Protein AF-A0A6G1IFY4-F1 (afdb_monomer)

Radius of gyration: 27.79 Å; Cα contacts (8 Å, |Δi|>4): 454; chains: 1; bounding box: 88×51×89 Å

Secondary structure (DSSP, 8-state):
-GGGTS-SSTT----TTPPBPGGGHHHHHHHHHHHHHHHHHHHHHHHHHHH--S--TTS-GGGGGPPPTTSS-HHHHHHHHHHHHHHHHHH-TT-HHHHHHHHHHHHHHHHHHHHHHHHHHHHHHHHHT--GGGGT-BTTBB-HHHHHHHTT---------------S------S------------------------------------------------------SSSS--TT-HHHHHHHHHHHHHHHH-------------PPPP--PSPP-----PPPHHHHHHHHT--S-EEEEEEE--SSBHHHHHHHTTT------TT-HHHHHHHHHHHHS-HHHHHHHHHHHS-S-SS---HHHHHH-HHHHHHHHHHHHSTTHHHHHHHHHHHTTTTT-TTB-SS-EEEEEEEE-HHHHHHHHHT-SS-----SS--TTTTS---

Mean predicted aligned error: 13.26 Å

Structure (mmCIF, N/CA/C/O backbone):
data_AF-A0A6G1IFY4-F1
#
_entry.id   AF-A0A6G1IFY4-F1
#
loop_
_atom_site.group_PDB
_atom_site.id
_atom_site.type_symbol
_atom_site.label_atom_id
_atom_site.label_alt_id
_atom_site.label_comp_id
_atom_site.label_asym_id
_atom_site.label_entity_id
_atom_site.label_seq_id
_atom_site.pdbx_PDB_ins_code
_atom_site.Cartn_x
_atom_site.Cartn_y
_atom_site.Cartn_z
_atom_site.occupancy
_atom_site.B_iso_or_equiv
_atom_site.auth_seq_id
_atom_site.auth_comp_id
_atom_site.auth_asym_id
_atom_site.auth_atom_id
_atom_site.pdbx_PDB_model_num
ATOM 1 N N . MET A 1 1 ? -4.895 -6.783 14.567 1.00 57.50 1 MET A N 1
ATOM 2 C CA . MET A 1 1 ? -5.282 -5.730 15.543 1.00 57.50 1 MET A CA 1
ATOM 3 C C . MET A 1 1 ? -6.406 -4.872 14.979 1.00 57.50 1 MET A C 1
ATOM 5 O O . MET A 1 1 ? -7.466 -4.861 15.586 1.00 57.50 1 MET A O 1
ATOM 9 N N . SER A 1 2 ? -6.246 -4.266 13.796 1.00 63.72 2 SER A N 1
ATOM 10 C CA . SER A 1 2 ? -7.354 -3.643 13.039 1.00 63.72 2 SER A CA 1
ATOM 11 C C . SER A 1 2 ? -8.475 -4.608 12.665 1.00 63.72 2 SER A C 1
ATOM 13 O O . SER A 1 2 ? -9.615 -4.189 12.530 1.00 63.72 2 SER A O 1
ATOM 15 N N . THR A 1 3 ? -8.169 -5.903 12.585 1.00 73.75 3 THR A N 1
ATOM 16 C CA . THR A 1 3 ? -9.115 -6.983 12.275 1.00 73.75 3 THR A CA 1
ATOM 17 C C . THR A 1 3 ? -10.337 -7.073 13.197 1.00 73.75 3 THR A C 1
ATOM 19 O O . THR A 1 3 ? -11.304 -7.731 12.836 1.00 73.75 3 THR A O 1
ATOM 22 N N . TYR A 1 4 ? -10.303 -6.457 14.389 1.00 79.00 4 TYR A N 1
ATOM 23 C CA . TYR A 1 4 ? -11.490 -6.339 15.247 1.00 79.00 4 TYR A CA 1
ATOM 24 C C . TYR A 1 4 ? -12.475 -5.274 14.753 1.00 79.00 4 TYR A C 1
ATOM 26 O O . TYR A 1 4 ? -13.672 -5.425 14.942 1.00 79.00 4 TYR A O 1
ATOM 34 N N . LEU A 1 5 ? -11.972 -4.192 14.157 1.00 85.31 5 LEU A N 1
ATOM 35 C CA . LEU A 1 5 ? -12.777 -3.053 13.707 1.00 85.31 5 LEU A CA 1
ATOM 36 C C . LEU A 1 5 ? -13.176 -3.191 12.237 1.00 85.31 5 LEU A C 1
ATOM 38 O O . LEU A 1 5 ? -14.295 -2.843 11.873 1.00 85.31 5 LEU A O 1
ATOM 42 N N . PHE A 1 6 ? -12.265 -3.741 11.436 1.00 84.31 6 PHE A N 1
ATOM 43 C CA . PHE A 1 6 ? -12.405 -3.994 10.008 1.00 84.31 6 PHE A CA 1
ATOM 44 C C . PHE A 1 6 ? -12.165 -5.481 9.792 1.00 84.31 6 PHE A C 1
ATOM 46 O O . PHE A 1 6 ? -11.031 -5.938 9.929 1.00 84.31 6 PHE A O 1
ATOM 53 N N . SER A 1 7 ? -13.212 -6.263 9.544 1.00 74.62 7 SER A N 1
ATOM 54 C CA . SER A 1 7 ? -13.063 -7.708 9.333 1.00 74.62 7 SER A CA 1
ATOM 55 C C . SER A 1 7 ? -12.498 -8.002 7.936 1.00 74.62 7 SER A C 1
ATOM 57 O O . SER A 1 7 ? -12.876 -7.353 6.960 1.00 74.62 7 SER A O 1
ATOM 59 N N . ALA A 1 8 ? -11.591 -8.979 7.828 1.00 65.25 8 ALA A N 1
ATOM 60 C CA . ALA A 1 8 ? -10.939 -9.353 6.567 1.00 65.25 8 ALA A CA 1
ATOM 61 C C . ALA A 1 8 ? -11.819 -10.302 5.720 1.00 65.25 8 ALA A C 1
ATOM 63 O O . ALA A 1 8 ? -11.408 -11.407 5.370 1.00 65.25 8 ALA A O 1
ATOM 64 N N . GLY A 1 9 ? -13.057 -9.886 5.442 1.00 63.16 9 GLY A N 1
ATOM 65 C CA . GLY A 1 9 ? -14.023 -10.624 4.623 1.00 63.16 9 GLY A CA 1
ATOM 66 C C . GLY A 1 9 ? -14.946 -11.579 5.394 1.00 63.16 9 GLY A C 1
ATOM 67 O O . GLY A 1 9 ? -14.781 -11.820 6.592 1.00 63.16 9 GLY A O 1
ATOM 68 N N . LYS A 1 10 ? -15.911 -12.156 4.661 1.00 56.25 10 LYS A N 1
ATOM 69 C CA . LYS A 1 10 ? -17.029 -12.997 5.150 1.00 56.25 10 LYS A CA 1
ATOM 70 C C . LYS A 1 10 ? -16.610 -14.147 6.075 1.00 56.25 10 LYS A C 1
ATOM 72 O O . LYS A 1 10 ? -17.361 -14.546 6.966 1.00 56.25 10 LYS A O 1
ATOM 77 N N . LEU A 1 11 ? -15.408 -14.685 5.855 1.00 47.41 11 LEU A N 1
ATOM 78 C CA . LEU A 1 11 ? -14.860 -15.860 6.543 1.00 47.41 11 LEU A CA 1
ATOM 79 C C . LEU A 1 11 ? -13.895 -15.504 7.681 1.00 47.41 11 LEU A C 1
ATOM 81 O O . LEU A 1 11 ? -13.639 -16.332 8.553 1.00 47.41 11 LEU A O 1
ATOM 85 N N . ALA A 1 12 ? -13.414 -14.259 7.742 1.00 51.22 12 ALA A N 1
ATOM 86 C CA . ALA A 1 12 ? -12.576 -13.777 8.837 1.00 51.22 12 ALA A CA 1
ATOM 87 C C . ALA A 1 12 ? -13.387 -13.414 10.087 1.00 51.22 12 ALA A C 1
ATOM 89 O O . ALA A 1 12 ? -12.851 -12.770 10.996 1.00 51.22 12 ALA A O 1
ATOM 90 N N . LYS A 1 13 ? -14.654 -13.853 10.159 1.00 53.78 13 LYS A N 1
ATOM 91 C CA . LYS A 1 13 ? -15.423 -13.903 11.397 1.00 53.78 13 LYS A CA 1
ATOM 92 C C . LYS A 1 13 ? -14.568 -14.669 12.393 1.00 53.78 13 LYS A C 1
ATOM 94 O O . LYS A 1 13 ? -14.492 -15.898 12.394 1.00 53.78 13 LYS A O 1
ATOM 99 N N . PHE A 1 14 ? -13.878 -13.927 13.259 1.00 53.56 14 PHE A N 1
ATOM 100 C CA . PHE A 1 14 ? -13.445 -14.478 14.526 1.00 53.56 14 PHE A CA 1
ATOM 101 C C . PHE A 1 14 ? -14.654 -15.223 15.089 1.00 53.56 14 PHE A C 1
ATOM 103 O O . PHE A 1 14 ? -15.788 -14.810 14.850 1.00 53.56 14 PHE A O 1
ATOM 110 N N . SER A 1 15 ? -14.438 -16.317 15.817 1.00 52.28 15 SER A N 1
ATOM 111 C CA . SER A 1 15 ? -15.486 -16.838 16.691 1.00 52.28 15 SER A CA 1
ATOM 112 C C . SER A 1 15 ? -15.771 -15.743 17.723 1.00 52.28 15 SER A C 1
ATOM 114 O O . SER A 1 15 ? -15.269 -15.785 18.840 1.00 52.28 15 SER A O 1
ATOM 116 N N . SER A 1 16 ? -16.496 -14.704 17.317 1.00 60.06 16 SER A N 1
ATOM 117 C CA . SER A 1 16 ? -16.822 -13.511 18.079 1.00 60.06 16 SER A CA 1
ATOM 118 C C . SER A 1 16 ? -17.786 -13.860 19.199 1.00 60.06 16 SER A C 1
ATOM 120 O O . SER A 1 16 ? -17.926 -13.093 20.141 1.00 60.06 16 SER A O 1
ATOM 122 N N . SER A 1 17 ? -18.364 -15.062 19.130 1.00 70.12 17 SER A N 1
ATOM 123 C CA . SER A 1 17 ? -19.103 -15.761 20.171 1.00 70.12 17 SER A CA 1
ATOM 124 C C . SER A 1 17 ? -18.238 -16.244 21.340 1.00 70.12 17 SER A C 1
ATOM 126 O O . SER A 1 17 ? -18.777 -16.509 22.417 1.00 70.12 17 SER A O 1
ATOM 128 N N . ALA A 1 18 ? -16.914 -16.369 21.178 1.00 82.94 18 ALA A N 1
ATOM 129 C CA . ALA A 1 18 ? -16.042 -16.801 22.264 1.00 82.94 18 ALA A CA 1
ATOM 130 C C . ALA A 1 18 ? -16.012 -15.727 23.358 1.00 82.94 18 ALA A C 1
ATOM 132 O O . ALA A 1 18 ? -15.645 -14.576 23.119 1.00 82.94 18 ALA A O 1
ATOM 133 N N . ARG A 1 19 ? -16.405 -16.103 24.579 1.00 89.19 19 ARG A N 1
ATOM 134 C CA . ARG A 1 19 ? -16.414 -15.178 25.716 1.00 89.19 19 ARG A CA 1
ATOM 135 C C . ARG A 1 19 ? -15.035 -15.106 26.357 1.00 89.19 19 ARG A C 1
ATOM 137 O O . ARG A 1 19 ? -14.417 -16.121 26.681 1.00 89.19 19 ARG A O 1
ATOM 144 N N . HIS A 1 20 ? -14.573 -13.886 26.577 1.00 90.19 20 HIS A N 1
ATOM 145 C CA . HIS A 1 20 ? -13.285 -13.569 27.166 1.00 90.19 20 HIS A CA 1
ATOM 146 C C . HIS A 1 20 ? -13.464 -13.167 28.625 1.00 90.19 20 HIS A C 1
ATOM 148 O O . HIS A 1 20 ? -14.199 -12.227 28.934 1.00 90.19 20 HIS A O 1
ATOM 154 N N . LYS A 1 21 ? -12.769 -13.864 29.534 1.00 89.69 21 LYS A N 1
ATOM 155 C CA . LYS A 1 21 ? -12.829 -13.596 30.980 1.00 89.69 21 LYS A CA 1
ATOM 156 C C . LYS A 1 21 ? -12.543 -12.115 31.275 1.00 89.69 21 LYS A C 1
ATOM 158 O O . LYS A 1 21 ? -11.679 -11.542 30.606 1.00 89.69 21 LYS A O 1
ATOM 163 N N . PRO A 1 22 ? -13.140 -11.526 32.329 1.00 86.56 22 PRO A N 1
ATOM 164 C CA . PRO A 1 22 ? -12.945 -10.117 32.683 1.00 86.56 22 PRO A CA 1
ATOM 165 C C . PRO A 1 22 ? -11.483 -9.646 32.690 1.00 86.56 22 PRO A C 1
ATOM 167 O O . PRO A 1 22 ? -11.161 -8.605 32.128 1.00 86.56 22 PRO A O 1
ATOM 170 N N . ILE A 1 23 ? -10.577 -10.472 33.222 1.00 86.69 23 ILE A N 1
ATOM 171 C CA . ILE A 1 23 ? -9.132 -10.193 33.298 1.00 86.69 23 ILE A CA 1
ATOM 172 C C . ILE A 1 23 ? -8.439 -10.024 31.935 1.00 86.69 23 ILE A C 1
ATOM 174 O O . ILE A 1 23 ? -7.365 -9.439 31.859 1.00 86.69 23 ILE A O 1
ATOM 178 N N . SER A 1 24 ? -9.026 -10.547 30.856 1.00 89.88 24 SER A N 1
ATOM 179 C CA . SER A 1 24 ? -8.465 -10.474 29.501 1.00 89.88 24 SER A CA 1
ATOM 180 C C . SER A 1 24 ? -9.002 -9.296 28.688 1.00 89.88 24 SER A C 1
ATOM 182 O O . SER A 1 24 ? -8.407 -8.932 27.675 1.00 89.88 24 SER A O 1
ATOM 184 N N . ILE A 1 25 ? -10.081 -8.653 29.142 1.00 91.38 25 ILE A N 1
ATOM 185 C CA . ILE A 1 25 ? -10.726 -7.548 28.423 1.00 91.38 25 ILE A CA 1
ATOM 186 C C . ILE A 1 25 ? -9.801 -6.340 28.234 1.00 91.38 25 ILE A C 1
ATOM 188 O O . ILE A 1 25 ? -9.748 -5.846 27.108 1.00 91.38 25 ILE A O 1
ATOM 192 N N . PRO A 1 26 ? -8.993 -5.901 29.224 1.00 92.38 26 PRO A N 1
ATOM 193 C CA . PRO A 1 26 ? -8.046 -4.803 29.012 1.00 92.38 26 PRO A CA 1
ATOM 194 C C . PRO A 1 26 ? -7.090 -5.035 27.832 1.00 92.38 26 PRO A C 1
ATOM 196 O O . PRO A 1 26 ? -6.800 -4.111 27.077 1.00 92.38 26 PRO A O 1
ATOM 199 N N . ARG A 1 27 ? -6.661 -6.285 27.599 1.00 91.31 27 ARG A N 1
ATOM 200 C CA . ARG A 1 27 ? -5.830 -6.642 26.436 1.00 91.31 27 ARG A CA 1
ATOM 201 C C . ARG A 1 27 ? -6.592 -6.482 25.117 1.00 91.31 27 ARG A C 1
ATOM 203 O O . ARG A 1 27 ? -6.007 -6.055 24.124 1.00 91.31 27 ARG A O 1
ATOM 210 N N . HIS A 1 28 ? -7.875 -6.833 25.077 1.00 91.81 28 HIS A N 1
ATOM 211 C CA . HIS A 1 28 ? -8.707 -6.616 23.890 1.00 91.81 28 HIS A CA 1
ATOM 212 C C . HIS A 1 28 ? -8.942 -5.125 23.636 1.00 91.81 28 HIS A C 1
ATOM 214 O O . HIS A 1 28 ? -8.748 -4.683 22.507 1.00 91.81 28 HIS A O 1
ATOM 220 N N . LEU A 1 29 ? -9.236 -4.343 24.679 1.00 93.94 29 LEU A N 1
ATOM 221 C CA . LEU A 1 29 ? -9.372 -2.886 24.581 1.00 93.94 29 LEU A CA 1
ATOM 222 C C . LEU A 1 29 ? -8.087 -2.225 24.085 1.00 93.94 29 LEU A C 1
ATOM 224 O O . LEU A 1 29 ? -8.155 -1.388 23.195 1.00 93.94 29 LEU A O 1
ATOM 228 N N . PHE A 1 30 ? -6.919 -2.647 24.576 1.00 92.44 30 PHE A N 1
ATOM 229 C CA . PHE A 1 30 ? -5.630 -2.171 24.068 1.00 92.44 30 PHE A CA 1
ATOM 230 C C . PHE A 1 30 ? -5.485 -2.401 22.556 1.00 92.44 30 PHE A C 1
ATOM 232 O O . PHE A 1 30 ? -5.125 -1.485 21.819 1.00 92.44 30 PHE A O 1
ATOM 239 N N . ASN A 1 31 ? -5.807 -3.607 22.076 1.00 90.69 31 ASN A N 1
ATOM 240 C CA . ASN A 1 31 ? -5.727 -3.928 20.650 1.00 90.69 31 ASN A CA 1
ATOM 241 C C . ASN A 1 31 ? -6.735 -3.133 19.808 1.00 90.69 31 ASN A C 1
ATOM 243 O O . ASN A 1 31 ? -6.401 -2.739 18.693 1.00 90.69 31 ASN A O 1
ATOM 247 N N . ILE A 1 32 ? -7.946 -2.911 20.331 1.00 93.12 32 ILE A N 1
ATOM 248 C CA . ILE A 1 32 ? -8.983 -2.105 19.678 1.00 93.12 32 ILE A CA 1
ATOM 249 C C . ILE A 1 32 ? -8.548 -0.642 19.605 1.00 93.12 32 ILE A C 1
ATOM 251 O O . ILE A 1 32 ? -8.579 -0.073 18.523 1.00 93.12 32 ILE A O 1
ATOM 255 N N . VAL A 1 33 ? -8.086 -0.053 20.712 1.00 94.69 33 VAL A N 1
ATOM 256 C CA . VAL A 1 33 ? -7.589 1.332 20.749 1.00 94.69 33 VAL A CA 1
ATOM 257 C C . VAL A 1 33 ? -6.442 1.507 19.768 1.00 94.69 33 VAL A C 1
ATOM 259 O O . VAL A 1 33 ? -6.478 2.430 18.969 1.00 94.69 33 VAL A O 1
ATOM 262 N N . ARG A 1 34 ? -5.462 0.598 19.771 1.00 91.94 34 ARG A N 1
ATOM 263 C CA . ARG A 1 34 ? -4.344 0.654 18.826 1.00 91.94 34 ARG A CA 1
ATOM 264 C C . ARG A 1 34 ? -4.814 0.556 17.378 1.00 91.94 34 ARG A C 1
ATOM 266 O O . ARG A 1 34 ? -4.429 1.385 16.566 1.00 91.94 34 ARG A O 1
ATOM 273 N N . GLY A 1 35 ? -5.669 -0.422 17.070 1.00 91.44 35 GLY A N 1
ATOM 274 C CA . GLY A 1 35 ? -6.247 -0.573 15.736 1.00 91.44 35 GLY A CA 1
ATOM 275 C C . GLY A 1 35 ? -7.022 0.670 15.300 1.00 91.44 35 GLY A C 1
ATOM 276 O O . GLY A 1 35 ? -6.852 1.113 14.171 1.00 91.44 35 GLY A O 1
ATOM 277 N N . ALA A 1 36 ? -7.819 1.262 16.192 1.00 95.19 36 ALA A N 1
ATOM 278 C CA . ALA A 1 36 ? -8.579 2.474 15.915 1.00 95.19 36 ALA A CA 1
ATOM 279 C C . ALA A 1 36 ? -7.667 3.685 15.709 1.00 95.19 36 ALA A C 1
ATOM 281 O O . ALA A 1 36 ? -7.880 4.429 14.761 1.00 95.19 36 ALA A O 1
ATOM 282 N N . SER A 1 37 ? -6.639 3.863 16.544 1.00 95.75 37 SER A N 1
ATOM 283 C CA . SER A 1 37 ? -5.665 4.949 16.405 1.00 95.75 37 SER A CA 1
ATOM 284 C C . SER A 1 37 ? -4.901 4.853 15.088 1.00 95.75 37 SER A C 1
ATOM 286 O O . SER A 1 37 ? -4.887 5.823 14.343 1.00 95.75 37 SER A O 1
ATOM 288 N N . ASP A 1 38 ? -4.366 3.676 14.745 1.00 94.12 38 ASP A N 1
ATOM 289 C CA . ASP A 1 38 ? -3.685 3.483 13.459 1.00 94.12 38 ASP A CA 1
ATOM 290 C C . ASP A 1 38 ? -4.629 3.726 12.269 1.00 94.12 38 ASP A C 1
ATOM 292 O O . ASP A 1 38 ? -4.209 4.252 11.243 1.00 94.12 38 ASP A O 1
ATOM 296 N N . SER A 1 39 ? -5.912 3.381 12.409 1.00 95.75 39 SER A N 1
ATOM 297 C CA . SER A 1 39 ? -6.919 3.627 11.369 1.00 95.75 39 SER A CA 1
ATOM 298 C C . SER A 1 39 ? -7.267 5.110 11.235 1.00 95.75 39 SER A C 1
ATOM 300 O O . SER A 1 39 ? -7.441 5.594 10.122 1.00 95.75 39 SER A O 1
ATOM 302 N N . VAL A 1 40 ? -7.349 5.844 12.350 1.00 97.06 40 VAL A N 1
ATOM 303 C CA . VAL A 1 40 ? -7.522 7.304 12.346 1.00 97.06 40 VAL A CA 1
ATOM 304 C C . VAL A 1 40 ? -6.338 7.960 11.646 1.00 97.06 40 VAL A C 1
ATOM 306 O O . VAL A 1 40 ? -6.565 8.741 10.728 1.00 97.06 40 VAL A O 1
ATOM 309 N N . ASP A 1 41 ? -5.107 7.591 12.006 1.00 95.38 41 ASP A N 1
ATOM 310 C CA . ASP A 1 41 ? -3.897 8.130 11.379 1.00 95.38 41 ASP A CA 1
ATOM 311 C C . ASP A 1 41 ? -3.883 7.860 9.865 1.00 95.38 41 ASP A C 1
ATOM 313 O O . ASP A 1 41 ? -3.609 8.768 9.081 1.00 95.38 41 ASP A O 1
ATOM 317 N N . ALA A 1 42 ? -4.223 6.633 9.447 1.00 96.06 42 ALA A N 1
ATOM 318 C CA . ALA A 1 42 ? -4.290 6.240 8.040 1.00 96.06 42 ALA A CA 1
ATOM 319 C C . ALA A 1 42 ? -5.296 7.091 7.254 1.00 96.06 42 ALA A C 1
ATOM 321 O O . ALA A 1 42 ? -4.961 7.680 6.228 1.00 96.06 42 ALA A O 1
ATOM 322 N N . LEU A 1 43 ? -6.538 7.174 7.739 1.00 96.62 43 LEU A N 1
ATOM 323 C CA . LEU A 1 43 ? -7.611 7.878 7.040 1.00 96.62 43 LEU A CA 1
ATOM 324 C C . LEU A 1 43 ? -7.393 9.395 7.050 1.00 96.62 43 LEU A C 1
ATOM 326 O O . LEU A 1 43 ? -7.633 10.048 6.039 1.00 96.62 43 LEU A O 1
ATOM 330 N N . GLN A 1 44 ? -6.894 9.962 8.153 1.00 95.75 44 GLN A N 1
ATOM 331 C CA . GLN A 1 44 ? -6.549 11.383 8.221 1.00 95.75 44 GLN A CA 1
ATOM 332 C C . GLN A 1 44 ? -5.400 11.730 7.279 1.00 95.75 44 GLN A C 1
ATOM 334 O O . GLN A 1 44 ? -5.485 12.737 6.580 1.00 95.75 44 GLN A O 1
ATOM 339 N N . LEU A 1 45 ? -4.353 10.899 7.222 1.00 94.44 45 LEU A N 1
ATOM 340 C CA . LEU A 1 45 ? -3.260 11.090 6.274 1.00 94.44 45 LEU A CA 1
ATOM 341 C C . LEU A 1 45 ? -3.757 10.993 4.830 1.00 94.44 45 LEU A C 1
ATOM 343 O O . LEU A 1 45 ? -3.400 11.839 4.019 1.00 94.44 45 LEU A O 1
ATOM 347 N N . PHE A 1 46 ? -4.610 10.016 4.512 1.00 95.06 46 PHE A N 1
ATOM 348 C CA . PHE A 1 46 ? -5.202 9.908 3.180 1.00 95.06 46 PHE A CA 1
ATOM 349 C C . PHE A 1 46 ? -6.007 11.158 2.811 1.00 95.06 46 PHE A C 1
ATOM 351 O O . PHE A 1 46 ? -5.796 11.711 1.736 1.00 95.06 46 PHE A O 1
ATOM 358 N N . LEU A 1 47 ? -6.882 11.644 3.701 1.00 93.62 47 LEU A N 1
ATOM 359 C CA . LEU A 1 47 ? -7.617 12.887 3.462 1.00 93.62 47 LEU A CA 1
ATOM 360 C C . LEU A 1 47 ? -6.661 14.068 3.282 1.00 93.62 47 LEU A C 1
ATOM 362 O O . LEU A 1 47 ? -6.888 14.888 2.401 1.00 93.62 47 LEU A O 1
ATOM 366 N N . LYS A 1 48 ? -5.575 14.144 4.057 1.00 91.81 48 LYS A N 1
ATOM 367 C CA . LYS A 1 48 ? -4.542 15.170 3.882 1.00 91.81 48 LYS A CA 1
ATOM 368 C C . LYS A 1 48 ? -3.953 15.106 2.468 1.00 91.81 48 LYS A C 1
ATOM 370 O O . LYS A 1 48 ? -4.054 16.078 1.736 1.00 91.81 48 LYS A O 1
ATOM 375 N N . LEU A 1 49 ? -3.472 13.938 2.040 1.00 91.38 49 LEU A N 1
ATOM 376 C CA . LEU A 1 49 ? -2.886 13.713 0.710 1.00 91.38 49 LEU A CA 1
ATOM 377 C C . LEU A 1 49 ? -3.879 13.942 -0.436 1.00 91.38 49 LEU A C 1
ATOM 379 O O . LEU A 1 49 ? -3.495 14.354 -1.529 1.00 91.38 49 LEU A O 1
ATOM 383 N N . LEU A 1 50 ? -5.164 13.673 -0.205 1.00 91.06 50 LEU A N 1
ATOM 384 C CA . LEU A 1 50 ? -6.213 13.912 -1.187 1.00 91.06 50 LEU A CA 1
ATOM 385 C C . LEU A 1 50 ? -6.354 15.410 -1.499 1.00 91.06 50 LEU A C 1
ATOM 387 O O . LEU A 1 50 ? -6.509 15.757 -2.671 1.00 91.06 50 LEU A O 1
ATOM 391 N N . HIS A 1 51 ? -6.263 16.253 -0.463 1.00 86.31 51 HIS A N 1
ATOM 392 C CA . HIS A 1 51 ? -6.438 17.709 -0.521 1.00 86.31 51 HIS A CA 1
ATOM 393 C C . HIS A 1 51 ? -5.132 18.501 -0.694 1.00 86.31 51 HIS A C 1
ATOM 395 O O . HIS A 1 51 ? -5.187 19.667 -1.070 1.00 86.31 51 HIS A O 1
ATOM 401 N N . GLU A 1 52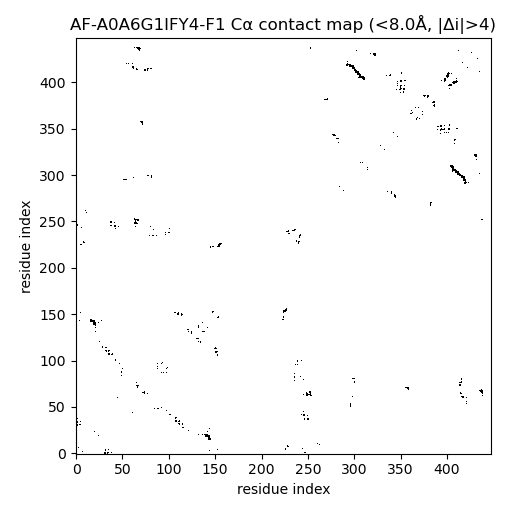 ? -3.977 17.919 -0.366 1.00 73.94 52 GLU A N 1
ATOM 402 C CA . GLU A 1 52 ? -2.691 18.618 -0.374 1.00 73.94 52 GLU A CA 1
ATOM 403 C C . GLU A 1 52 ? -2.269 19.031 -1.791 1.00 73.94 52 GLU A C 1
ATOM 405 O O . GLU A 1 52 ? -2.011 18.192 -2.657 1.00 73.94 52 GLU A O 1
ATOM 410 N N . GLU A 1 53 ? -2.136 20.346 -1.982 1.00 61.75 53 GLU A N 1
ATOM 411 C CA . GLU A 1 53 ? -1.371 20.968 -3.069 1.00 61.75 53 GLU A CA 1
ATOM 412 C C . GLU A 1 53 ? 0.087 21.254 -2.654 1.00 61.75 53 GLU A C 1
ATOM 414 O O . GLU A 1 53 ? 0.930 21.441 -3.525 1.00 61.75 53 GLU A O 1
ATOM 419 N N . GLU A 1 54 ? 0.413 21.245 -1.350 1.00 57.59 54 GLU A N 1
ATOM 420 C CA . GLU A 1 54 ? 1.749 21.567 -0.820 1.00 57.59 54 GLU A CA 1
ATOM 421 C C . GLU A 1 54 ? 2.404 20.420 -0.034 1.00 57.59 54 GLU A C 1
ATOM 423 O O . GLU A 1 54 ? 1.763 19.650 0.683 1.00 57.59 54 GLU A O 1
ATOM 428 N N . VAL A 1 55 ? 3.733 20.345 -0.160 1.00 57.56 55 VAL A N 1
ATOM 429 C CA . VAL A 1 55 ? 4.582 19.254 0.330 1.00 57.56 55 VAL A CA 1
ATOM 430 C C . VAL A 1 55 ? 4.997 19.481 1.785 1.00 57.56 55 VAL A C 1
ATOM 432 O O . VAL A 1 55 ? 5.996 20.142 2.072 1.00 57.56 55 VAL A O 1
ATOM 435 N N . ASP A 1 56 ? 4.294 18.858 2.730 1.00 74.31 56 ASP A N 1
ATOM 436 C CA . ASP A 1 56 ? 4.837 18.676 4.080 1.00 74.31 56 ASP A CA 1
ATOM 437 C C . ASP A 1 56 ? 5.993 17.663 4.037 1.00 74.31 56 ASP A C 1
ATOM 439 O O . ASP A 1 56 ? 5.782 16.449 3.968 1.00 74.31 56 ASP A O 1
ATOM 443 N N . LYS A 1 57 ? 7.232 18.163 4.101 1.00 71.75 57 LYS A N 1
ATOM 444 C CA . LYS A 1 57 ? 8.457 17.343 4.081 1.00 71.75 57 LYS A CA 1
ATOM 445 C C . LYS A 1 57 ? 8.556 16.357 5.247 1.00 71.75 57 LYS A C 1
ATOM 447 O O . LYS A 1 57 ? 9.280 15.376 5.152 1.00 71.75 57 LYS A O 1
ATOM 452 N N . THR A 1 58 ? 7.844 16.602 6.346 1.00 79.88 58 THR A N 1
ATOM 453 C CA . THR A 1 58 ? 7.851 15.715 7.520 1.00 79.88 58 THR A CA 1
ATOM 454 C C . THR A 1 58 ? 6.774 14.635 7.455 1.00 79.88 58 THR A C 1
ATOM 456 O O . THR A 1 58 ? 6.808 13.668 8.225 1.00 79.88 58 THR A O 1
ATOM 459 N N . SER A 1 59 ? 5.824 14.781 6.526 1.00 84.75 59 SER A N 1
ATOM 460 C CA . SER A 1 59 ? 4.814 13.769 6.246 1.00 84.75 59 SER A CA 1
ATOM 461 C C . SER A 1 59 ? 5.475 12.534 5.629 1.00 84.75 59 SER A C 1
ATOM 463 O O . SER A 1 59 ? 6.349 12.687 4.774 1.00 84.75 59 SER A O 1
ATOM 465 N N . PRO A 1 60 ? 5.050 11.310 5.989 1.00 85.50 60 PRO A N 1
ATOM 466 C CA . PRO A 1 60 ? 5.477 10.090 5.305 1.00 85.50 60 PRO A CA 1
ATOM 467 C C . PRO A 1 60 ? 4.903 9.960 3.884 1.00 85.50 60 PRO A C 1
ATOM 469 O O . PRO A 1 60 ? 5.345 9.092 3.142 1.00 85.50 60 PRO A O 1
ATOM 472 N N . GLY A 1 61 ? 3.963 10.823 3.477 1.00 90.50 61 GLY A N 1
ATOM 473 C CA . GLY A 1 61 ? 3.455 10.846 2.105 1.00 90.50 61 GLY A CA 1
ATOM 474 C C . GLY A 1 61 ? 2.646 9.609 1.740 1.00 90.50 61 GLY A C 1
ATOM 475 O O . GLY A 1 61 ? 2.060 8.951 2.604 1.00 90.50 61 GLY A O 1
ATOM 476 N N . TYR A 1 62 ? 2.641 9.280 0.450 1.00 92.19 62 TYR A N 1
ATOM 477 C CA . TYR A 1 62 ? 1.988 8.069 -0.049 1.00 92.19 62 TYR A CA 1
ATOM 478 C C . TYR A 1 62 ? 2.759 6.801 0.346 1.00 92.19 62 TYR A C 1
ATOM 480 O O . TYR A 1 62 ? 2.139 5.747 0.493 1.00 92.19 62 TYR A O 1
ATOM 488 N N . LEU A 1 63 ? 4.063 6.913 0.649 1.00 89.44 63 LEU A N 1
ATOM 489 C CA . LEU A 1 63 ? 4.865 5.796 1.163 1.00 89.44 63 LEU A CA 1
ATOM 490 C C . LEU A 1 63 ? 4.351 5.241 2.501 1.00 89.44 63 LEU A C 1
ATOM 492 O O . LEU A 1 63 ? 4.646 4.106 2.873 1.00 89.44 63 LEU A O 1
ATOM 496 N N . ALA A 1 64 ? 3.514 5.993 3.220 1.00 90.06 64 ALA A N 1
ATOM 497 C CA . ALA A 1 64 ? 2.824 5.487 4.402 1.00 90.06 64 ALA A CA 1
ATOM 498 C C . ALA A 1 64 ? 1.875 4.314 4.108 1.00 90.06 64 ALA A C 1
ATOM 500 O O . ALA A 1 64 ? 1.542 3.564 5.020 1.00 90.06 64 ALA A O 1
ATOM 501 N N . PHE A 1 65 ? 1.434 4.157 2.861 1.00 92.38 65 PHE A N 1
ATOM 502 C CA . PHE A 1 65 ? 0.568 3.071 2.402 1.00 92.38 65 PHE A CA 1
ATOM 503 C C . PHE A 1 65 ? 1.332 2.046 1.565 1.00 92.38 65 PHE A C 1
ATOM 505 O O . PHE A 1 65 ? 0.716 1.181 0.950 1.00 92.38 65 PHE A O 1
ATOM 512 N N . ASP A 1 66 ? 2.656 2.152 1.506 1.00 88.31 66 ASP A N 1
ATOM 513 C CA . ASP A 1 66 ? 3.476 1.313 0.652 1.00 88.31 66 ASP A CA 1
ATOM 514 C C . ASP A 1 66 ? 3.468 -0.156 1.093 1.00 88.31 66 ASP A C 1
ATOM 516 O O . ASP A 1 66 ? 3.175 -0.509 2.243 1.00 88.31 66 ASP A O 1
ATOM 520 N N . ALA A 1 67 ? 3.774 -1.033 0.147 1.00 81.25 67 ALA A N 1
ATOM 521 C CA . ALA A 1 67 ? 4.077 -2.419 0.431 1.00 81.25 67 ALA A CA 1
ATOM 522 C C . ALA A 1 67 ? 5.398 -2.526 1.189 1.00 81.25 67 ALA A C 1
ATOM 524 O O . ALA A 1 67 ? 6.391 -1.878 0.869 1.00 81.25 67 ALA A O 1
ATOM 525 N N . HIS A 1 68 ? 5.419 -3.368 2.218 1.00 74.25 68 HIS A N 1
ATOM 526 C CA . HIS A 1 68 ? 6.684 -3.727 2.835 1.00 74.25 68 HIS A CA 1
ATOM 527 C C . HIS A 1 68 ? 7.473 -4.621 1.858 1.00 74.25 68 HIS A C 1
ATOM 529 O O . HIS A 1 68 ? 6.884 -5.375 1.099 1.00 74.25 68 HIS A O 1
ATOM 535 N N . VAL A 1 69 ? 8.806 -4.639 1.920 1.00 62.06 69 VAL A N 1
ATOM 536 C CA . VAL A 1 69 ? 9.672 -5.436 1.006 1.00 62.06 69 VAL A CA 1
ATOM 537 C C . VAL A 1 69 ? 9.555 -6.958 1.135 1.00 62.06 69 VAL A C 1
ATOM 539 O O . VAL A 1 69 ? 10.236 -7.704 0.445 1.00 62.06 69 VAL A O 1
ATOM 542 N N . GLY A 1 70 ? 8.738 -7.424 2.076 1.00 62.75 70 GLY A N 1
ATOM 543 C CA . GLY A 1 70 ? 8.372 -8.835 2.207 1.00 62.75 70 GLY A CA 1
ATOM 544 C C . GLY A 1 70 ? 6.973 -9.131 1.672 1.00 62.75 70 GLY A C 1
ATOM 545 O O . GLY A 1 70 ? 6.584 -10.293 1.639 1.00 62.75 70 GLY A O 1
ATOM 546 N N . ASP A 1 71 ? 6.223 -8.098 1.289 1.00 71.25 71 ASP A N 1
ATOM 547 C CA . ASP A 1 71 ? 4.923 -8.236 0.656 1.00 71.25 71 ASP A CA 1
ATOM 548 C C . ASP A 1 71 ? 5.148 -8.581 -0.818 1.00 71.25 71 ASP A C 1
ATOM 550 O O . ASP A 1 71 ? 5.996 -7.996 -1.492 1.00 71.25 71 ASP A O 1
ATOM 554 N N . THR A 1 72 ? 4.368 -9.519 -1.341 1.00 72.81 72 THR A N 1
ATOM 555 C CA . THR A 1 72 ? 4.264 -9.707 -2.785 1.00 72.81 72 THR A CA 1
ATOM 556 C C . THR A 1 72 ? 3.269 -8.705 -3.351 1.00 72.81 72 THR A C 1
ATOM 558 O O . THR A 1 72 ? 2.349 -8.258 -2.664 1.00 72.81 72 THR A O 1
ATOM 561 N N . SER A 1 73 ? 3.422 -8.375 -4.631 1.00 78.94 73 SER A N 1
ATOM 562 C CA . SER A 1 73 ? 2.487 -7.514 -5.360 1.00 78.94 73 SER A CA 1
ATOM 563 C C . SER A 1 73 ? 2.462 -6.037 -4.926 1.00 78.94 73 SER A C 1
ATOM 565 O O . SER A 1 73 ? 1.391 -5.425 -4.872 1.00 78.94 73 SER A O 1
ATOM 567 N N . CYS A 1 74 ? 3.623 -5.438 -4.633 1.00 85.69 74 CYS A N 1
ATOM 568 C CA . CYS A 1 74 ? 3.736 -4.006 -4.312 1.00 85.69 74 CYS A CA 1
ATOM 569 C C . CYS A 1 74 ? 3.093 -3.099 -5.379 1.00 85.69 74 CYS A C 1
ATOM 571 O O . CYS A 1 74 ? 2.368 -2.159 -5.043 1.00 85.69 74 CYS A O 1
ATOM 573 N N . GLN A 1 75 ? 3.214 -3.479 -6.654 1.00 86.31 75 GLN A N 1
ATOM 574 C CA . GLN A 1 75 ? 2.589 -2.807 -7.789 1.00 86.31 75 GLN A CA 1
ATOM 575 C C . GLN A 1 75 ? 1.063 -2.727 -7.680 1.00 86.31 75 GLN A C 1
ATOM 577 O O . GLN A 1 75 ? 0.488 -1.688 -7.993 1.00 86.31 75 GLN A O 1
ATOM 582 N N . LEU A 1 76 ? 0.394 -3.780 -7.188 1.00 87.75 76 LEU A N 1
ATOM 583 C CA . LEU A 1 76 ? -1.066 -3.769 -7.057 1.00 87.75 76 LEU A CA 1
ATOM 584 C C . LEU A 1 76 ? -1.496 -2.715 -6.042 1.00 87.75 76 LEU A C 1
ATOM 586 O O . LEU A 1 76 ? -2.416 -1.948 -6.307 1.00 87.75 76 LEU A O 1
ATOM 590 N N . ARG A 1 77 ? -0.790 -2.622 -4.910 1.00 90.00 77 ARG A N 1
ATOM 591 C CA . ARG A 1 77 ? -1.088 -1.631 -3.871 1.00 90.00 77 ARG A CA 1
ATOM 592 C C . ARG A 1 77 ? -0.885 -0.205 -4.385 1.00 90.00 77 ARG A C 1
ATOM 594 O O . ARG A 1 77 ? -1.765 0.633 -4.197 1.00 90.00 77 ARG A O 1
ATOM 601 N N . ALA A 1 78 ? 0.227 0.057 -5.073 1.00 91.75 78 ALA A N 1
ATOM 602 C CA . ALA A 1 78 ? 0.499 1.363 -5.669 1.00 91.75 78 ALA A CA 1
ATOM 603 C C . ALA A 1 78 ? -0.585 1.762 -6.691 1.00 91.75 78 ALA A C 1
ATOM 605 O O . ALA A 1 78 ? -1.119 2.872 -6.631 1.00 91.75 78 ALA A O 1
ATOM 606 N N . CYS A 1 79 ? -0.968 0.839 -7.581 1.00 91.94 79 CYS A N 1
ATOM 607 C CA . CYS A 1 79 ? -2.008 1.067 -8.585 1.00 91.94 79 CYS A CA 1
ATOM 608 C C . CYS A 1 79 ? -3.396 1.282 -7.966 1.00 91.94 79 CYS A C 1
ATOM 610 O O . CYS A 1 79 ? -4.083 2.226 -8.353 1.00 91.94 79 CYS A O 1
ATOM 612 N N . MET A 1 80 ? -3.795 0.465 -6.986 1.00 93.75 80 MET A N 1
ATOM 613 C CA . MET A 1 80 ? -5.077 0.616 -6.284 1.00 93.75 80 MET A CA 1
ATOM 614 C C . MET A 1 80 ? -5.165 1.970 -5.573 1.00 93.75 80 MET A C 1
ATOM 616 O O . MET A 1 80 ? -6.184 2.653 -5.660 1.00 93.75 80 MET A O 1
ATOM 620 N N . LEU A 1 81 ? -4.088 2.405 -4.910 1.00 94.62 81 LEU A N 1
ATOM 621 C CA . LEU A 1 81 ? -4.059 3.710 -4.252 1.00 94.62 81 LEU A CA 1
ATOM 622 C C . LEU A 1 81 ? -4.155 4.864 -5.263 1.00 94.62 81 LEU A C 1
ATOM 624 O O . LEU A 1 81 ? -4.891 5.823 -5.025 1.00 94.62 81 LEU A O 1
ATOM 628 N N . LEU A 1 82 ? -3.463 4.768 -6.404 1.00 93.94 82 LEU A N 1
ATOM 629 C CA . LEU A 1 82 ? -3.564 5.760 -7.479 1.00 93.94 82 LEU A CA 1
ATOM 630 C C . LEU A 1 82 ? -4.978 5.830 -8.065 1.00 93.94 82 LEU A C 1
ATOM 632 O O . LEU A 1 82 ? -5.484 6.923 -8.320 1.00 93.94 82 LEU A O 1
ATOM 636 N N . GLU A 1 83 ? -5.620 4.681 -8.267 1.00 92.94 83 GLU A N 1
ATOM 637 C CA . GLU A 1 83 ? -6.996 4.595 -8.754 1.00 92.94 83 GLU A CA 1
ATOM 638 C C . GLU A 1 83 ? -7.970 5.300 -7.800 1.00 92.94 83 GLU A C 1
ATOM 640 O O . GLU A 1 83 ? -8.757 6.144 -8.241 1.00 92.94 83 GLU A O 1
ATOM 645 N N . ILE A 1 84 ? -7.855 5.036 -6.492 1.00 93.38 84 ILE A N 1
ATOM 646 C CA . ILE A 1 84 ? -8.630 5.725 -5.450 1.00 93.38 84 ILE A CA 1
ATOM 647 C C . ILE A 1 84 ? -8.406 7.238 -5.533 1.00 93.38 84 ILE A C 1
ATOM 649 O O . ILE A 1 84 ? -9.369 8.002 -5.579 1.00 93.38 84 ILE A O 1
ATOM 653 N N . LEU A 1 85 ? -7.150 7.692 -5.583 1.00 92.00 85 LEU A N 1
ATOM 654 C CA . LEU A 1 85 ? -6.822 9.122 -5.607 1.00 92.00 85 LEU A CA 1
ATOM 655 C C . LEU A 1 85 ? -7.373 9.824 -6.844 1.00 92.00 85 LEU A C 1
ATOM 657 O O . LEU A 1 85 ? -7.982 10.886 -6.722 1.00 92.00 85 LEU A O 1
ATOM 661 N N . ASN A 1 86 ? -7.187 9.237 -8.027 1.00 90.12 86 ASN A N 1
ATOM 662 C CA . ASN A 1 86 ? -7.697 9.794 -9.276 1.00 90.12 86 ASN A CA 1
ATOM 663 C C . ASN A 1 86 ? -9.216 9.938 -9.222 1.00 90.12 86 ASN A C 1
ATOM 665 O O . ASN A 1 86 ? -9.747 10.997 -9.555 1.00 90.12 86 ASN A O 1
ATOM 669 N N . ARG A 1 87 ? -9.909 8.904 -8.742 1.00 88.81 87 ARG A N 1
ATOM 670 C CA . ARG A 1 87 ? -11.363 8.919 -8.603 1.00 88.81 87 ARG A CA 1
ATOM 671 C C . ARG A 1 87 ? -11.828 9.990 -7.616 1.00 88.81 87 ARG A C 1
ATOM 673 O O . ARG A 1 87 ? -12.676 10.814 -7.948 1.00 88.81 87 ARG A O 1
ATOM 680 N N . TYR A 1 88 ? -11.279 9.994 -6.407 1.00 90.31 88 TYR A N 1
ATOM 681 C CA . TYR A 1 88 ? -11.740 10.886 -5.343 1.00 90.31 88 TYR A CA 1
ATOM 682 C C . TYR A 1 88 ? -11.417 12.354 -5.663 1.00 90.31 88 TYR A C 1
ATOM 684 O O . TYR A 1 88 ? -12.224 13.231 -5.367 1.00 90.31 88 TYR A O 1
ATOM 692 N N . ARG A 1 89 ? -10.301 12.635 -6.353 1.00 88.69 89 ARG A N 1
ATOM 693 C CA . ARG A 1 89 ? -9.999 13.987 -6.855 1.00 88.69 89 ARG A CA 1
ATOM 694 C C . ARG A 1 89 ? -10.932 14.426 -7.982 1.00 88.69 89 ARG A C 1
ATOM 696 O O . ARG A 1 89 ? -11.319 15.588 -8.009 1.00 88.69 89 ARG A O 1
ATOM 703 N N . GLN A 1 90 ? -11.325 13.524 -8.886 1.00 85.38 90 GLN A N 1
ATOM 704 C CA . GLN A 1 90 ? -12.264 13.842 -9.973 1.00 85.38 90 GLN A CA 1
ATOM 705 C C . GLN A 1 90 ? -13.664 14.205 -9.464 1.00 85.38 90 GLN A C 1
ATOM 707 O O . GLN A 1 90 ? -14.320 15.066 -10.046 1.00 85.38 90 GLN A O 1
ATOM 712 N N . HIS A 1 91 ? -14.122 13.569 -8.385 1.00 80.06 91 HIS A N 1
ATOM 713 C CA . HIS A 1 91 ? -15.441 13.832 -7.802 1.00 80.06 91 HIS A CA 1
ATOM 714 C C . HIS A 1 91 ? -15.457 14.986 -6.780 1.00 80.06 91 HIS A C 1
ATOM 716 O O . HIS A 1 91 ? -16.535 15.402 -6.352 1.00 80.06 91 HIS A O 1
ATOM 722 N N . GLY A 1 92 ? -14.287 15.543 -6.442 1.00 70.88 92 GLY A N 1
ATOM 723 C CA . GLY A 1 92 ? -14.123 16.660 -5.511 1.00 70.88 92 GLY A CA 1
ATOM 724 C C . GLY A 1 92 ? -14.400 16.307 -4.042 1.00 70.88 92 GLY A C 1
ATOM 725 O O . GLY A 1 92 ? -14.915 15.241 -3.709 1.00 70.88 92 GLY A O 1
ATOM 726 N N . SER A 1 93 ? -14.094 17.242 -3.136 1.00 62.22 93 SER A N 1
ATOM 727 C CA . SER A 1 93 ? -14.271 17.076 -1.680 1.00 62.22 93 SER A CA 1
ATOM 728 C C . SER A 1 93 ? -15.730 16.906 -1.226 1.00 62.22 93 SER A C 1
ATOM 730 O O . SER A 1 93 ? -15.967 16.561 -0.074 1.00 62.22 93 SER A O 1
ATOM 732 N N . SER A 1 94 ? -16.719 17.129 -2.102 1.00 61.09 94 SER A N 1
ATOM 733 C CA . SER A 1 94 ? -18.145 16.918 -1.803 1.00 61.09 94 SER A CA 1
ATOM 734 C C . SER A 1 94 ? -18.639 15.500 -2.109 1.00 61.09 94 SER A C 1
ATOM 736 O O . SER A 1 94 ? -19.845 15.253 -2.051 1.00 61.09 94 SER A O 1
ATOM 738 N N . ALA A 1 95 ? -17.748 14.582 -2.486 1.00 78.25 95 ALA A N 1
ATOM 739 C CA . ALA A 1 95 ? -18.102 13.191 -2.722 1.00 78.25 95 ALA A CA 1
ATOM 740 C C . ALA A 1 95 ? -18.635 12.548 -1.427 1.00 78.25 95 ALA A C 1
ATOM 742 O O . ALA A 1 95 ? -18.043 12.683 -0.351 1.00 78.25 95 ALA A O 1
ATOM 743 N N . MET A 1 96 ? -19.759 11.832 -1.526 1.00 86.06 96 MET A N 1
ATOM 744 C CA . MET A 1 96 ? -20.378 11.105 -0.406 1.00 86.06 96 MET A CA 1
ATOM 745 C C . MET A 1 96 ? -19.382 10.164 0.286 1.00 86.06 96 MET A C 1
ATOM 747 O O . MET A 1 96 ? -19.451 9.932 1.494 1.00 86.06 96 MET A O 1
ATOM 751 N N . GLU A 1 97 ? -18.434 9.646 -0.482 1.00 88.31 97 GLU A N 1
ATOM 752 C CA . GLU A 1 97 ? -17.362 8.765 -0.060 1.00 88.31 97 GLU A CA 1
ATOM 753 C C . GLU A 1 97 ? -16.364 9.469 0.872 1.00 88.31 97 GLU A C 1
ATOM 755 O O . GLU A 1 97 ? -15.990 8.898 1.896 1.00 88.31 97 GLU A O 1
ATOM 760 N N . VAL A 1 98 ? -15.979 10.720 0.583 1.00 90.62 98 VAL A N 1
ATOM 761 C CA . VAL A 1 98 ? -15.094 11.521 1.454 1.00 90.62 98 VAL A CA 1
ATOM 762 C C . VAL A 1 98 ? -15.779 11.786 2.792 1.00 90.62 98 VAL A C 1
ATOM 764 O O . VAL A 1 98 ? -15.203 11.509 3.843 1.00 90.62 98 VAL A O 1
ATOM 767 N N . CYS A 1 99 ? -17.049 12.200 2.761 1.00 91.06 99 CYS A N 1
ATOM 768 C CA . CYS A 1 99 ? -17.843 12.393 3.975 1.00 91.06 99 CYS A CA 1
ATOM 769 C C . CYS A 1 99 ? -17.970 11.090 4.789 1.00 91.06 99 CYS A C 1
ATOM 771 O O . CYS A 1 99 ? -17.906 11.102 6.018 1.00 91.06 99 CYS A O 1
ATOM 773 N N . SER A 1 100 ? -18.091 9.941 4.119 1.00 91.62 100 SER A N 1
ATOM 774 C CA . SER A 1 100 ? -18.148 8.631 4.783 1.00 91.62 100 SER A CA 1
ATOM 775 C C . SER A 1 100 ? -16.822 8.264 5.466 1.00 91.62 100 SER A C 1
ATOM 777 O O . SER A 1 100 ? -16.824 7.708 6.571 1.00 91.62 100 SER A O 1
ATOM 779 N N . ILE A 1 101 ? -15.680 8.625 4.866 1.00 93.19 101 ILE A N 1
ATOM 780 C CA . ILE A 1 101 ? -14.355 8.486 5.490 1.00 93.19 101 ILE A CA 1
ATOM 781 C C . ILE A 1 101 ? -14.243 9.390 6.727 1.00 93.19 101 ILE A C 1
ATOM 783 O O . ILE A 1 101 ? -13.846 8.917 7.793 1.00 93.19 101 ILE A O 1
ATOM 787 N N . GLU A 1 102 ? -14.647 10.658 6.630 1.00 94.31 102 GLU A N 1
ATOM 788 C CA . GLU A 1 102 ? -14.641 11.608 7.755 1.00 94.31 102 GLU A CA 1
ATOM 789 C C . GLU A 1 102 ? -15.515 11.129 8.921 1.00 94.31 102 GLU A C 1
ATOM 791 O O . GLU A 1 102 ? -15.075 11.091 10.073 1.00 94.31 102 GLU A O 1
ATOM 796 N N . GLN A 1 103 ? -16.735 10.671 8.632 1.00 93.50 103 GLN A N 1
ATOM 797 C CA . GLN A 1 103 ? -17.622 10.082 9.637 1.00 93.50 103 GLN A CA 1
ATOM 798 C C . GLN A 1 103 ? -17.004 8.836 10.282 1.00 93.50 103 GLN A C 1
ATOM 800 O O . GLN A 1 103 ? -17.167 8.603 11.483 1.00 93.50 103 GLN A O 1
ATOM 805 N N . THR A 1 104 ? -16.275 8.032 9.506 1.00 94.38 104 THR A N 1
ATOM 806 C CA . THR A 1 104 ? -15.559 6.864 10.026 1.00 94.38 104 THR A CA 1
ATOM 807 C C . THR A 1 104 ? -14.444 7.278 10.986 1.00 94.38 104 THR A C 1
ATOM 809 O O . THR A 1 104 ? -14.329 6.681 12.057 1.00 94.38 104 THR A O 1
ATOM 812 N N . ILE A 1 105 ? -13.683 8.335 10.676 1.00 96.25 105 ILE A N 1
ATOM 813 C CA . ILE A 1 105 ? -12.664 8.902 11.577 1.00 96.25 105 ILE A CA 1
ATOM 814 C C . ILE A 1 105 ? -13.288 9.323 12.912 1.00 96.25 105 ILE A C 1
ATOM 816 O O . ILE A 1 105 ? -12.794 8.931 13.972 1.00 96.25 105 ILE A O 1
ATOM 820 N N . GLU A 1 106 ? -14.388 10.076 12.887 1.00 96.62 106 GLU A N 1
ATOM 821 C CA . GLU A 1 106 ? -15.040 10.543 14.117 1.00 96.62 106 GLU A CA 1
ATOM 822 C C . GLU A 1 106 ? -15.593 9.384 14.958 1.00 96.62 106 GLU A C 1
ATOM 824 O O . GLU A 1 106 ? -15.450 9.363 16.185 1.00 96.62 106 GLU A O 1
ATOM 829 N N . ARG A 1 107 ? -16.135 8.348 14.310 1.00 95.06 107 ARG A N 1
ATOM 830 C CA . ARG A 1 107 ? -16.562 7.122 14.998 1.00 95.06 107 ARG A CA 1
ATOM 831 C C . ARG A 1 107 ? -15.387 6.387 15.639 1.00 95.06 107 ARG A C 1
ATOM 833 O O . ARG A 1 107 ? -15.499 5.970 16.789 1.00 95.06 107 ARG A O 1
ATOM 840 N N . LEU A 1 108 ? -14.254 6.259 14.948 1.00 96.12 108 LEU A N 1
ATOM 841 C CA . LEU A 1 108 ? -13.049 5.633 15.503 1.00 96.12 108 LEU A CA 1
ATOM 842 C C . LEU A 1 108 ? -12.505 6.412 16.711 1.00 96.12 108 LEU A C 1
ATOM 844 O O . LEU A 1 108 ? -12.152 5.803 17.721 1.00 96.12 108 LEU A O 1
ATOM 848 N N . LYS A 1 109 ? -12.493 7.751 16.657 1.00 97.69 109 LYS A N 1
ATOM 849 C CA . LYS A 1 109 ? -12.129 8.597 17.809 1.00 97.69 109 LYS A CA 1
ATOM 850 C C . LYS A 1 109 ? -13.050 8.349 19.003 1.00 97.69 109 LYS A C 1
ATOM 852 O O . LYS A 1 109 ? -12.566 8.195 20.125 1.00 97.69 109 LYS A O 1
ATOM 857 N N . LYS A 1 110 ? -14.360 8.232 18.763 1.00 97.38 110 LYS A N 1
ATOM 858 C CA . LYS A 1 110 ? -15.336 7.893 19.807 1.00 97.38 110 LYS A CA 1
ATOM 859 C C . LYS A 1 110 ? -15.073 6.513 20.414 1.00 97.38 110 LYS A C 1
ATOM 861 O O . LYS A 1 110 ? -15.098 6.375 21.633 1.00 97.38 110 LYS A O 1
ATOM 866 N N . VAL A 1 111 ? -14.749 5.513 19.592 1.00 96.44 111 VAL A N 1
ATOM 867 C CA . VAL A 1 111 ? -14.365 4.169 20.061 1.00 96.44 111 VAL A CA 1
ATOM 868 C C . VAL A 1 111 ? -13.136 4.221 20.963 1.00 96.44 111 VAL A C 1
ATOM 870 O O . VAL A 1 111 ? -13.125 3.563 22.003 1.00 96.44 111 VAL A O 1
ATOM 873 N N . ILE A 1 112 ? -12.115 5.004 20.599 1.00 97.44 112 ILE A N 1
ATOM 874 C CA . ILE A 1 112 ? -10.906 5.176 21.416 1.00 97.44 112 ILE A CA 1
ATOM 875 C C . ILE A 1 112 ? -11.266 5.744 22.791 1.00 97.44 112 ILE A C 1
ATOM 877 O O . ILE A 1 112 ? -10.814 5.209 23.805 1.00 97.44 112 ILE A O 1
ATOM 881 N N . GLU A 1 113 ? -12.085 6.794 22.835 1.00 97.94 113 GLU A N 1
ATOM 882 C CA . GLU A 1 113 ? -12.487 7.421 24.096 1.00 97.94 113 GLU A CA 1
ATOM 883 C C . GLU A 1 113 ? -13.339 6.477 24.950 1.00 97.94 113 GLU A C 1
ATOM 885 O O . GLU A 1 113 ? -12.999 6.200 26.102 1.00 97.94 113 GLU A O 1
ATOM 890 N N . ASN A 1 114 ? -14.359 5.860 24.349 1.00 97.56 114 ASN A N 1
ATOM 891 C CA . ASN A 1 114 ? -15.204 4.870 25.011 1.00 97.56 114 ASN A CA 1
ATOM 892 C C . ASN A 1 114 ? -14.375 3.705 25.576 1.00 97.56 114 ASN A C 1
ATOM 894 O O . ASN A 1 114 ? -14.633 3.234 26.685 1.00 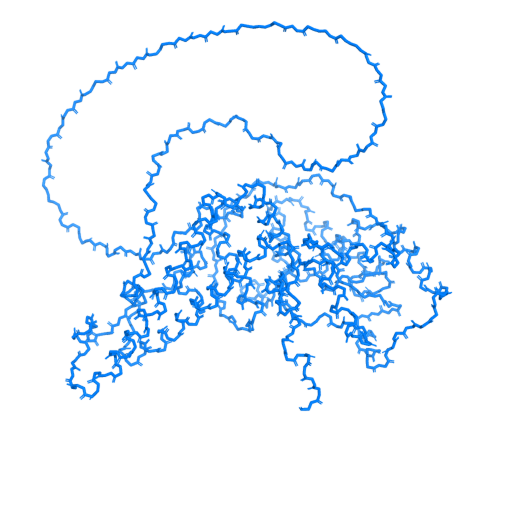97.56 114 ASN A O 1
ATOM 898 N N . ALA A 1 115 ? -13.348 3.250 24.851 1.00 96.50 115 ALA A N 1
ATOM 899 C CA . ALA A 1 115 ? -12.479 2.163 25.292 1.00 96.50 115 ALA A CA 1
ATOM 900 C C . ALA A 1 115 ? -11.588 2.572 26.465 1.00 96.50 115 ALA A C 1
ATOM 902 O O . ALA A 1 115 ? -11.380 1.768 27.377 1.00 96.50 115 ALA A O 1
ATOM 903 N N . ARG A 1 116 ? -11.101 3.817 26.484 1.00 95.25 116 ARG A N 1
ATOM 904 C CA . ARG A 1 116 ? -10.350 4.371 27.619 1.00 95.25 116 ARG A CA 1
ATOM 905 C C . ARG A 1 116 ? -11.227 4.469 28.858 1.00 95.25 116 ARG A C 1
ATOM 907 O O . ARG A 1 116 ? -10.841 3.930 29.896 1.00 95.25 116 ARG A O 1
ATOM 914 N N . THR A 1 117 ? -12.415 5.068 28.745 1.00 96.38 117 THR A N 1
ATOM 915 C CA . THR A 1 117 ? -13.379 5.148 29.852 1.00 96.38 117 THR A CA 1
ATOM 916 C C . THR A 1 117 ? -13.734 3.752 30.363 1.00 96.38 117 THR A C 1
ATOM 918 O O . THR A 1 117 ? -13.723 3.492 31.567 1.00 96.38 117 THR A O 1
ATOM 921 N N . PHE A 1 118 ? -13.999 2.809 29.457 1.00 95.50 118 PHE A N 1
ATOM 922 C CA . PHE A 1 118 ? -14.356 1.451 29.841 1.00 95.50 118 PHE A CA 1
ATOM 923 C C . PHE A 1 118 ? -13.199 0.713 30.530 1.00 95.50 118 PHE A C 1
ATOM 925 O O . PHE A 1 118 ? -13.409 0.067 31.557 1.00 95.50 118 PHE A O 1
ATOM 932 N N . CYS A 1 119 ? -11.965 0.870 30.045 1.00 93.25 119 CYS A N 1
ATOM 933 C CA . CYS A 1 119 ? -10.783 0.304 30.692 1.00 93.25 119 CYS A CA 1
ATOM 934 C C . CYS A 1 119 ? -10.554 0.893 32.093 1.00 93.25 119 CYS A C 1
ATOM 936 O O . CYS A 1 119 ? -10.253 0.146 33.023 1.00 93.25 119 CYS A O 1
ATOM 938 N N . GLN A 1 120 ? -10.728 2.208 32.268 1.00 92.25 120 GLN A N 1
ATOM 939 C CA . GLN A 1 120 ? -10.636 2.864 33.578 1.00 92.25 120 GLN A CA 1
ATOM 940 C C . GLN A 1 120 ? -11.672 2.301 34.556 1.00 92.25 120 GLN A C 1
ATOM 942 O O . GLN A 1 120 ? -11.330 1.961 35.688 1.00 92.25 120 GLN A O 1
ATOM 947 N N . ASN A 1 121 ? -12.914 2.121 34.103 1.00 93.00 121 ASN A N 1
ATOM 948 C CA . ASN A 1 121 ? -13.974 1.524 34.912 1.00 93.00 121 ASN A CA 1
ATOM 949 C C . ASN A 1 121 ? -13.629 0.093 35.349 1.00 93.00 121 ASN A C 1
ATOM 951 O O . ASN A 1 121 ? -13.820 -0.242 36.517 1.00 93.00 121 ASN A O 1
ATOM 955 N N . ILE A 1 122 ? -13.062 -0.727 34.454 1.00 90.75 122 ILE A N 1
ATOM 956 C CA . ILE A 1 122 ? -12.595 -2.082 34.790 1.00 90.75 122 ILE A CA 1
ATOM 957 C C . ILE A 1 122 ? -11.491 -2.032 35.855 1.00 90.75 122 ILE A C 1
ATOM 959 O O . ILE A 1 122 ? -11.559 -2.767 36.840 1.00 90.75 122 ILE A O 1
ATOM 963 N N . CYS A 1 123 ? -10.494 -1.157 35.699 1.00 87.56 123 CYS A N 1
ATOM 964 C CA . CYS A 1 123 ? -9.413 -1.004 36.678 1.00 87.56 123 CYS A CA 1
ATOM 965 C C . CYS A 1 123 ? -9.931 -0.540 38.052 1.00 87.56 123 CYS A C 1
ATOM 967 O O . CYS A 1 123 ? -9.426 -0.975 39.088 1.00 87.56 123 CYS A O 1
ATOM 969 N N . ASN A 1 124 ? -10.981 0.284 38.073 1.00 90.00 124 ASN A N 1
ATOM 970 C CA . ASN A 1 124 ? -11.595 0.792 39.298 1.00 90.00 124 ASN A CA 1
ATOM 971 C C . ASN A 1 124 ? -12.457 -0.241 40.042 1.00 90.00 124 ASN A C 1
ATOM 973 O O . ASN A 1 124 ? -12.787 -0.010 41.207 1.00 90.00 124 ASN A O 1
ATOM 977 N N . LEU A 1 125 ? -12.796 -1.390 39.442 1.00 88.06 125 LEU A N 1
ATOM 978 C CA . LEU A 1 125 ? -13.554 -2.453 40.124 1.00 88.06 125 LEU A CA 1
ATOM 979 C C . LEU A 1 125 ? -12.840 -2.948 41.387 1.00 88.06 125 LEU A C 1
ATOM 981 O O . LEU A 1 125 ? -13.466 -3.130 42.429 1.00 88.06 125 LEU A O 1
ATOM 985 N N . ALA A 1 126 ? -11.514 -3.109 41.316 1.00 81.25 126 ALA A N 1
ATOM 986 C CA . ALA A 1 126 ? -10.712 -3.557 42.453 1.00 81.25 126 ALA A CA 1
ATOM 987 C C . ALA A 1 126 ? -10.729 -2.540 43.608 1.00 81.25 126 ALA A C 1
ATOM 989 O O . ALA A 1 126 ? -10.778 -2.924 44.775 1.00 81.25 126 ALA A O 1
ATOM 990 N N . VAL A 1 127 ? -10.730 -1.246 43.279 1.00 87.94 127 VAL A N 1
ATOM 991 C CA . VAL A 1 127 ? -10.739 -0.146 44.255 1.00 87.94 127 VAL A CA 1
ATOM 992 C C . VAL A 1 127 ? -12.119 0.009 44.895 1.00 87.94 127 VAL A C 1
ATOM 994 O O . VAL A 1 127 ? -12.237 0.170 46.106 1.00 87.94 127 VAL A O 1
ATOM 997 N N . THR A 1 128 ? -13.174 -0.075 44.086 1.00 88.62 128 THR A N 1
ATOM 998 C CA . THR A 1 128 ? -14.565 0.149 44.512 1.00 88.62 128 THR A CA 1
ATOM 999 C C . THR A 1 128 ? -15.235 -1.092 45.105 1.00 88.62 128 THR A C 1
ATOM 1001 O O . THR A 1 128 ? -16.340 -0.988 45.631 1.00 88.62 128 THR A O 1
ATOM 1004 N N . LYS A 1 129 ? -14.587 -2.266 45.032 1.00 86.25 129 LYS A N 1
ATOM 1005 C CA . LYS A 1 129 ? -15.171 -3.582 45.356 1.00 86.25 129 LYS A CA 1
ATOM 1006 C C . LYS A 1 129 ? -16.467 -3.879 44.580 1.00 86.25 129 LYS A C 1
ATOM 1008 O O . LYS A 1 129 ? -17.259 -4.719 45.006 1.00 86.25 129 LYS A O 1
ATOM 1013 N N . ALA A 1 130 ? -16.690 -3.197 43.457 1.00 88.25 130 ALA A N 1
ATOM 1014 C CA . ALA A 1 130 ? -17.818 -3.452 42.574 1.00 88.25 130 ALA A CA 1
ATOM 1015 C C . ALA A 1 130 ? -17.597 -4.751 41.788 1.00 88.25 130 ALA A C 1
ATOM 1017 O O . ALA A 1 130 ? -16.462 -5.151 41.514 1.00 88.25 130 ALA A O 1
ATOM 1018 N N . THR A 1 131 ? -18.684 -5.425 41.417 1.00 87.94 131 THR A N 1
ATOM 1019 C CA . THR A 1 131 ? -18.601 -6.666 40.641 1.00 87.94 131 THR A CA 1
ATOM 1020 C C . THR A 1 131 ? -18.623 -6.372 39.135 1.00 87.94 131 THR A C 1
ATOM 1022 O O . THR A 1 131 ? -19.204 -5.366 38.725 1.00 87.94 131 THR A O 1
ATOM 1025 N N . PRO A 1 132 ? -18.030 -7.215 38.271 1.00 86.62 132 PRO A N 1
ATOM 1026 C CA . PRO A 1 132 ? -18.040 -7.002 36.818 1.00 86.62 132 PRO A CA 1
ATOM 1027 C C . PRO A 1 132 ? -19.443 -6.813 36.211 1.00 86.62 132 PRO A C 1
ATOM 1029 O O . PRO A 1 132 ? -19.598 -6.090 35.229 1.00 86.62 132 PRO A O 1
ATOM 1032 N N . GLU A 1 133 ? -20.475 -7.397 36.824 1.00 89.31 133 GLU A N 1
ATOM 1033 C CA . GLU A 1 133 ? -21.876 -7.257 36.411 1.00 89.31 133 GLU A CA 1
ATOM 1034 C C . GLU A 1 133 ? -22.357 -5.801 36.445 1.00 89.31 133 GLU A C 1
ATOM 1036 O O . GLU A 1 133 ? -23.182 -5.411 35.622 1.00 89.31 133 GLU A O 1
ATOM 1041 N N . THR A 1 134 ? -21.792 -4.966 37.324 1.00 88.62 134 THR A N 1
ATOM 1042 C CA . THR A 1 134 ? -22.074 -3.518 37.372 1.00 88.62 134 THR A CA 1
ATOM 1043 C C . THR A 1 134 ? -21.652 -2.777 36.102 1.00 88.62 134 THR A C 1
ATOM 1045 O O . THR A 1 134 ? -22.184 -1.710 35.806 1.00 88.62 134 THR A O 1
ATOM 1048 N N . LEU A 1 135 ? -20.733 -3.353 35.322 1.00 87.81 135 LEU A N 1
ATOM 1049 C CA . LEU A 1 135 ? -20.301 -2.834 34.024 1.00 87.81 135 LEU A CA 1
ATOM 1050 C C . LEU A 1 135 ? -20.993 -3.535 32.845 1.00 87.81 135 LEU A C 1
ATOM 1052 O O . LEU A 1 135 ? -20.597 -3.327 31.698 1.00 87.81 135 LEU A O 1
ATOM 1056 N N . GLY A 1 136 ? -22.006 -4.365 33.113 1.00 86.88 136 GLY A N 1
ATOM 1057 C CA . GLY A 1 136 ? -22.696 -5.169 32.103 1.00 86.88 136 GLY A CA 1
ATOM 1058 C C . GLY A 1 136 ? -21.926 -6.422 31.677 1.00 86.88 136 GLY A C 1
ATOM 1059 O O . GLY A 1 136 ? -22.284 -7.051 30.685 1.00 86.88 136 GLY A O 1
ATOM 1060 N N . MET A 1 137 ? -20.872 -6.806 32.405 1.00 88.88 137 MET A N 1
ATOM 1061 C CA . MET A 1 137 ? -20.083 -7.995 32.090 1.00 88.88 137 MET A CA 1
ATOM 1062 C C . MET A 1 137 ? -20.681 -9.225 32.769 1.00 88.88 137 MET A C 1
ATOM 1064 O O . MET A 1 137 ? -20.888 -9.235 33.981 1.00 88.88 137 MET A O 1
ATOM 1068 N N . SER A 1 138 ? -20.911 -10.301 32.017 1.00 87.75 138 SER A N 1
ATOM 1069 C CA . SER A 1 138 ? -21.334 -11.564 32.629 1.00 87.75 138 SER A CA 1
ATOM 1070 C C . SER A 1 138 ? -20.201 -12.189 33.459 1.00 87.75 138 SER A C 1
ATOM 1072 O O . SER A 1 138 ? -19.019 -11.922 33.224 1.00 87.75 138 SER A O 1
ATOM 1074 N N . LYS A 1 139 ? -20.534 -13.129 34.355 1.00 82.56 139 LYS A N 1
ATOM 1075 C CA . LYS A 1 139 ? -19.537 -13.975 35.050 1.00 82.56 139 LYS A CA 1
ATOM 1076 C C . LYS A 1 139 ? -18.622 -14.737 34.089 1.00 82.56 139 LYS A C 1
ATOM 1078 O O . LYS A 1 139 ? -17.476 -15.033 34.419 1.00 82.56 139 LYS A O 1
ATOM 1083 N N . HIS A 1 140 ? -19.123 -15.043 32.893 1.00 86.06 140 HIS A N 1
ATOM 1084 C CA . HIS A 1 140 ? -18.375 -15.715 31.831 1.00 86.06 140 HIS A CA 1
ATOM 1085 C C . HIS A 1 140 ? -17.547 -14.744 30.978 1.00 86.06 140 HIS A C 1
ATOM 1087 O O . HIS A 1 140 ? -16.835 -15.177 30.075 1.00 86.06 140 HIS A O 1
ATOM 1093 N N . GLY A 1 141 ? -17.590 -13.447 31.293 1.00 89.31 141 GLY A N 1
ATOM 1094 C CA . GLY A 1 141 ? -16.897 -12.396 30.570 1.00 89.31 141 GLY A CA 1
ATOM 1095 C C . GLY A 1 141 ? -17.720 -11.820 29.424 1.00 89.31 141 GLY A C 1
ATOM 1096 O O . GLY A 1 141 ? -18.953 -11.854 29.468 1.00 89.31 141 GLY A O 1
ATOM 1097 N N . MET A 1 142 ? -17.027 -11.277 28.422 1.00 92.31 142 MET A N 1
ATOM 1098 C CA . MET A 1 142 ? -17.650 -10.685 27.239 1.00 92.31 142 MET A CA 1
ATOM 1099 C C . MET A 1 142 ? -17.043 -11.211 25.949 1.00 92.31 142 MET A C 1
ATOM 1101 O O . MET A 1 142 ? -15.850 -11.504 25.877 1.00 92.31 142 MET A O 1
ATOM 1105 N N . SER A 1 143 ? -17.879 -11.321 24.936 1.00 90.88 143 SER A N 1
ATOM 1106 C CA . SER A 1 143 ? -17.487 -11.576 23.562 1.00 90.88 143 SER A CA 1
ATOM 1107 C C . SER A 1 143 ? -16.858 -10.320 22.930 1.00 90.88 143 SER A C 1
ATOM 1109 O O . SER A 1 143 ? -16.973 -9.217 23.472 1.00 90.88 143 SER A O 1
ATOM 1111 N N . ILE A 1 144 ? -16.163 -10.465 21.796 1.00 88.81 144 ILE A N 1
ATOM 1112 C CA . ILE A 1 144 ? -15.624 -9.299 21.071 1.00 88.81 144 ILE A CA 1
ATOM 1113 C C . ILE A 1 144 ? -16.757 -8.405 20.559 1.00 88.81 144 ILE A C 1
ATOM 1115 O O . ILE A 1 144 ? -16.646 -7.188 20.666 1.00 88.81 144 ILE A O 1
ATOM 1119 N N . ASP A 1 145 ? -17.858 -8.988 20.084 1.00 87.19 145 ASP A N 1
ATOM 1120 C CA . ASP A 1 145 ? -19.019 -8.226 19.610 1.00 87.19 145 ASP A CA 1
ATOM 1121 C C . ASP A 1 145 ? -19.675 -7.451 20.758 1.00 87.19 145 ASP A C 1
ATOM 1123 O O . ASP A 1 145 ? -19.980 -6.273 20.602 1.00 87.19 145 ASP A O 1
ATOM 1127 N N . GLU A 1 146 ? -19.810 -8.070 21.939 1.00 90.88 146 GLU A N 1
ATOM 1128 C CA . GLU A 1 146 ? -20.299 -7.394 23.151 1.00 90.88 146 GLU A CA 1
ATOM 1129 C C . GLU A 1 146 ? -19.383 -6.211 23.529 1.00 90.88 146 GLU A C 1
ATOM 1131 O O . GLU A 1 146 ? -19.868 -5.131 23.878 1.00 90.88 146 GLU A O 1
ATOM 1136 N N . ILE A 1 147 ? -18.055 -6.377 23.410 1.00 92.25 147 ILE A N 1
ATOM 1137 C CA . ILE A 1 147 ? -17.094 -5.280 23.608 1.00 92.25 147 ILE A CA 1
ATOM 1138 C C . ILE A 1 147 ? -17.333 -4.175 22.573 1.00 92.25 147 ILE A C 1
ATOM 1140 O O . ILE A 1 147 ? -17.499 -3.024 22.958 1.00 92.25 147 ILE A O 1
ATOM 1144 N N . LEU A 1 148 ? -17.373 -4.490 21.278 1.00 91.50 148 LEU A N 1
ATOM 1145 C CA . LEU A 1 148 ? -17.541 -3.495 20.212 1.00 91.50 148 LEU A CA 1
ATOM 1146 C C . LEU A 1 148 ? -18.875 -2.745 20.324 1.00 91.50 148 LEU A C 1
ATOM 1148 O O . LEU A 1 148 ? -18.890 -1.520 20.196 1.00 91.50 148 LEU A O 1
ATOM 1152 N N . GLN A 1 149 ? -19.961 -3.441 20.676 1.00 90.75 149 GLN A N 1
ATOM 1153 C CA . GLN A 1 149 ? -21.253 -2.825 20.980 1.00 90.75 149 GLN A CA 1
ATOM 1154 C C . GLN A 1 149 ? -21.128 -1.798 22.099 1.00 90.75 149 GLN A C 1
ATOM 1156 O O . GLN A 1 149 ? -21.641 -0.685 21.993 1.00 90.75 149 GLN A O 1
ATOM 1161 N N . ARG A 1 150 ? -20.419 -2.164 23.173 1.00 92.62 150 ARG A N 1
ATOM 1162 C CA . ARG A 1 150 ? -20.213 -1.300 24.336 1.00 92.62 150 ARG A CA 1
ATOM 1163 C C . ARG A 1 150 ? -19.383 -0.064 24.008 1.00 92.62 150 ARG A C 1
ATOM 1165 O O . ARG A 1 150 ? -19.590 0.975 24.633 1.00 92.62 150 ARG A O 1
ATOM 1172 N N . LEU A 1 151 ? -18.463 -0.193 23.054 1.00 94.75 151 LEU A N 1
ATOM 1173 C CA . LEU A 1 151 ? -17.658 0.901 22.513 1.00 94.75 151 LEU A CA 1
ATOM 1174 C C . LEU A 1 151 ? -18.402 1.732 21.464 1.00 94.75 151 LEU A C 1
ATOM 1176 O O . LEU A 1 151 ? -17.841 2.704 20.963 1.00 94.75 151 LEU A O 1
ATOM 1180 N N . GLU A 1 152 ? -19.649 1.369 21.156 1.00 93.25 152 GLU A N 1
ATOM 1181 C CA . GLU A 1 152 ? -20.485 1.977 20.119 1.00 93.25 152 GLU A CA 1
ATOM 1182 C C . GLU A 1 152 ? -19.905 1.832 18.703 1.00 93.25 152 GLU A C 1
ATOM 1184 O O . GLU A 1 152 ? -20.292 2.546 17.776 1.00 93.25 152 GLU A O 1
ATOM 1189 N N . TRP A 1 153 ? -19.018 0.854 18.503 1.00 90.88 153 TRP A N 1
ATOM 1190 C CA . TRP A 1 153 ? -18.601 0.427 17.175 1.00 90.88 153 TRP A CA 1
ATOM 1191 C C . TRP A 1 153 ? -19.649 -0.528 16.612 1.00 90.88 153 TRP A C 1
ATOM 1193 O O . TRP A 1 153 ? -19.491 -1.742 16.665 1.00 90.88 153 TRP A O 1
ATOM 1203 N N . THR A 1 154 ? -20.760 0.030 16.134 1.00 78.31 154 THR A N 1
ATOM 1204 C CA . THR A 1 154 ? -21.862 -0.725 15.517 1.00 78.31 154 THR A CA 1
ATOM 1205 C C . THR A 1 154 ? -22.005 -0.375 14.043 1.00 78.31 154 THR A C 1
ATOM 1207 O O . THR A 1 154 ? -21.635 0.726 13.637 1.00 78.31 154 THR A O 1
ATOM 1210 N N . GLU A 1 155 ? -22.496 -1.310 13.232 1.00 63.72 155 GLU A N 1
ATOM 1211 C CA . GLU A 1 155 ? -22.695 -1.112 11.795 1.00 63.72 155 GLU A CA 1
ATOM 1212 C C . GLU A 1 155 ? -23.598 0.095 11.509 1.00 63.72 155 GLU A C 1
ATOM 1214 O O . GLU A 1 155 ? -24.653 0.261 12.129 1.00 63.72 155 GLU A O 1
ATOM 1219 N N . ILE A 1 156 ? -23.219 0.915 10.524 1.00 57.41 156 ILE A N 1
ATOM 1220 C CA . ILE A 1 156 ? -24.182 1.824 9.903 1.00 57.41 156 ILE A CA 1
ATOM 1221 C C . ILE A 1 156 ? -25.064 0.930 9.048 1.00 57.41 156 ILE A C 1
ATOM 1223 O O . ILE A 1 156 ? -24.652 0.512 7.970 1.00 57.41 156 ILE A O 1
ATOM 1227 N N . ARG A 1 157 ? -26.272 0.624 9.526 1.00 49.59 157 ARG A N 1
ATOM 1228 C CA . ARG A 1 157 ? -27.298 0.048 8.661 1.00 49.59 157 ARG A CA 1
ATOM 1229 C C . ARG A 1 157 ? -27.576 1.070 7.569 1.00 49.59 157 ARG A C 1
ATOM 1231 O O . ARG A 1 157 ? -28.341 2.009 7.786 1.00 49.59 157 ARG A O 1
ATOM 1238 N N . THR A 1 158 ? -26.946 0.915 6.410 1.00 46.12 158 THR A N 1
ATOM 1239 C CA . THR A 1 158 ? -27.412 1.593 5.211 1.00 46.12 158 THR A CA 1
ATOM 1240 C C . THR A 1 158 ? -28.859 1.144 5.024 1.00 46.12 158 THR A C 1
ATOM 1242 O O . THR A 1 158 ? -29.127 -0.064 5.008 1.00 46.12 158 THR A O 1
ATOM 1245 N N . PRO A 1 159 ? -29.837 2.067 4.979 1.00 39.97 159 PRO A N 1
ATOM 1246 C CA . PRO A 1 159 ? -31.193 1.681 4.637 1.00 39.97 159 PRO A CA 1
ATOM 1247 C C . PRO A 1 159 ? -31.094 0.979 3.287 1.00 39.97 159 PRO A C 1
ATOM 1249 O O . PRO A 1 159 ? -30.593 1.576 2.334 1.00 39.97 159 PRO A O 1
ATOM 1252 N N . ARG A 1 160 ? -31.474 -0.307 3.237 1.00 39.03 160 ARG A N 1
ATOM 1253 C CA . ARG A 1 160 ? -31.497 -1.084 1.995 1.00 39.03 160 ARG A CA 1
ATOM 1254 C C . ARG A 1 160 ? -32.194 -0.217 0.956 1.00 39.03 160 ARG A C 1
ATOM 1256 O O . ARG A 1 160 ? -33.401 -0.006 1.058 1.00 39.03 160 ARG A O 1
ATOM 1263 N N . ARG A 1 161 ? -31.443 0.300 -0.020 1.00 40.47 161 ARG A N 1
ATOM 1264 C CA . ARG A 1 161 ? -32.044 0.765 -1.263 1.00 40.47 161 ARG A CA 1
ATOM 1265 C C . ARG A 1 161 ? -32.761 -0.463 -1.794 1.00 40.47 161 ARG A C 1
ATOM 1267 O O . ARG A 1 161 ? -32.112 -1.456 -2.121 1.00 40.47 161 ARG A O 1
ATOM 1274 N N . SER A 1 162 ? -34.088 -0.431 -1.776 1.00 36.09 162 SER A N 1
ATOM 1275 C CA . SER A 1 162 ? -34.904 -1.332 -2.572 1.00 36.09 162 SER A CA 1
ATOM 1276 C C . SER A 1 162 ? -34.242 -1.404 -3.943 1.00 36.09 162 SER A C 1
ATOM 1278 O O . SER A 1 162 ? -33.954 -0.355 -4.519 1.00 36.09 162 SER A O 1
ATOM 1280 N N . GLN A 1 163 ? -33.897 -2.607 -4.397 1.00 37.66 163 GLN A N 1
ATOM 1281 C CA . GLN A 1 163 ? -33.398 -2.835 -5.747 1.00 37.66 163 GLN A CA 1
ATOM 1282 C C . GLN A 1 163 ? -34.461 -2.333 -6.730 1.00 37.66 163 GLN A C 1
ATOM 1284 O O . GLN A 1 163 ? -35.358 -3.073 -7.122 1.00 37.66 163 GLN A O 1
ATOM 1289 N N . GLU A 1 164 ? -34.396 -1.059 -7.096 1.00 34.78 164 GLU A N 1
ATOM 1290 C CA . GLU A 1 164 ? -34.969 -0.592 -8.342 1.00 34.78 164 GLU A CA 1
ATOM 1291 C C . GLU A 1 164 ? -34.029 -1.079 -9.440 1.00 34.78 164 GLU A C 1
ATOM 1293 O O . GLU A 1 164 ? -32.819 -0.854 -9.399 1.00 34.78 164 GLU A O 1
ATOM 1298 N N . LEU A 1 165 ? -34.601 -1.850 -10.361 1.00 38.88 165 LEU A N 1
ATOM 1299 C CA . LEU A 1 165 ? -33.954 -2.401 -11.540 1.00 38.88 165 LEU A CA 1
ATOM 1300 C C . LEU A 1 165 ? -33.256 -1.288 -12.336 1.00 38.88 165 LEU A C 1
ATOM 1302 O O . LEU A 1 165 ? -33.887 -0.584 -13.123 1.00 38.88 165 LEU A O 1
ATOM 1306 N N . SER A 1 166 ? -31.947 -1.145 -12.157 1.00 33.03 166 SER A N 1
ATOM 1307 C CA . SER A 1 166 ? -31.115 -0.319 -13.029 1.00 33.03 166 SER A CA 1
ATOM 1308 C C . SER A 1 166 ? -30.820 -1.096 -14.311 1.00 33.03 166 SER A C 1
ATOM 1310 O O . SER A 1 166 ? -30.098 -2.092 -14.295 1.00 33.03 166 SER A O 1
ATOM 1312 N N . ASN A 1 167 ? -31.400 -0.638 -15.419 1.00 30.12 167 ASN A N 1
ATOM 1313 C CA . ASN A 1 167 ? -31.119 -1.111 -16.774 1.00 30.12 167 ASN A CA 1
ATOM 1314 C C . ASN A 1 167 ? -29.609 -1.072 -17.097 1.00 30.12 167 ASN A C 1
ATOM 1316 O O . ASN A 1 167 ? -28.959 -0.063 -16.813 1.00 30.12 167 ASN A O 1
ATOM 1320 N N . PRO A 1 168 ? -29.047 -2.089 -17.776 1.00 34.47 168 PRO A N 1
ATOM 1321 C CA . PRO A 1 168 ? -27.662 -2.082 -18.222 1.00 34.47 168 PRO A CA 1
ATOM 1322 C C . PRO A 1 168 ? -27.580 -1.380 -19.579 1.00 34.47 168 PRO A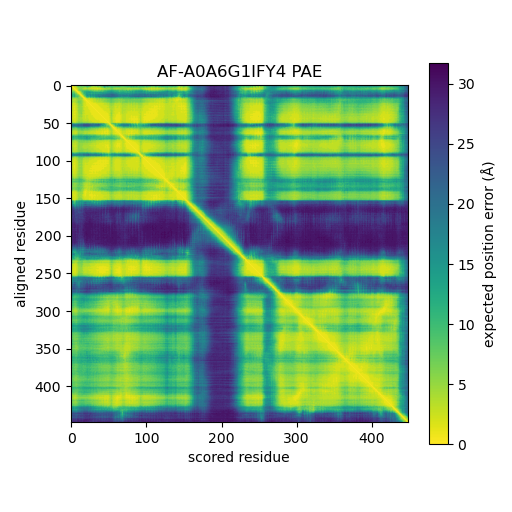 C 1
ATOM 1324 O O . PRO A 1 168 ? -27.533 -2.009 -20.628 1.00 34.47 168 PRO A O 1
ATOM 1327 N N . THR A 1 169 ? -27.640 -0.052 -19.605 1.00 33.59 169 THR A N 1
ATOM 1328 C CA . THR A 1 169 ? -27.216 0.698 -20.799 1.00 33.59 169 THR A CA 1
ATOM 1329 C C . THR A 1 169 ? -26.677 2.054 -20.376 1.00 33.59 169 THR A C 1
ATOM 1331 O O . THR A 1 169 ? -27.402 2.822 -19.757 1.00 33.59 169 THR A O 1
ATOM 1334 N N . LEU A 1 170 ? -25.422 2.321 -20.760 1.00 35.22 170 LEU A N 1
ATOM 1335 C CA . LEU A 1 170 ? -24.607 3.527 -20.525 1.00 35.22 170 LEU A CA 1
ATOM 1336 C C . LEU A 1 170 ? -23.668 3.497 -19.308 1.00 35.22 170 LEU A C 1
ATOM 1338 O O . LEU A 1 170 ? -23.763 4.331 -18.419 1.00 35.22 170 LEU A O 1
ATOM 1342 N N . PHE A 1 171 ? -22.667 2.616 -19.353 1.00 29.19 171 PHE A N 1
ATOM 1343 C CA . PHE A 1 171 ? -21.330 2.931 -18.835 1.00 29.19 171 PHE A CA 1
ATOM 1344 C C . PHE A 1 171 ? -20.274 2.380 -19.797 1.00 29.19 171 PHE A C 1
ATOM 1346 O O . PHE A 1 171 ? -19.800 1.259 -19.668 1.00 29.19 171 PHE A O 1
ATOM 1353 N N . TYR A 1 172 ? -19.920 3.194 -20.786 1.00 30.84 172 TYR A N 1
ATOM 1354 C CA . TYR A 1 172 ? -18.614 3.150 -21.433 1.00 30.84 172 TYR A CA 1
ATOM 1355 C C . TYR A 1 172 ? -18.050 4.568 -21.388 1.00 30.84 172 TYR A C 1
ATOM 1357 O O . TYR A 1 172 ? -18.795 5.531 -21.554 1.00 30.84 172 TYR A O 1
ATOM 1365 N N . SER A 1 173 ? -16.732 4.655 -21.216 1.00 31.34 173 SER A N 1
ATOM 1366 C CA . SER A 1 173 ? -15.900 5.857 -21.342 1.00 31.34 173 SER A CA 1
ATOM 1367 C C . SER A 1 173 ? -15.658 6.678 -20.070 1.00 31.34 173 SER A C 1
ATOM 1369 O O . SER A 1 173 ? -16.189 7.773 -19.930 1.00 31.34 173 SER A O 1
ATOM 1371 N N . VAL A 1 174 ? -14.724 6.209 -19.232 1.00 30.98 174 VAL A N 1
ATOM 1372 C CA . VAL A 1 174 ? -13.578 7.034 -18.793 1.00 30.98 174 VAL A CA 1
ATOM 1373 C C . VAL A 1 174 ? -12.345 6.128 -18.690 1.00 30.98 174 VAL A C 1
ATOM 1375 O O . VAL A 1 174 ? -12.000 5.622 -17.627 1.00 30.98 174 VAL A O 1
ATOM 1378 N N . ALA A 1 175 ? -11.682 5.897 -19.820 1.00 27.81 175 ALA A N 1
ATOM 1379 C CA . ALA A 1 175 ? -10.284 5.492 -19.847 1.00 27.81 175 ALA A CA 1
ATOM 1380 C C . ALA A 1 175 ? -9.539 6.526 -20.696 1.00 27.81 175 ALA A C 1
ATOM 1382 O O . ALA A 1 175 ? -9.871 6.724 -21.858 1.00 27.81 175 ALA A O 1
ATOM 1383 N N . SER A 1 176 ? -8.565 7.185 -20.068 1.00 31.75 176 SER A N 1
ATOM 1384 C CA . SER A 1 176 ? -7.497 7.986 -20.674 1.00 31.75 176 SER A CA 1
ATOM 1385 C C . SER A 1 176 ? -7.900 9.175 -21.565 1.00 31.75 176 SER A C 1
ATOM 1387 O O . SER A 1 176 ? -8.101 9.049 -22.768 1.00 31.75 176 SER A O 1
ATOM 1389 N N . SER A 1 177 ? -7.887 10.384 -20.994 1.00 24.50 177 SER A N 1
ATOM 1390 C CA . SER A 1 177 ? -7.598 11.602 -21.759 1.00 24.50 177 SER A CA 1
ATOM 1391 C C . SER A 1 177 ? -6.142 12.011 -21.510 1.00 24.50 177 SER A C 1
ATOM 1393 O O . SER A 1 177 ? -5.862 12.886 -20.689 1.00 24.50 177 SER A O 1
ATOM 1395 N N . VAL A 1 178 ? -5.205 11.361 -22.201 1.00 32.44 178 VAL A N 1
ATOM 1396 C CA . VAL A 1 178 ? -3.893 11.957 -22.477 1.00 32.44 178 VAL A CA 1
ATOM 1397 C C . VAL A 1 178 ? -4.077 12.815 -23.724 1.00 32.44 178 VAL A C 1
ATOM 1399 O O . VAL A 1 178 ? -4.484 12.335 -24.779 1.00 32.44 178 VAL A O 1
ATOM 1402 N N . VAL A 1 179 ? -3.874 14.121 -23.571 1.00 27.69 179 VAL A N 1
ATOM 1403 C CA . VAL A 1 179 ? -4.041 15.108 -24.639 1.00 27.69 179 VAL A CA 1
ATOM 1404 C C . VAL A 1 179 ? -2.872 14.972 -25.615 1.00 27.69 179 VAL A C 1
ATOM 1406 O O . VAL A 1 179 ? -1.829 15.594 -25.439 1.00 27.69 179 VAL A O 1
ATOM 1409 N N . SER A 1 180 ? -3.044 14.175 -26.667 1.00 28.61 180 SER A N 1
ATOM 1410 C CA . SER A 1 180 ? -2.179 14.241 -27.844 1.00 28.61 180 SER A CA 1
ATOM 1411 C C . SER A 1 180 ? -2.610 15.428 -28.704 1.00 28.61 180 SER A C 1
ATOM 1413 O O . SER A 1 180 ? -3.707 15.476 -29.259 1.00 28.61 180 SER A O 1
ATOM 1415 N N . ARG A 1 181 ? -1.733 16.429 -28.782 1.00 28.55 181 ARG A N 1
ATOM 1416 C CA . ARG A 1 181 ? -1.876 17.599 -29.649 1.00 28.55 181 ARG A CA 1
ATOM 1417 C C . ARG A 1 181 ? -1.565 17.156 -31.083 1.00 28.55 181 ARG A C 1
ATOM 1419 O O . ARG A 1 181 ? -0.403 16.969 -31.430 1.00 28.55 181 ARG A O 1
ATOM 1426 N N . SER A 1 182 ? -2.590 16.988 -31.912 1.00 28.27 182 SER A N 1
ATOM 1427 C CA . SER A 1 182 ? -2.433 16.691 -33.340 1.00 28.27 182 SER A CA 1
ATOM 1428 C C . SER A 1 182 ? -3.104 17.774 -34.178 1.00 28.27 182 SER A C 1
ATOM 1430 O O . SER A 1 182 ? -4.195 18.251 -33.876 1.00 28.27 182 SER A O 1
ATOM 1432 N N . THR A 1 183 ? -2.377 18.205 -35.198 1.00 30.53 183 THR A N 1
ATOM 1433 C CA . THR A 1 183 ? -2.641 19.328 -36.091 1.00 30.53 183 THR A CA 1
ATOM 1434 C C . THR A 1 183 ? -3.902 19.149 -36.940 1.00 30.53 183 THR A C 1
ATOM 1436 O O . THR A 1 183 ? -4.257 18.056 -37.370 1.00 30.53 183 THR A O 1
ATOM 1439 N N . SER A 1 184 ? -4.579 20.271 -37.176 1.00 28.16 184 SER A N 1
ATOM 1440 C CA . SER A 1 184 ? -5.845 20.396 -37.891 1.00 28.16 184 SER A CA 1
ATOM 1441 C C . SER A 1 184 ? -5.737 20.114 -39.395 1.00 28.16 184 SER A C 1
ATOM 1443 O O . SER A 1 184 ? -4.825 20.583 -40.079 1.00 28.16 184 SER A O 1
ATOM 1445 N N . ARG A 1 185 ? -6.758 19.441 -39.939 1.00 30.19 185 ARG A N 1
ATOM 1446 C CA . ARG A 1 185 ? -7.189 19.591 -41.334 1.00 30.19 185 ARG A CA 1
ATOM 1447 C C . ARG A 1 185 ? -8.719 19.547 -41.406 1.00 30.19 185 ARG A C 1
ATOM 1449 O O . ARG A 1 185 ? -9.357 18.706 -40.786 1.00 30.19 185 ARG A O 1
ATOM 1456 N N . ASP A 1 186 ? -9.253 20.534 -42.112 1.00 29.94 186 ASP A N 1
ATOM 1457 C CA . ASP A 1 186 ? -10.646 20.980 -42.175 1.00 29.94 186 ASP A CA 1
ATOM 1458 C C . ASP A 1 186 ? -11.619 20.079 -42.963 1.00 29.94 186 ASP A C 1
ATOM 1460 O O . ASP A 1 186 ? -11.241 19.535 -43.997 1.00 29.94 186 ASP A O 1
ATOM 1464 N N . ARG A 1 187 ? -12.895 20.154 -42.522 1.00 33.47 187 ARG A N 1
ATOM 1465 C CA . ARG A 1 187 ? -14.193 20.130 -43.260 1.00 33.47 187 ARG A CA 1
ATOM 1466 C C . ARG A 1 187 ? -14.573 18.843 -44.031 1.00 33.47 187 ARG A C 1
ATOM 1468 O O . ARG A 1 187 ? -13.758 18.259 -44.720 1.00 33.47 187 ARG A O 1
ATOM 1475 N N . SER A 1 188 ? -15.822 18.350 -44.026 1.00 29.27 188 SER A N 1
ATOM 1476 C CA . SER A 1 188 ? -17.143 19.004 -43.905 1.00 29.27 188 SER A CA 1
ATOM 1477 C C . SER A 1 188 ? -18.292 17.967 -43.822 1.00 29.27 188 SER A C 1
ATOM 1479 O O . SER A 1 188 ? -18.110 16.839 -44.269 1.00 29.27 188 SER A O 1
ATOM 1481 N N . SER A 1 189 ? -19.486 18.448 -43.417 1.00 33.41 189 SER A N 1
ATOM 1482 C CA . SER A 1 189 ? -20.869 17.967 -43.714 1.00 33.41 189 SER A CA 1
ATOM 1483 C C . SER A 1 189 ? -21.390 16.713 -42.986 1.00 33.41 189 SER A C 1
ATOM 1485 O O . SER A 1 189 ? -20.615 15.808 -42.728 1.00 33.41 189 SER A O 1
ATOM 1487 N N . GLU A 1 190 ? -22.674 16.517 -42.653 1.00 32.09 190 GLU A N 1
ATOM 1488 C CA . GLU A 1 190 ? -23.934 17.291 -42.574 1.00 32.09 190 GLU A CA 1
ATOM 1489 C C . GLU A 1 190 ? -25.003 16.334 -41.980 1.00 32.09 190 GLU A C 1
ATOM 1491 O O . GLU A 1 190 ? -24.938 15.138 -42.243 1.00 32.09 190 GLU A O 1
ATOM 1496 N N . GLY A 1 191 ? -26.022 16.874 -41.288 1.00 28.81 191 GLY A N 1
ATOM 1497 C CA . GLY A 1 191 ? -27.368 16.277 -41.118 1.00 28.81 191 GLY A CA 1
ATOM 1498 C C . GLY A 1 191 ? -27.510 15.117 -40.112 1.00 28.81 191 GLY A C 1
ATOM 1499 O O . GLY A 1 191 ? -26.653 14.260 -40.006 1.00 28.81 191 GLY A O 1
ATOM 1500 N N . GLY A 1 192 ? -28.575 14.975 -39.323 1.00 27.97 192 GLY A N 1
ATOM 1501 C CA . GLY A 1 192 ? -29.841 15.689 -39.199 1.00 27.97 192 GLY A CA 1
ATOM 1502 C C . GLY A 1 192 ? -30.746 14.963 -38.180 1.00 27.97 192 GLY A C 1
ATOM 1503 O O . GLY A 1 192 ? -30.512 13.799 -37.879 1.00 27.97 192 GLY A O 1
ATOM 1504 N N . VAL A 1 193 ? -31.720 15.706 -37.631 1.00 30.20 193 VAL A N 1
ATOM 1505 C CA . VAL A 1 193 ? -33.137 15.354 -37.329 1.00 30.20 193 VAL A CA 1
ATOM 1506 C C . VAL A 1 193 ? -33.438 13.882 -36.963 1.00 30.20 193 VAL A C 1
ATOM 1508 O O . VAL A 1 193 ? -33.165 12.993 -37.749 1.00 30.20 193 VAL A O 1
ATOM 1511 N N . GLY A 1 194 ? -34.111 13.490 -35.879 1.00 27.31 194 GLY A N 1
ATOM 1512 C CA . GLY A 1 194 ? -35.061 14.121 -34.964 1.00 27.31 194 GLY A CA 1
ATOM 1513 C C . GLY A 1 194 ? -35.970 13.022 -34.357 1.00 27.31 194 GLY A C 1
ATOM 1514 O O . GLY A 1 194 ? -35.827 11.848 -34.686 1.00 27.31 194 GLY A O 1
ATOM 1515 N N . ASN A 1 195 ? -36.941 13.449 -33.546 1.00 29.64 195 ASN A N 1
ATOM 1516 C CA . ASN A 1 195 ? -38.152 12.748 -33.069 1.00 29.64 195 ASN A CA 1
ATOM 1517 C C . ASN A 1 195 ? -38.152 11.940 -31.749 1.00 29.64 195 ASN A C 1
ATOM 1519 O O . ASN A 1 195 ? -37.722 10.798 -31.638 1.00 29.64 195 ASN A O 1
ATOM 1523 N N . THR A 1 196 ? -38.806 12.598 -30.787 1.00 32.25 196 THR A N 1
ATOM 1524 C CA . THR A 1 196 ? -39.833 12.174 -29.814 1.00 32.25 196 THR A CA 1
ATOM 1525 C C . THR A 1 196 ? -40.551 10.830 -30.023 1.00 32.25 196 THR A C 1
ATOM 1527 O O . THR A 1 196 ? -40.999 10.546 -31.132 1.00 32.25 196 THR A O 1
ATOM 1530 N N . ASN A 1 197 ? -40.863 10.124 -28.921 1.00 30.92 197 ASN A N 1
ATOM 1531 C CA . ASN A 1 197 ? -42.256 9.949 -28.466 1.00 30.92 197 ASN A CA 1
ATOM 1532 C C . ASN A 1 197 ? -42.420 9.280 -27.083 1.00 30.92 197 ASN A C 1
ATOM 1534 O O . ASN A 1 197 ? -41.730 8.341 -26.706 1.00 30.92 197 ASN A O 1
ATOM 1538 N N . THR A 1 198 ? -43.411 9.828 -26.384 1.00 30.84 198 THR A N 1
ATOM 1539 C CA . THR A 1 198 ? -44.115 9.481 -25.141 1.00 30.84 198 THR A CA 1
ATOM 1540 C C . THR A 1 198 ? -44.899 8.156 -25.240 1.00 30.84 198 THR A C 1
ATOM 1542 O O . THR A 1 198 ? -45.274 7.794 -26.350 1.00 30.84 198 THR A O 1
ATOM 1545 N N . ILE A 1 199 ? -45.246 7.502 -24.109 1.00 30.27 199 ILE A N 1
ATOM 1546 C CA . ILE A 1 199 ? -46.624 7.061 -23.733 1.00 30.27 199 ILE A CA 1
ATOM 1547 C C . ILE A 1 199 ? -46.666 6.294 -22.380 1.00 30.27 199 ILE A C 1
ATOM 1549 O O . ILE A 1 199 ? -45.986 5.297 -22.178 1.00 30.27 199 ILE A O 1
ATOM 1553 N N . ALA A 1 200 ? -47.511 6.836 -21.493 1.00 28.11 200 ALA A N 1
ATOM 1554 C CA . ALA A 1 200 ? -48.456 6.286 -20.501 1.00 28.11 200 ALA A CA 1
ATOM 1555 C C . ALA A 1 200 ? -48.269 4.931 -19.763 1.00 28.11 200 ALA A C 1
ATOM 1557 O O . ALA A 1 200 ? -48.349 3.853 -20.336 1.00 28.11 200 ALA A O 1
ATOM 1558 N N . SER A 1 201 ? -48.210 5.063 -18.430 1.00 29.42 201 SER A N 1
ATOM 1559 C CA . SER A 1 201 ? -49.155 4.599 -17.386 1.00 29.42 201 SER A CA 1
ATOM 1560 C C . SER A 1 201 ? -49.951 3.289 -17.512 1.00 29.42 201 SER A C 1
ATOM 1562 O O . SER A 1 201 ? -50.794 3.151 -18.392 1.00 29.42 201 SER A O 1
ATOM 1564 N N . SER A 1 202 ? -49.929 2.505 -16.424 1.00 30.73 202 SER A N 1
ATOM 1565 C CA . SER A 1 202 ? -51.147 1.912 -15.836 1.00 30.73 202 SER A CA 1
ATOM 1566 C C . SER A 1 202 ? -50.932 1.468 -14.382 1.00 30.73 202 SER A C 1
ATOM 1568 O O . SER A 1 202 ? -49.893 0.913 -14.036 1.00 30.73 202 SER A O 1
ATOM 1570 N N . ALA A 1 203 ? -51.939 1.738 -13.551 1.00 31.61 203 ALA A N 1
ATOM 1571 C CA . ALA A 1 203 ? -52.030 1.448 -12.124 1.00 31.61 203 ALA A CA 1
ATOM 1572 C C . ALA A 1 203 ? -53.075 0.351 -11.853 1.00 31.61 203 ALA A C 1
ATOM 1574 O O . ALA A 1 203 ? -54.101 0.335 -12.524 1.00 31.61 203 ALA A O 1
ATOM 1575 N N . THR A 1 204 ? -52.854 -0.473 -10.822 1.00 31.61 204 THR A N 1
ATOM 1576 C CA . THR A 1 204 ? -53.844 -1.320 -10.105 1.00 31.61 204 THR A CA 1
ATOM 1577 C C . THR A 1 204 ? -53.188 -1.751 -8.780 1.00 31.61 204 THR A C 1
ATOM 1579 O O . THR A 1 204 ? -52.128 -2.362 -8.822 1.00 31.61 204 THR A O 1
ATOM 1582 N N . SER A 1 205 ? -53.553 -1.229 -7.604 1.00 29.52 205 SER A N 1
ATOM 1583 C CA . SER A 1 205 ? -54.722 -1.484 -6.730 1.00 29.52 205 SER A CA 1
ATOM 1584 C C . SER A 1 205 ? -54.605 -2.718 -5.805 1.00 29.52 205 SER A C 1
ATOM 1586 O O . SER A 1 205 ? -54.815 -3.844 -6.232 1.00 29.52 205 SER A O 1
ATOM 1588 N N . ILE A 1 206 ? -54.254 -2.426 -4.542 1.00 33.81 206 ILE A N 1
ATOM 1589 C CA . ILE A 1 206 ? -54.759 -2.877 -3.220 1.00 33.81 206 ILE A CA 1
ATOM 1590 C C . ILE A 1 206 ? -55.374 -4.286 -3.073 1.00 33.81 206 ILE A C 1
ATOM 1592 O O . ILE A 1 206 ? -56.418 -4.574 -3.651 1.00 33.81 206 ILE A O 1
ATOM 1596 N N . SER A 1 207 ? -54.860 -5.045 -2.091 1.00 31.78 207 SER A N 1
ATOM 1597 C CA . SER A 1 207 ? -55.692 -5.851 -1.176 1.00 31.78 207 SER A CA 1
ATOM 1598 C C . SER A 1 207 ? -54.982 -6.156 0.153 1.00 31.78 207 SER A C 1
ATOM 1600 O O . SER A 1 207 ? -53.881 -6.706 0.165 1.00 31.78 207 SER A O 1
ATOM 1602 N N . ASP A 1 208 ? -55.667 -5.805 1.244 1.00 31.75 208 ASP A N 1
ATOM 1603 C CA . ASP A 1 208 ? -55.389 -6.094 2.654 1.00 31.75 208 ASP A CA 1
ATOM 1604 C C . ASP A 1 208 ? -55.448 -7.591 3.007 1.00 31.75 208 ASP A C 1
ATOM 1606 O O . ASP A 1 208 ? -56.329 -8.313 2.537 1.00 31.75 208 ASP A O 1
ATOM 1610 N N . ALA A 1 209 ? -54.602 -8.027 3.949 1.00 34.12 209 ALA A N 1
ATOM 1611 C CA . ALA A 1 209 ? -54.866 -9.186 4.806 1.00 34.12 209 ALA A CA 1
ATOM 1612 C C . ALA A 1 209 ? -54.198 -9.014 6.185 1.00 34.12 209 ALA A C 1
ATOM 1614 O O . ALA A 1 209 ? -53.038 -8.624 6.297 1.00 34.12 209 ALA A O 1
ATOM 1615 N N . ALA A 1 210 ? -54.990 -9.281 7.224 1.00 35.47 210 ALA A N 1
ATOM 1616 C CA . ALA A 1 210 ? -54.756 -9.020 8.644 1.00 35.47 210 ALA A CA 1
ATOM 1617 C C . ALA A 1 210 ? -53.929 -10.141 9.346 1.00 35.47 210 ALA A C 1
ATOM 1619 O O . ALA A 1 210 ? -53.547 -11.117 8.699 1.00 35.47 210 ALA A O 1
ATOM 1620 N N . PRO A 1 211 ? -53.604 -10.004 10.650 1.00 35.78 211 PRO A N 1
ATOM 1621 C CA . PRO A 1 211 ? -52.357 -10.479 11.248 1.00 35.78 211 PRO A CA 1
ATOM 1622 C C . PRO A 1 211 ? -52.417 -11.931 11.728 1.00 35.78 211 PRO A C 1
ATOM 1624 O O . PRO A 1 211 ? -53.451 -12.413 12.181 1.00 35.78 211 PRO A O 1
ATOM 1627 N N . THR A 1 212 ? -51.271 -12.614 11.698 1.00 32.22 212 THR A N 1
ATOM 1628 C CA . THR A 1 212 ? -51.080 -13.897 12.388 1.00 32.22 212 THR A CA 1
ATOM 1629 C C . THR A 1 212 ? -50.053 -13.721 13.500 1.00 32.22 212 THR A C 1
ATOM 1631 O O . THR A 1 212 ? -48.932 -13.267 13.268 1.00 32.22 212 THR A O 1
ATOM 1634 N N . GLU A 1 213 ? -50.481 -14.048 14.714 1.00 34.34 213 GLU A N 1
ATOM 1635 C CA . GLU A 1 213 ? -49.704 -14.022 15.944 1.00 34.34 213 GLU A CA 1
ATOM 1636 C C . GLU A 1 213 ? -48.688 -15.173 16.033 1.00 34.34 213 GLU A C 1
ATOM 1638 O O . GLU A 1 213 ? -48.944 -16.298 15.614 1.00 34.34 213 GLU A O 1
ATOM 1643 N N . GLN A 1 214 ? -47.570 -14.846 16.686 1.00 35.84 214 GLN A N 1
ATOM 1644 C CA . GLN A 1 214 ? -46.724 -15.709 17.514 1.00 35.84 214 GLN A CA 1
ATOM 1645 C C . GLN A 1 214 ? -45.986 -16.886 16.856 1.00 35.84 214 GLN A C 1
ATOM 1647 O O . GLN A 1 214 ? -46.450 -18.017 16.762 1.00 35.84 214 GLN A O 1
ATOM 1652 N N . ASN A 1 215 ? -44.696 -16.643 16.626 1.00 30.67 215 ASN A N 1
ATOM 1653 C CA . ASN A 1 215 ? -43.672 -17.527 17.169 1.00 30.67 215 ASN A CA 1
ATOM 1654 C C . ASN A 1 215 ? -42.504 -16.648 17.633 1.00 30.67 215 ASN A C 1
ATOM 1656 O O . ASN A 1 215 ? -41.880 -15.975 16.809 1.00 30.67 215 ASN A O 1
ATOM 1660 N N . GLU A 1 216 ? -42.246 -16.614 18.945 1.00 40.06 216 GLU A N 1
ATOM 1661 C CA . GLU A 1 216 ? -41.047 -16.017 19.543 1.00 40.06 216 GLU A CA 1
ATOM 1662 C C . GLU A 1 216 ? -39.816 -16.771 19.029 1.00 40.06 216 GLU A C 1
ATOM 1664 O O . GLU A 1 216 ? -39.280 -17.684 19.655 1.00 40.06 216 GLU A O 1
ATOM 1669 N N . LYS A 1 217 ? -39.357 -16.391 17.837 1.00 35.84 217 LYS A N 1
ATOM 1670 C CA . LYS A 1 217 ? -37.981 -16.626 17.432 1.00 35.84 217 LYS A CA 1
ATOM 1671 C C . LYS A 1 217 ? -37.118 -15.824 18.389 1.00 35.84 217 LYS A C 1
ATOM 1673 O O . LYS A 1 217 ? -37.261 -14.603 18.464 1.00 35.84 217 LYS A O 1
ATOM 1678 N N . GLN A 1 218 ? -36.233 -16.524 19.100 1.00 35.81 218 GLN A N 1
ATOM 1679 C CA . GLN A 1 218 ? -35.023 -15.947 19.673 1.00 35.81 218 GLN A CA 1
ATOM 1680 C C . GLN A 1 218 ? -34.526 -14.858 18.724 1.00 35.81 218 GLN A C 1
ATOM 1682 O O . GLN A 1 218 ? -34.171 -15.156 17.582 1.00 35.81 218 GLN A O 1
ATOM 1687 N N . LEU A 1 219 ? -34.574 -13.600 19.172 1.00 35.03 219 LEU A N 1
ATOM 1688 C CA . LEU A 1 219 ? -33.872 -12.528 18.492 1.00 35.03 219 LEU A CA 1
ATOM 1689 C C . LEU A 1 219 ? -32.401 -12.930 18.516 1.00 35.03 219 LEU A C 1
ATOM 1691 O O . LEU A 1 219 ? -31.733 -12.800 19.543 1.00 35.03 219 LEU A O 1
ATOM 1695 N N . GLU A 1 220 ? -31.922 -13.474 17.400 1.00 36.03 220 GLU A N 1
ATOM 1696 C CA . GLU A 1 220 ? -30.500 -13.564 17.125 1.00 36.03 220 GLU A CA 1
ATOM 1697 C C . GLU A 1 220 ? -29.941 -12.166 17.361 1.00 36.03 220 GLU A C 1
ATOM 1699 O O . GLU A 1 220 ? -30.372 -11.189 16.737 1.00 36.03 220 GLU A O 1
ATOM 1704 N N . ALA A 1 221 ? -29.064 -12.059 18.361 1.00 36.22 221 ALA A N 1
ATOM 1705 C CA . ALA A 1 221 ? -28.413 -10.807 18.683 1.00 36.22 221 ALA A CA 1
ATOM 1706 C C . ALA A 1 221 ? -27.800 -10.266 17.383 1.00 36.22 221 ALA A C 1
ATOM 1708 O O . ALA A 1 221 ? -27.104 -11.021 16.696 1.00 36.22 221 ALA A O 1
ATOM 1709 N N . PRO A 1 222 ? -28.095 -9.011 16.998 1.00 37.50 222 PRO A N 1
ATOM 1710 C CA . PRO A 1 222 ? -27.604 -8.460 15.748 1.00 37.50 222 PRO A CA 1
ATOM 1711 C C . PRO A 1 222 ? -26.080 -8.553 15.750 1.00 37.50 222 PRO A C 1
ATOM 1713 O O . PRO A 1 222 ? -25.419 -7.938 16.584 1.00 37.50 222 PRO A O 1
ATOM 1716 N N . SER A 1 223 ? -25.541 -9.372 14.847 1.00 39.69 223 SER A N 1
ATOM 1717 C CA . SER A 1 223 ? -24.103 -9.497 14.650 1.00 39.69 223 SER A CA 1
ATOM 1718 C C . SER A 1 223 ? -23.578 -8.142 14.189 1.00 39.69 223 SER A C 1
ATOM 1720 O O . SER A 1 223 ? -24.086 -7.555 13.235 1.00 39.69 223 SER A O 1
ATOM 1722 N N . ILE A 1 224 ? -22.616 -7.610 14.937 1.00 39.97 224 ILE A N 1
ATOM 1723 C CA . ILE A 1 224 ? -22.042 -6.290 14.713 1.00 39.97 224 ILE A CA 1
ATOM 1724 C C . ILE A 1 224 ? -20.906 -6.462 13.716 1.00 39.97 224 ILE A C 1
ATOM 1726 O O . ILE A 1 224 ? -19.763 -6.714 14.083 1.00 39.97 224 ILE A O 1
ATOM 1730 N N . VAL A 1 225 ? -21.240 -6.375 12.435 1.00 50.88 225 VAL A N 1
ATOM 1731 C CA . VAL A 1 225 ? -20.264 -6.438 11.349 1.00 50.88 225 VAL A CA 1
ATOM 1732 C C . VAL A 1 225 ? -20.269 -5.071 10.697 1.00 50.88 225 VAL A C 1
ATOM 1734 O O . VAL A 1 225 ? -21.318 -4.600 10.299 1.00 50.88 225 VAL A O 1
ATOM 1737 N N . PHE A 1 226 ? -19.136 -4.378 10.626 1.00 47.28 226 PHE A N 1
ATOM 1738 C CA . PHE A 1 226 ? -19.054 -3.211 9.745 1.00 47.28 226 PHE A CA 1
ATOM 1739 C C . PHE A 1 226 ? -19.306 -3.707 8.319 1.00 47.28 226 PHE A C 1
ATOM 1741 O O . PHE A 1 226 ? -18.656 -4.687 7.956 1.00 47.28 226 PHE A O 1
ATOM 1748 N N . ALA A 1 227 ? -20.243 -3.085 7.587 1.00 52.00 227 ALA A N 1
ATOM 1749 C CA . ALA A 1 227 ? -20.780 -3.611 6.331 1.00 52.00 227 ALA A CA 1
ATOM 1750 C C . ALA A 1 227 ? -19.687 -4.267 5.490 1.00 52.00 227 ALA A C 1
ATOM 1752 O O . ALA A 1 227 ? -18.681 -3.635 5.153 1.00 52.00 227 ALA A O 1
ATOM 1753 N N . GLU A 1 228 ? -19.865 -5.571 5.263 1.00 56.44 228 GLU A N 1
ATOM 1754 C CA . GLU A 1 228 ? -18.986 -6.348 4.403 1.00 56.44 228 GLU A CA 1
ATOM 1755 C C . GLU A 1 228 ? -18.892 -5.628 3.056 1.00 56.44 228 GLU A C 1
ATOM 1757 O O . GLU A 1 228 ? -19.878 -5.041 2.599 1.00 56.44 228 GLU A O 1
ATOM 1762 N N . ALA A 1 229 ? -17.706 -5.665 2.438 1.00 56.34 229 ALA A N 1
ATOM 1763 C CA . ALA A 1 229 ? -17.546 -5.226 1.060 1.00 56.34 229 ALA A CA 1
ATOM 1764 C C . ALA A 1 229 ? -18.710 -5.792 0.241 1.00 56.34 229 ALA A C 1
ATOM 1766 O O . ALA A 1 229 ? -19.006 -6.990 0.313 1.00 56.34 229 ALA A O 1
ATOM 1767 N N . SER A 1 230 ? -19.407 -4.916 -0.478 1.00 56.72 230 SER A N 1
ATOM 1768 C CA . SER A 1 230 ? -20.631 -5.293 -1.193 1.00 56.72 230 SER A CA 1
ATOM 1769 C C . SER A 1 230 ? -20.370 -6.314 -2.309 1.00 56.72 230 SER A C 1
ATOM 1771 O O . SER A 1 230 ? -21.290 -6.990 -2.771 1.00 56.72 230 SER A O 1
ATOM 1773 N N . SER A 1 231 ? -19.097 -6.460 -2.676 1.00 64.50 231 SER A N 1
ATOM 1774 C CA . SER A 1 231 ? -18.569 -7.261 -3.763 1.00 64.50 231 SER A CA 1
ATOM 1775 C C . SER A 1 231 ? -17.325 -8.019 -3.296 1.00 64.50 231 SER A C 1
ATOM 1777 O O . SER A 1 231 ? -16.548 -7.515 -2.483 1.00 64.50 231 SER A O 1
ATOM 1779 N N . ASP A 1 232 ? -17.125 -9.229 -3.822 1.00 65.31 232 ASP A N 1
ATOM 1780 C CA . ASP A 1 232 ? -15.867 -9.972 -3.649 1.00 65.31 232 ASP A CA 1
ATOM 1781 C C . ASP A 1 232 ? -14.764 -9.438 -4.599 1.00 65.31 232 ASP A C 1
ATOM 1783 O O . ASP A 1 232 ? -13.631 -9.921 -4.580 1.00 65.31 232 ASP A O 1
ATOM 1787 N N . TYR A 1 233 ? -15.089 -8.426 -5.415 1.00 74.88 233 TYR A N 1
ATOM 1788 C CA . TYR A 1 233 ? -14.196 -7.764 -6.362 1.00 74.88 233 TYR A CA 1
ATOM 1789 C C . TYR A 1 233 ? -13.771 -6.381 -5.869 1.00 74.88 233 TYR A C 1
ATOM 1791 O O . TYR A 1 233 ? -14.501 -5.719 -5.131 1.00 74.88 233 TYR A O 1
ATOM 1799 N N . TRP A 1 234 ? -12.592 -5.942 -6.324 1.00 84.88 234 TRP A N 1
ATOM 1800 C CA . TRP A 1 234 ? -12.104 -4.592 -6.067 1.00 84.88 234 TRP A CA 1
ATOM 1801 C C . TRP A 1 234 ? -12.985 -3.560 -6.768 1.00 84.88 234 TRP A C 1
ATOM 1803 O O . TRP A 1 234 ? -13.037 -3.500 -7.996 1.00 84.88 234 TRP A O 1
ATOM 1813 N N . GLU A 1 235 ? -13.651 -2.737 -5.967 1.00 86.38 235 GLU A N 1
ATOM 1814 C CA . GLU A 1 235 ? -14.537 -1.683 -6.443 1.00 86.38 235 GLU A CA 1
ATOM 1815 C C . GLU A 1 235 ? -14.121 -0.346 -5.818 1.00 86.38 235 GLU A C 1
ATOM 1817 O O . GLU A 1 235 ? -14.496 -0.057 -4.680 1.00 86.38 235 GLU A O 1
ATOM 1822 N N . PRO A 1 236 ? -13.379 0.525 -6.533 1.00 85.62 236 PRO A N 1
ATOM 1823 C CA . PRO A 1 236 ? -12.883 1.788 -5.973 1.00 85.62 236 PRO A CA 1
ATOM 1824 C C . PRO A 1 236 ? -14.001 2.800 -5.653 1.00 85.62 236 PRO A C 1
ATOM 1826 O O . PRO A 1 236 ? -13.725 3.876 -5.124 1.00 85.62 236 PRO A O 1
ATOM 1829 N N . TRP A 1 237 ? -15.257 2.492 -5.997 1.00 84.12 237 TRP A N 1
ATOM 1830 C CA . TRP A 1 237 ? -16.455 3.248 -5.612 1.00 84.12 237 TRP A CA 1
ATOM 1831 C C . TRP A 1 237 ? -17.102 2.767 -4.312 1.00 84.12 237 TRP A C 1
ATOM 1833 O O . TRP A 1 237 ? -17.907 3.494 -3.731 1.00 84.12 237 TRP A O 1
ATOM 1843 N N . ASP A 1 238 ? -16.777 1.562 -3.846 1.00 87.69 238 ASP A N 1
ATOM 1844 C CA . ASP A 1 238 ? -17.232 1.077 -2.551 1.00 87.69 238 ASP A CA 1
ATOM 1845 C C . ASP A 1 238 ? -16.326 1.665 -1.461 1.00 87.69 238 ASP A C 1
ATOM 1847 O O . ASP A 1 238 ? -15.220 1.184 -1.195 1.00 87.69 238 ASP A O 1
ATOM 1851 N N . TRP A 1 239 ? -16.790 2.735 -0.810 1.00 88.88 239 TRP A N 1
ATOM 1852 C CA . TRP A 1 239 ? -16.010 3.422 0.221 1.00 88.88 239 TRP A CA 1
ATOM 1853 C C . TRP A 1 239 ? -15.627 2.501 1.393 1.00 88.88 239 TRP A C 1
ATOM 1855 O O . TRP A 1 239 ? -14.619 2.761 2.052 1.00 88.88 239 TRP A O 1
ATOM 1865 N N . HIS A 1 240 ? -16.373 1.414 1.642 1.00 87.69 240 HIS A N 1
ATOM 1866 C CA . HIS A 1 240 ? -16.006 0.421 2.652 1.00 87.69 240 HIS A CA 1
ATOM 1867 C C . HIS A 1 240 ? -14.720 -0.310 2.257 1.00 87.69 240 HIS A C 1
ATOM 1869 O O . HIS A 1 240 ? -13.805 -0.432 3.077 1.00 87.69 240 HIS A O 1
ATOM 1875 N N . GLN A 1 241 ? -14.615 -0.734 0.991 1.00 88.75 241 GLN A N 1
ATOM 1876 C CA . GLN A 1 241 ? -13.396 -1.347 0.457 1.00 88.75 241 GLN A CA 1
ATOM 1877 C C . GLN A 1 241 ? -12.222 -0.373 0.493 1.00 88.75 241 GLN A C 1
ATOM 1879 O O . GLN A 1 241 ? -11.126 -0.759 0.895 1.00 88.75 241 GLN A O 1
ATOM 1884 N N . VAL A 1 242 ? -12.455 0.896 0.148 1.00 92.31 242 VAL A N 1
ATOM 1885 C CA . VAL A 1 242 ? -11.422 1.941 0.197 1.00 92.31 242 VAL A CA 1
ATOM 1886 C C . VAL A 1 242 ? -10.918 2.154 1.624 1.00 92.31 242 VAL A C 1
ATOM 1888 O O . VAL A 1 242 ? -9.711 2.136 1.852 1.00 92.31 242 VAL A O 1
ATOM 1891 N N . VAL A 1 243 ? -11.811 2.281 2.612 1.00 92.75 243 VAL A N 1
ATOM 1892 C CA . VAL A 1 243 ? -11.419 2.392 4.027 1.00 92.75 243 VAL A CA 1
ATOM 1893 C C . VAL A 1 243 ? -10.611 1.172 4.467 1.00 92.75 243 VAL A C 1
ATOM 1895 O O . VAL A 1 243 ? -9.558 1.334 5.083 1.00 92.75 243 VAL A O 1
ATOM 1898 N N . HIS A 1 244 ? -11.059 -0.041 4.131 1.00 90.88 244 HIS A N 1
ATOM 1899 C CA . HIS A 1 244 ? -10.335 -1.270 4.459 1.00 90.88 244 HIS A CA 1
ATOM 1900 C C . HIS A 1 244 ? -8.940 -1.277 3.831 1.00 90.88 244 HIS A C 1
ATOM 1902 O O . HIS A 1 244 ? -7.954 -1.523 4.524 1.00 90.88 244 HIS A O 1
ATOM 1908 N N . PHE A 1 245 ? -8.850 -0.965 2.539 1.00 92.75 245 PHE A N 1
ATOM 1909 C CA . PHE A 1 245 ? -7.595 -0.900 1.806 1.00 92.75 245 PHE A CA 1
ATOM 1910 C C . PHE A 1 245 ? -6.624 0.105 2.433 1.00 92.75 245 PHE A C 1
ATOM 1912 O O . PHE A 1 245 ? -5.477 -0.255 2.694 1.00 92.75 245 PHE A O 1
ATOM 1919 N N . LEU A 1 246 ? -7.072 1.329 2.725 1.00 95.00 246 LEU A N 1
ATOM 1920 C CA . LEU A 1 246 ? -6.235 2.381 3.310 1.00 95.00 246 LEU A CA 1
ATOM 1921 C C . LEU A 1 246 ? -5.729 1.986 4.700 1.00 95.00 246 LEU A C 1
ATOM 1923 O O . LEU A 1 246 ? -4.534 2.082 4.979 1.00 95.00 246 LEU A O 1
ATOM 1927 N N . VAL A 1 247 ? -6.627 1.496 5.559 1.00 93.69 247 VAL A N 1
ATOM 1928 C CA . VAL A 1 247 ? -6.291 1.079 6.925 1.00 93.69 247 VAL A CA 1
ATOM 1929 C C . VAL A 1 247 ? -5.324 -0.097 6.913 1.00 93.69 247 VAL A C 1
ATOM 1931 O O . VAL A 1 247 ? -4.323 -0.074 7.630 1.00 93.69 247 VAL A O 1
ATOM 1934 N N . TYR A 1 248 ? -5.593 -1.134 6.116 1.00 90.31 248 TYR A N 1
ATOM 1935 C CA . TYR A 1 248 ? -4.693 -2.276 6.044 1.00 90.31 248 TYR A CA 1
ATOM 1936 C C . TYR A 1 248 ? -3.357 -1.875 5.441 1.00 90.31 248 TYR A C 1
ATOM 1938 O O . TYR A 1 248 ? -2.355 -2.090 6.105 1.00 90.31 248 TYR A O 1
ATOM 1946 N N . SER A 1 249 ? -3.319 -1.223 4.280 1.00 90.94 249 SER A N 1
ATOM 1947 C CA . SER A 1 249 ? -2.067 -0.789 3.641 1.00 90.94 249 SER A CA 1
ATOM 1948 C C . SER A 1 249 ? -1.168 -0.003 4.597 1.00 90.94 249 SER A C 1
ATOM 1950 O O . SER A 1 249 ? 0.016 -0.303 4.718 1.00 90.94 249 SER A O 1
ATOM 1952 N N . TYR A 1 250 ? -1.749 0.919 5.366 1.00 91.38 250 TYR A N 1
ATOM 1953 C CA . TYR A 1 250 ? -1.029 1.705 6.368 1.00 91.38 250 TYR A CA 1
ATOM 1954 C C . TYR A 1 250 ? -0.530 0.888 7.572 1.00 91.38 250 TYR A C 1
ATOM 1956 O O . TYR A 1 250 ? 0.540 1.123 8.126 1.00 91.38 250 TYR A O 1
ATOM 1964 N N . ILE A 1 251 ? -1.303 -0.095 8.025 1.00 87.88 251 ILE A N 1
ATOM 1965 C CA . ILE A 1 251 ? -0.901 -0.969 9.136 1.00 87.88 251 ILE A CA 1
ATOM 1966 C C . ILE A 1 251 ? 0.156 -1.979 8.677 1.00 87.88 251 ILE A C 1
ATOM 1968 O O . ILE A 1 251 ? 1.084 -2.271 9.432 1.00 87.88 251 ILE A O 1
ATOM 1972 N N . LEU A 1 252 ? 0.019 -2.503 7.458 1.00 82.88 252 LEU A N 1
ATOM 1973 C CA . LEU A 1 252 ? 0.961 -3.424 6.825 1.00 82.88 252 LEU A CA 1
ATOM 1974 C C . LEU A 1 252 ? 2.318 -2.744 6.603 1.00 82.88 252 LEU A C 1
ATOM 1976 O O . LEU A 1 252 ? 3.350 -3.359 6.859 1.00 82.88 252 LEU A O 1
ATOM 1980 N N . SER A 1 253 ? 2.324 -1.466 6.212 1.00 83.31 253 SER A N 1
ATOM 1981 C CA . SER A 1 253 ? 3.559 -0.687 6.068 1.00 83.31 253 SER A CA 1
ATOM 1982 C C . SER A 1 253 ? 4.273 -0.476 7.418 1.00 83.31 253 SER A C 1
ATOM 1984 O O . SER A 1 253 ? 5.503 -0.489 7.481 1.00 83.31 253 SER A O 1
ATOM 1986 N N . LYS A 1 254 ? 3.520 -0.354 8.526 1.00 79.12 254 LYS A N 1
ATOM 1987 C CA . LYS A 1 254 ? 4.058 -0.153 9.887 1.00 79.12 254 LYS A CA 1
ATOM 1988 C C . LYS A 1 254 ? 4.510 -1.425 10.615 1.00 79.12 254 LYS A C 1
ATOM 1990 O O . LYS A 1 254 ? 5.444 -1.358 11.419 1.00 79.12 254 LYS A O 1
ATOM 1995 N N . TYR A 1 255 ? 3.827 -2.562 10.452 1.00 73.12 255 TYR A N 1
ATOM 1996 C CA . TYR A 1 255 ? 3.987 -3.721 11.345 1.00 73.12 255 TYR A CA 1
ATOM 1997 C C . TYR A 1 255 ? 4.245 -5.043 10.611 1.00 73.12 255 TYR A C 1
ATOM 1999 O O . TYR A 1 255 ? 3.562 -5.388 9.658 1.00 73.12 255 TYR A O 1
ATOM 2007 N N . LYS A 1 256 ? 5.166 -5.858 11.153 1.00 56.16 256 LYS A N 1
ATOM 2008 C CA . LYS A 1 256 ? 5.635 -7.130 10.557 1.00 56.16 256 LYS A CA 1
ATOM 2009 C C . LYS A 1 256 ? 4.982 -8.422 11.088 1.00 56.16 256 LYS A C 1
ATOM 2011 O O . LYS A 1 256 ? 5.609 -9.473 11.027 1.00 56.16 256 LYS A O 1
ATOM 2016 N N . HIS A 1 257 ? 3.783 -8.391 11.675 1.00 43.34 257 HIS A N 1
ATOM 2017 C CA . HIS A 1 257 ? 3.218 -9.594 12.319 1.00 43.34 257 HIS A CA 1
ATOM 2018 C C . HIS A 1 257 ? 1.810 -9.933 11.824 1.00 43.34 257 HIS A C 1
ATOM 2020 O O . HIS A 1 257 ? 0.858 -9.202 12.104 1.00 43.34 257 HIS A O 1
ATOM 2026 N N . PHE A 1 258 ? 1.681 -11.102 11.186 1.00 46.06 258 PHE A N 1
ATOM 2027 C CA . PHE A 1 258 ? 0.413 -11.672 10.726 1.00 46.06 258 PHE A CA 1
ATOM 2028 C C . PHE A 1 258 ? 0.155 -13.041 11.340 1.00 46.06 258 PHE A C 1
ATOM 2030 O O . PHE A 1 258 ? 1.073 -13.811 11.612 1.00 46.06 258 PHE A O 1
ATOM 2037 N N . ILE A 1 259 ? -1.127 -13.337 11.537 1.00 40.56 259 ILE A N 1
ATOM 2038 C CA . ILE A 1 259 ? -1.618 -14.684 11.807 1.00 40.56 259 ILE A CA 1
ATOM 2039 C C . ILE A 1 259 ? -2.495 -15.034 10.611 1.00 40.56 259 ILE A C 1
ATOM 2041 O O . ILE A 1 259 ? -3.547 -14.423 10.425 1.00 40.56 259 ILE A O 1
ATOM 2045 N N . ILE A 1 260 ? -2.029 -15.977 9.796 1.00 38.19 260 ILE A N 1
ATOM 2046 C CA . ILE A 1 260 ? -2.754 -16.479 8.628 1.00 38.19 260 ILE A CA 1
ATOM 2047 C C . ILE A 1 260 ? -3.933 -17.319 9.122 1.00 38.19 260 ILE A C 1
ATOM 2049 O O . ILE A 1 260 ? -3.796 -18.114 10.057 1.00 38.19 260 ILE A O 1
ATOM 2053 N N . ARG A 1 261 ? -5.097 -17.144 8.499 1.00 40.19 261 ARG A N 1
ATOM 2054 C CA . ARG A 1 261 ? -6.208 -18.089 8.601 1.00 40.19 261 ARG A CA 1
ATOM 2055 C C . ARG A 1 261 ? -6.628 -18.493 7.205 1.00 40.19 261 ARG A C 1
ATOM 2057 O O . ARG A 1 261 ? -6.680 -17.655 6.316 1.00 40.19 261 ARG A O 1
ATOM 2064 N N . ASP A 1 262 ? -6.872 -19.784 7.082 1.00 35.47 262 ASP A N 1
ATOM 2065 C CA . ASP A 1 262 ? -7.206 -20.485 5.854 1.00 35.47 262 ASP A CA 1
ATOM 2066 C C . ASP A 1 262 ? -8.551 -19.989 5.293 1.00 35.47 262 ASP A C 1
ATOM 2068 O O . ASP A 1 262 ? -9.524 -19.865 6.046 1.00 35.47 262 ASP A O 1
ATOM 2072 N N . ILE A 1 263 ? -8.602 -19.656 4.001 1.00 40.59 263 ILE A N 1
ATOM 2073 C CA . ILE A 1 263 ? -9.792 -19.110 3.330 1.00 40.59 263 ILE A CA 1
ATOM 2074 C C . ILE A 1 263 ? -10.103 -19.993 2.123 1.00 40.59 263 ILE A C 1
ATOM 2076 O O . ILE A 1 263 ? -9.548 -19.817 1.045 1.00 40.59 263 ILE A O 1
ATOM 2080 N N . ASN A 1 264 ? -11.053 -20.911 2.299 1.00 36.12 264 ASN A N 1
ATOM 2081 C CA . ASN A 1 264 ? -11.623 -21.696 1.209 1.00 36.12 264 ASN A CA 1
ATOM 2082 C C . ASN A 1 264 ? -12.881 -21.011 0.668 1.00 36.12 264 ASN A C 1
ATOM 2084 O O . ASN A 1 264 ? -13.954 -21.153 1.255 1.00 36.12 264 ASN A O 1
ATOM 2088 N N . SER A 1 265 ? -12.767 -20.283 -0.446 1.00 38.31 265 SER A N 1
ATOM 2089 C CA . SER A 1 265 ? -13.894 -20.033 -1.361 1.00 38.31 265 SER A CA 1
ATOM 2090 C C . SER A 1 265 ? -13.426 -19.306 -2.628 1.00 38.31 265 SER A C 1
ATOM 2092 O O . SER A 1 265 ? -12.875 -18.210 -2.520 1.00 38.31 265 SER A O 1
ATOM 2094 N N . ARG A 1 266 ? -13.729 -19.847 -3.816 1.00 40.69 266 ARG A N 1
ATOM 2095 C CA . ARG A 1 266 ? -13.809 -19.076 -5.070 1.00 40.69 266 ARG A CA 1
ATOM 2096 C C . ARG A 1 266 ? -14.959 -19.577 -5.950 1.00 40.69 266 ARG A C 1
ATOM 2098 O O . ARG A 1 266 ? -15.186 -20.780 -6.052 1.00 40.69 266 ARG A O 1
ATOM 2105 N N . GLN A 1 267 ? -15.661 -18.631 -6.576 1.00 39.59 267 GLN A N 1
ATOM 2106 C CA . GLN A 1 267 ? -16.555 -18.828 -7.722 1.00 39.59 267 GLN A CA 1
ATOM 2107 C C . GLN A 1 267 ? -15.934 -18.184 -8.974 1.00 39.59 267 GLN A C 1
ATOM 2109 O O . GLN A 1 267 ? -15.095 -17.291 -8.866 1.00 39.59 267 GLN A O 1
ATOM 2114 N N . ASN A 1 268 ? -16.346 -18.692 -10.140 1.00 38.19 268 ASN A N 1
ATOM 2115 C CA . ASN A 1 268 ? -15.809 -18.422 -11.479 1.00 38.19 268 ASN A CA 1
ATOM 2116 C C . ASN A 1 268 ? -15.750 -16.933 -11.867 1.00 38.19 268 ASN A C 1
ATOM 2118 O O . ASN A 1 268 ? -16.705 -16.190 -11.651 1.00 38.19 268 ASN A O 1
ATOM 2122 N N . MET A 1 269 ? -14.648 -16.546 -12.521 1.00 46.78 269 MET A N 1
ATOM 2123 C CA . MET A 1 269 ? -14.434 -15.236 -13.147 1.00 46.78 269 MET A CA 1
ATOM 2124 C C . MET A 1 269 ? -14.697 -15.286 -14.657 1.00 46.78 269 MET A C 1
ATOM 2126 O O . MET A 1 269 ? -14.271 -16.220 -15.332 1.00 46.78 269 MET A O 1
ATOM 2130 N N . GLU A 1 270 ? -15.308 -14.231 -15.194 1.00 40.03 270 GLU A N 1
ATOM 2131 C CA . GLU A 1 270 ? -15.138 -13.845 -16.599 1.00 40.03 270 GLU A CA 1
ATOM 2132 C C . GLU A 1 270 ? -13.803 -13.098 -16.752 1.00 40.03 270 GLU A C 1
ATOM 2134 O O . GLU A 1 270 ? -13.417 -12.304 -15.888 1.00 40.03 270 GLU A O 1
ATOM 2139 N N . SER A 1 271 ? -13.052 -13.394 -17.817 1.00 41.41 271 SER A N 1
ATOM 2140 C CA . SER A 1 271 ? -11.679 -12.911 -17.970 1.00 41.41 271 SER A CA 1
ATOM 2141 C C . SER A 1 271 ? -11.637 -11.420 -18.331 1.00 41.41 271 SER A C 1
ATOM 2143 O O . SER A 1 271 ? -12.152 -10.974 -19.353 1.00 41.41 271 SER A O 1
ATOM 2145 N N . VAL A 1 272 ? -10.984 -10.629 -17.475 1.00 46.84 272 VAL A N 1
ATOM 2146 C CA . VAL A 1 272 ? -10.672 -9.209 -17.712 1.00 46.84 272 VAL A CA 1
ATOM 2147 C C . VAL A 1 272 ? -9.231 -9.111 -18.223 1.00 46.84 272 VAL A C 1
ATOM 2149 O O . VAL A 1 272 ? -8.386 -8.457 -17.619 1.00 46.84 272 VAL A O 1
ATOM 2152 N N . ILE A 1 273 ? -8.903 -9.814 -19.309 1.00 50.31 273 ILE A N 1
ATOM 2153 C CA . ILE A 1 273 ? -7.625 -9.589 -19.999 1.00 50.31 273 ILE A CA 1
ATOM 2154 C C . ILE A 1 273 ? -7.848 -8.389 -20.923 1.00 50.31 273 ILE A C 1
ATOM 2156 O O . ILE A 1 273 ? -8.521 -8.501 -21.945 1.00 50.31 273 ILE A O 1
ATOM 2160 N N . ARG A 1 274 ? -7.373 -7.211 -20.504 1.00 53.16 274 ARG A N 1
ATOM 2161 C CA . ARG A 1 274 ? -7.432 -5.980 -21.309 1.00 53.16 274 ARG A CA 1
ATOM 2162 C C . ARG A 1 274 ? -6.360 -5.990 -22.408 1.00 53.16 274 ARG A C 1
ATOM 2164 O O . ARG A 1 274 ? -5.457 -6.821 -22.387 1.00 53.16 274 ARG A O 1
ATOM 2171 N N . GLU A 1 275 ? -6.498 -5.069 -23.364 1.00 53.25 275 GLU A N 1
ATOM 2172 C CA . GLU A 1 275 ? -5.571 -4.855 -24.486 1.00 53.25 275 GLU A CA 1
ATOM 2173 C C . GLU A 1 275 ? -4.111 -4.668 -24.031 1.00 53.25 275 GLU A C 1
ATOM 2175 O O . GLU A 1 275 ? -3.854 -4.226 -22.909 1.00 53.25 275 GLU A O 1
ATOM 2180 N N . ASN A 1 276 ? -3.170 -4.997 -24.927 1.00 59.62 276 ASN A N 1
ATOM 2181 C CA . ASN A 1 276 ? -1.727 -4.884 -24.706 1.00 59.62 276 ASN A CA 1
ATOM 2182 C C . ASN A 1 276 ? -1.360 -3.482 -24.197 1.00 59.62 276 ASN A C 1
ATOM 2184 O O . ASN A 1 276 ? -1.543 -2.486 -24.898 1.00 59.62 276 ASN A O 1
ATOM 2188 N N . ILE A 1 277 ? -0.838 -3.418 -22.974 1.00 63.09 277 ILE A N 1
ATOM 2189 C CA . ILE A 1 277 ? -0.236 -2.208 -22.416 1.00 63.09 277 ILE A CA 1
ATOM 2190 C C . ILE A 1 277 ? 1.136 -2.067 -23.069 1.00 63.09 277 ILE A C 1
ATOM 2192 O O . ILE A 1 277 ? 1.907 -3.015 -23.001 1.00 63.09 277 ILE A O 1
ATOM 2196 N N . CYS A 1 278 ? 1.405 -0.908 -23.674 1.00 77.06 278 CYS A N 1
ATOM 2197 C CA . CYS A 1 278 ? 2.700 -0.567 -24.255 1.00 77.06 278 CYS A CA 1
ATOM 2198 C C . CYS A 1 278 ? 3.382 0.511 -23.417 1.00 77.06 278 CYS A C 1
ATOM 2200 O O . CYS A 1 278 ? 2.798 1.572 -23.169 1.00 77.06 278 CYS A O 1
ATOM 2202 N N . TRP A 1 279 ? 4.602 0.227 -22.977 1.00 83.31 279 TRP A N 1
ATOM 2203 C CA . TRP A 1 279 ? 5.456 1.147 -22.241 1.00 83.31 279 TRP A CA 1
ATOM 2204 C C . TRP A 1 279 ? 6.405 1.855 -23.206 1.00 83.31 279 TRP A C 1
ATOM 2206 O O . TRP A 1 279 ? 7.090 1.220 -24.004 1.00 83.31 279 TRP A O 1
ATOM 2216 N N . ASP A 1 280 ? 6.463 3.180 -23.098 1.00 85.62 280 ASP A N 1
ATOM 2217 C CA . ASP A 1 280 ? 7.455 4.014 -23.773 1.00 85.62 280 ASP A CA 1
ATOM 2218 C C . ASP A 1 280 ? 8.373 4.626 -22.714 1.00 85.62 280 ASP A C 1
ATOM 2220 O O . ASP A 1 280 ? 7.903 5.071 -21.660 1.00 85.62 280 ASP A O 1
ATOM 2224 N N . LEU A 1 281 ? 9.679 4.613 -22.971 1.00 89.88 281 LEU A N 1
ATOM 2225 C CA . LEU A 1 281 ? 10.676 5.139 -22.049 1.00 89.88 281 LEU A CA 1
ATOM 2226 C C . LEU A 1 281 ? 11.316 6.395 -22.614 1.00 89.88 281 LEU A C 1
ATOM 2228 O O . LEU A 1 281 ? 11.889 6.404 -23.700 1.00 89.88 281 LEU A O 1
ATOM 2232 N N . SER A 1 282 ? 11.320 7.434 -21.791 1.00 90.44 282 SER A N 1
ATOM 2233 C CA . SER A 1 282 ? 12.099 8.642 -22.014 1.00 90.44 282 SER A CA 1
ATOM 2234 C C . SER A 1 282 ? 13.108 8.809 -20.887 1.00 90.44 282 SER A C 1
ATOM 2236 O O . SER A 1 282 ? 12.741 8.782 -19.710 1.00 90.44 282 SER A O 1
ATOM 2238 N N . GLN A 1 283 ? 14.370 9.030 -21.243 1.00 90.06 283 GLN A N 1
ATOM 2239 C CA . GLN A 1 283 ? 15.355 9.521 -20.288 1.00 90.06 283 GLN A CA 1
ATOM 2240 C C . GLN A 1 283 ? 15.023 10.973 -19.932 1.00 90.06 283 GLN A C 1
ATOM 2242 O O . GLN A 1 283 ? 14.742 11.770 -20.824 1.00 90.06 283 GLN A O 1
ATOM 2247 N N . VAL A 1 284 ? 15.070 11.296 -18.641 1.00 87.94 284 VAL A N 1
ATOM 2248 C CA . VAL A 1 284 ? 14.864 12.655 -18.129 1.00 87.94 284 VAL A CA 1
ATOM 2249 C C . VAL A 1 284 ? 16.200 13.297 -17.765 1.00 87.94 284 VAL A C 1
ATOM 2251 O O . VAL A 1 284 ? 17.115 12.628 -17.282 1.00 87.94 284 VAL A O 1
ATOM 2254 N N . THR A 1 285 ? 16.308 14.593 -18.018 1.00 84.75 285 THR A N 1
ATOM 2255 C CA . THR A 1 285 ? 17.444 15.452 -17.662 1.00 84.75 285 THR A CA 1
ATOM 2256 C C . THR A 1 285 ? 17.287 16.035 -16.256 1.00 84.75 285 THR A C 1
ATOM 2258 O O . THR A 1 285 ? 16.189 16.043 -15.703 1.00 84.75 285 THR A O 1
ATOM 2261 N N . ASP A 1 286 ? 18.357 16.605 -15.694 1.00 81.44 286 ASP A N 1
ATOM 2262 C CA . ASP A 1 286 ? 18.299 17.293 -14.393 1.00 81.44 286 ASP A CA 1
ATOM 2263 C C . ASP A 1 286 ? 17.270 18.431 -14.370 1.00 81.44 286 ASP A C 1
ATOM 2265 O O . ASP A 1 286 ? 16.549 18.599 -13.390 1.00 81.44 286 ASP A O 1
ATOM 2269 N N . ALA A 1 287 ? 17.136 19.176 -15.472 1.00 86.50 287 ALA A N 1
ATOM 2270 C CA . ALA A 1 287 ? 16.151 20.251 -15.579 1.00 86.50 287 ALA A CA 1
ATOM 2271 C C . ALA A 1 287 ? 14.706 19.720 -15.537 1.00 86.50 287 ALA A C 1
ATOM 2273 O O . ALA A 1 287 ? 13.851 20.289 -14.864 1.00 86.50 287 ALA A O 1
ATOM 2274 N N . GLU A 1 288 ? 14.432 18.605 -16.217 1.00 87.75 288 GLU A N 1
ATOM 2275 C CA . GLU A 1 288 ? 13.119 17.947 -16.172 1.00 87.75 288 GLU A CA 1
ATOM 2276 C C . GLU A 1 288 ? 12.863 17.310 -14.799 1.00 87.75 288 GLU A C 1
ATOM 2278 O O . GLU A 1 288 ? 11.739 17.346 -14.293 1.00 87.75 288 GLU A O 1
ATOM 2283 N N . LEU A 1 289 ? 13.903 16.779 -14.149 1.00 85.56 289 LEU A N 1
ATOM 2284 C CA . LEU A 1 289 ? 13.826 16.323 -12.763 1.00 85.56 289 LEU A CA 1
ATOM 2285 C C . LEU A 1 289 ? 13.493 17.479 -11.813 1.00 85.56 289 LEU A C 1
ATOM 2287 O O . LEU A 1 289 ? 12.674 17.290 -10.917 1.00 85.56 289 LEU A O 1
ATOM 2291 N N . ASP A 1 290 ? 14.048 18.674 -12.015 1.00 86.25 290 ASP A N 1
ATOM 2292 C CA . ASP A 1 290 ? 13.726 19.868 -11.224 1.00 86.25 290 ASP A CA 1
ATOM 2293 C C . ASP A 1 290 ? 12.270 20.325 -11.398 1.00 86.25 290 ASP A C 1
ATOM 2295 O O . ASP A 1 290 ? 11.636 20.765 -10.432 1.00 86.25 290 ASP A O 1
ATOM 2299 N N . GLU A 1 291 ? 11.699 20.182 -12.595 1.00 87.94 291 GLU A N 1
ATOM 2300 C CA . GLU A 1 291 ? 10.265 20.394 -12.818 1.00 87.94 291 GLU A CA 1
ATOM 2301 C C . GLU A 1 291 ? 9.428 19.333 -12.087 1.00 87.94 291 GLU A C 1
ATOM 2303 O O . GLU A 1 291 ? 8.466 19.658 -11.383 1.00 87.94 291 GLU A O 1
ATOM 2308 N N . LEU A 1 292 ? 9.828 18.059 -12.167 1.00 85.44 292 LEU A N 1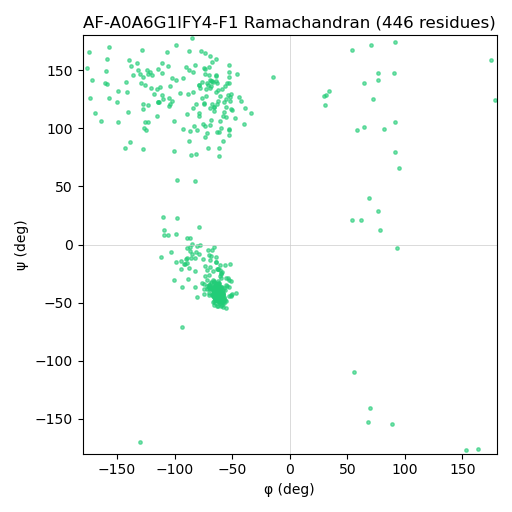
ATOM 2309 C CA . LEU A 1 292 ? 9.179 16.967 -11.437 1.00 85.44 292 LEU A CA 1
ATOM 2310 C C . LEU A 1 292 ? 9.275 17.148 -9.917 1.00 85.44 292 LEU A C 1
ATOM 2312 O O . LEU A 1 292 ? 8.325 16.809 -9.206 1.00 85.44 292 LEU A O 1
ATOM 2316 N N . ARG A 1 293 ? 10.363 17.740 -9.405 1.00 86.69 293 ARG A N 1
ATOM 2317 C CA . ARG A 1 293 ? 10.532 18.057 -7.977 1.00 86.69 293 ARG A CA 1
ATOM 2318 C C . ARG A 1 293 ? 9.463 19.010 -7.449 1.00 86.69 293 ARG A C 1
ATOM 2320 O O . ARG A 1 293 ? 9.139 18.964 -6.265 1.00 86.69 293 ARG A O 1
ATOM 2327 N N . GLN A 1 294 ? 8.896 19.843 -8.316 1.00 85.50 294 GLN A N 1
ATOM 2328 C CA . GLN A 1 294 ? 7.830 20.785 -7.968 1.00 85.50 294 GLN A CA 1
ATOM 2329 C C . GLN A 1 294 ? 6.436 20.143 -8.032 1.00 85.50 294 GLN A C 1
ATOM 2331 O O . GLN A 1 294 ? 5.460 20.726 -7.564 1.00 85.50 294 GLN A O 1
ATOM 2336 N N . SER A 1 295 ? 6.324 18.939 -8.599 1.00 85.38 295 SER A N 1
ATOM 2337 C CA . SER A 1 295 ? 5.052 18.245 -8.756 1.00 85.38 295 SER A CA 1
ATOM 2338 C C . SER A 1 295 ? 4.631 17.528 -7.473 1.00 85.38 295 SER A C 1
ATOM 2340 O O . SER A 1 295 ? 5.287 16.598 -7.004 1.00 85.38 295 SER A O 1
ATOM 2342 N N . CYS A 1 296 ? 3.458 17.896 -6.956 1.00 83.38 296 CYS A N 1
ATOM 2343 C CA . CYS A 1 296 ? 2.780 17.191 -5.860 1.00 83.38 296 CYS A CA 1
ATOM 2344 C C . CYS A 1 296 ? 1.903 16.029 -6.355 1.00 83.38 296 CYS A C 1
ATOM 2346 O O . CYS A 1 296 ? 1.268 15.323 -5.564 1.00 83.38 296 CYS A O 1
ATOM 2348 N N . ARG A 1 297 ? 1.830 15.825 -7.677 1.00 87.56 297 ARG A N 1
ATOM 2349 C CA . ARG A 1 297 ? 1.011 14.769 -8.265 1.00 87.56 297 ARG A CA 1
ATOM 2350 C C . ARG A 1 297 ? 1.673 13.409 -8.000 1.00 87.56 297 ARG A C 1
ATOM 2352 O O . ARG A 1 297 ? 2.843 13.237 -8.339 1.00 87.56 297 ARG A O 1
ATOM 2359 N N . PRO A 1 298 ? 0.947 12.426 -7.443 1.00 91.62 298 PRO A N 1
ATOM 2360 C CA . PRO A 1 298 ? 1.489 11.093 -7.228 1.00 91.62 298 PRO A CA 1
ATOM 2361 C C . PRO A 1 298 ? 1.760 10.401 -8.564 1.00 91.62 298 PRO A C 1
ATOM 2363 O O . PRO A 1 298 ? 0.953 10.494 -9.493 1.00 91.62 298 PRO A O 1
ATOM 2366 N N . HIS A 1 299 ? 2.881 9.694 -8.628 1.00 91.88 299 HIS A N 1
ATOM 2367 C CA . HIS A 1 299 ? 3.299 8.857 -9.744 1.00 91.88 299 HIS A CA 1
ATOM 2368 C C . HIS A 1 299 ? 3.558 7.441 -9.241 1.00 91.88 299 HIS A C 1
ATOM 2370 O O . HIS A 1 299 ? 3.944 7.243 -8.085 1.00 91.88 299 HIS A O 1
ATOM 2376 N N . ILE A 1 300 ? 3.351 6.458 -10.118 1.00 92.62 300 ILE A N 1
ATOM 2377 C CA . ILE A 1 300 ? 3.906 5.127 -9.888 1.00 92.62 300 ILE A CA 1
ATOM 2378 C C . ILE A 1 300 ? 5.416 5.257 -10.045 1.00 92.62 300 ILE A C 1
ATOM 2380 O O . ILE A 1 300 ? 5.901 5.638 -11.109 1.00 92.62 300 ILE A O 1
ATOM 2384 N N . VAL A 1 301 ? 6.133 4.979 -8.967 1.00 90.69 301 VAL A N 1
ATOM 2385 C CA . VAL A 1 301 ? 7.588 4.996 -8.924 1.00 90.69 301 VAL A CA 1
ATOM 2386 C C . VAL A 1 301 ? 8.060 3.555 -8.937 1.00 90.69 301 VAL A C 1
ATOM 2388 O O . VAL A 1 301 ? 7.707 2.767 -8.058 1.00 90.69 301 VAL A O 1
ATOM 2391 N N . VAL A 1 302 ? 8.852 3.219 -9.947 1.00 88.62 302 VAL A N 1
ATOM 2392 C CA . VAL A 1 302 ? 9.498 1.917 -10.070 1.00 88.62 302 VAL A CA 1
ATOM 2393 C C . VAL A 1 302 ? 10.966 2.090 -9.726 1.00 88.62 302 VAL A C 1
ATOM 2395 O O . VAL A 1 302 ? 11.686 2.833 -10.390 1.00 88.62 302 VAL A O 1
ATOM 2398 N N . CYS A 1 303 ? 11.407 1.390 -8.690 1.00 86.44 303 CYS A N 1
ATOM 2399 C CA . CYS A 1 303 ? 12.792 1.383 -8.255 1.00 86.44 303 CYS A CA 1
ATOM 2400 C C . CYS A 1 303 ? 13.448 0.082 -8.691 1.00 86.44 303 CYS A C 1
ATOM 2402 O O . CYS A 1 303 ? 12.895 -1.004 -8.499 1.00 86.44 303 CYS A O 1
ATOM 2404 N N . GLY A 1 304 ? 14.665 0.183 -9.204 1.00 86.00 304 GLY A N 1
ATOM 2405 C CA . GLY A 1 304 ? 15.432 -0.975 -9.608 1.00 86.00 304 GLY A CA 1
ATOM 2406 C C . GLY A 1 304 ? 16.918 -0.697 -9.625 1.00 86.00 304 GLY A C 1
ATOM 2407 O O . GLY A 1 304 ? 17.359 0.439 -9.468 1.00 86.00 304 GLY A O 1
ATOM 2408 N N . ASN A 1 305 ? 17.680 -1.769 -9.776 1.00 86.50 305 ASN A N 1
ATOM 2409 C CA . ASN A 1 305 ? 19.130 -1.714 -9.848 1.00 86.50 305 ASN A CA 1
ATOM 2410 C C . ASN A 1 305 ? 19.611 -2.533 -11.041 1.00 86.50 305 ASN A C 1
ATOM 2412 O O . ASN A 1 305 ? 18.988 -3.534 -11.406 1.00 86.50 305 ASN A O 1
ATOM 2416 N N . SER A 1 306 ? 20.742 -2.127 -11.604 1.00 89.56 306 SER A N 1
ATOM 2417 C CA . SER A 1 306 ? 21.429 -2.864 -12.652 1.00 89.56 306 SER A CA 1
ATOM 2418 C C . SER A 1 306 ? 22.868 -3.180 -12.254 1.00 89.56 306 SER A C 1
ATOM 2420 O O . SER A 1 306 ? 23.511 -2.455 -11.494 1.00 89.56 306 SER A O 1
ATOM 2422 N N . LEU A 1 307 ? 23.346 -4.330 -12.715 1.00 89.06 307 LEU A N 1
ATOM 2423 C CA . LEU A 1 307 ? 24.694 -4.832 -12.504 1.00 89.06 307 LEU A CA 1
ATOM 2424 C C . LEU A 1 307 ? 25.004 -5.868 -13.584 1.00 89.06 307 LEU A C 1
ATOM 2426 O O . LEU A 1 307 ? 24.181 -6.744 -13.842 1.00 89.06 307 LEU A O 1
ATOM 2430 N N . ASP A 1 308 ? 26.214 -5.847 -14.142 1.00 87.50 308 ASP A N 1
ATOM 2431 C CA . ASP A 1 308 ? 26.727 -7.002 -14.884 1.00 87.50 308 ASP A CA 1
ATOM 2432 C C . ASP A 1 308 ? 27.048 -8.140 -13.897 1.00 87.50 308 ASP A C 1
ATOM 2434 O O . ASP A 1 308 ? 28.160 -8.245 -13.372 1.00 87.50 308 ASP A O 1
ATOM 2438 N N . GLY A 1 309 ? 26.007 -8.899 -13.544 1.00 87.88 309 GLY A N 1
ATOM 2439 C CA . GLY A 1 309 ? 26.036 -9.947 -12.530 1.00 87.88 309 GLY A CA 1
ATOM 2440 C C . GLY A 1 309 ? 24.642 -10.376 -12.060 1.00 87.88 309 GLY A C 1
ATOM 2441 O O . GLY A 1 309 ? 23.604 -9.938 -12.570 1.00 87.88 309 GLY A O 1
ATOM 2442 N N . GLU A 1 310 ? 24.630 -11.266 -11.071 1.00 87.81 310 GLU A N 1
ATOM 2443 C CA . GLU A 1 310 ? 23.416 -11.737 -10.393 1.00 87.81 310 GLU A CA 1
ATOM 2444 C C . GLU A 1 310 ? 23.192 -11.010 -9.053 1.00 87.81 310 GLU A C 1
ATOM 2446 O O . GLU A 1 310 ? 24.062 -10.304 -8.534 1.00 87.81 310 GLU A O 1
ATOM 2451 N N . THR A 1 311 ? 22.028 -11.227 -8.432 1.00 81.56 311 THR A N 1
ATOM 2452 C CA . THR A 1 311 ? 21.670 -10.623 -7.134 1.00 81.56 311 THR A CA 1
ATOM 2453 C C . THR A 1 311 ? 22.689 -10.902 -6.025 1.00 81.56 311 THR A C 1
ATOM 2455 O O . THR A 1 311 ? 22.923 -10.039 -5.179 1.00 81.56 311 THR A O 1
ATOM 2458 N N . ALA A 1 312 ? 23.314 -12.085 -6.011 1.00 84.69 312 ALA A N 1
ATOM 2459 C CA . ALA A 1 312 ? 24.334 -12.425 -5.017 1.00 84.69 312 ALA A CA 1
ATOM 2460 C C . ALA A 1 312 ? 25.549 -11.487 -5.110 1.00 84.69 312 ALA A C 1
ATOM 2462 O O . ALA A 1 312 ? 25.983 -10.937 -4.099 1.00 84.69 312 ALA A O 1
ATOM 2463 N N . GLU A 1 313 ? 26.029 -11.225 -6.326 1.00 88.19 313 GLU A N 1
ATOM 2464 C CA . GLU A 1 313 ? 27.143 -10.305 -6.562 1.00 88.19 313 GLU A CA 1
ATOM 2465 C C . GLU A 1 313 ? 26.779 -8.866 -6.194 1.00 88.19 313 GLU A C 1
ATOM 2467 O O . GLU A 1 313 ? 27.595 -8.143 -5.624 1.00 88.19 313 GLU A O 1
ATOM 2472 N N . TYR A 1 314 ? 25.541 -8.448 -6.470 1.00 84.62 314 TYR A N 1
ATOM 2473 C CA . TYR A 1 314 ? 25.048 -7.138 -6.048 1.00 84.62 314 TYR A CA 1
ATOM 2474 C C . TYR A 1 314 ? 25.114 -6.973 -4.524 1.00 84.62 314 TYR A C 1
ATOM 2476 O O . TYR A 1 314 ? 25.650 -5.980 -4.027 1.00 84.62 314 TYR A O 1
ATOM 2484 N N . LEU A 1 315 ? 24.643 -7.971 -3.769 1.00 83.44 315 LEU A N 1
ATOM 2485 C CA . LEU A 1 315 ? 24.704 -7.967 -2.304 1.00 83.44 315 LEU A CA 1
ATOM 2486 C C . LEU A 1 315 ? 26.142 -7.928 -1.768 1.00 83.44 315 LEU A C 1
ATOM 2488 O O . LEU A 1 315 ? 26.395 -7.253 -0.768 1.00 83.44 315 LEU A O 1
ATOM 2492 N N . GLU A 1 316 ? 27.082 -8.597 -2.434 1.00 87.81 316 GLU A N 1
ATOM 2493 C CA . GLU A 1 316 ? 28.505 -8.571 -2.074 1.00 87.81 316 GLU A CA 1
ATOM 2494 C C . GLU A 1 316 ? 29.173 -7.217 -2.365 1.00 87.81 316 GLU A C 1
ATOM 2496 O O . GLU A 1 316 ? 30.035 -6.782 -1.597 1.00 87.81 316 GLU A O 1
ATOM 2501 N N . ARG A 1 317 ? 28.768 -6.524 -3.439 1.00 85.88 317 ARG A N 1
ATOM 2502 C CA . ARG A 1 317 ? 29.331 -5.222 -3.854 1.00 85.88 317 ARG A CA 1
ATOM 2503 C C . ARG A 1 317 ? 28.734 -4.028 -3.101 1.00 85.88 317 ARG A C 1
ATOM 2505 O O . ARG A 1 317 ? 29.375 -2.980 -3.002 1.00 85.88 317 ARG A O 1
ATOM 2512 N N . LEU A 1 318 ? 27.535 -4.155 -2.536 1.00 81.31 318 LEU A N 1
ATOM 2513 C CA . LEU A 1 318 ? 26.831 -3.072 -1.834 1.00 81.31 318 LEU A CA 1
ATOM 2514 C C . LEU A 1 318 ? 27.655 -2.327 -0.759 1.00 81.31 318 LEU A C 1
ATOM 2516 O O . LEU A 1 318 ? 27.587 -1.098 -0.721 1.00 81.31 318 LEU A O 1
ATOM 2520 N N . PRO A 1 319 ? 28.459 -2.988 0.100 1.00 81.06 319 PRO A N 1
ATOM 2521 C CA . PRO A 1 319 ? 29.251 -2.295 1.121 1.00 81.06 319 PRO A CA 1
ATOM 2522 C C . PRO A 1 319 ? 30.367 -1.402 0.565 1.00 81.06 319 PRO A C 1
ATOM 2524 O O . PRO A 1 319 ? 30.838 -0.509 1.271 1.00 81.06 319 PRO A O 1
ATOM 2527 N N . THR A 1 320 ? 30.827 -1.667 -0.659 1.00 81.94 320 THR A N 1
ATOM 2528 C CA . THR A 1 320 ? 31.994 -1.015 -1.272 1.00 81.94 320 THR A CA 1
ATOM 2529 C C . THR A 1 320 ? 31.631 -0.101 -2.442 1.00 81.94 320 THR A C 1
ATOM 2531 O O . THR A 1 320 ? 32.480 0.674 -2.885 1.00 81.94 320 THR A O 1
ATOM 2534 N N . THR A 1 321 ? 30.382 -0.153 -2.913 1.00 82.50 321 THR A N 1
ATOM 2535 C CA . THR A 1 321 ? 29.882 0.663 -4.027 1.00 82.50 321 THR A CA 1
ATOM 2536 C C . THR A 1 321 ? 29.717 2.124 -3.607 1.00 82.50 321 THR A C 1
ATOM 2538 O O . THR A 1 321 ? 29.247 2.420 -2.507 1.00 82.50 321 THR A O 1
ATOM 2541 N N . LYS A 1 322 ? 30.106 3.046 -4.492 1.00 78.88 322 LYS A N 1
ATOM 2542 C CA . LYS A 1 322 ? 29.971 4.497 -4.314 1.00 78.88 322 LYS A CA 1
ATOM 2543 C C . LYS A 1 322 ? 29.375 5.121 -5.567 1.00 78.88 322 LYS A C 1
ATOM 2545 O O . LYS A 1 322 ? 29.530 4.567 -6.652 1.00 78.88 322 LYS A O 1
ATOM 2550 N N . LEU A 1 323 ? 28.758 6.289 -5.399 1.00 80.62 323 LEU A N 1
ATOM 2551 C CA . LEU A 1 323 ? 28.318 7.130 -6.508 1.00 80.62 323 LEU A CA 1
ATOM 2552 C C . LEU A 1 323 ? 29.480 7.411 -7.467 1.00 80.62 323 LEU A C 1
ATOM 2554 O O . LEU A 1 323 ? 30.572 7.818 -7.054 1.00 80.62 323 LEU A O 1
ATOM 2558 N N . HIS A 1 324 ? 29.225 7.158 -8.7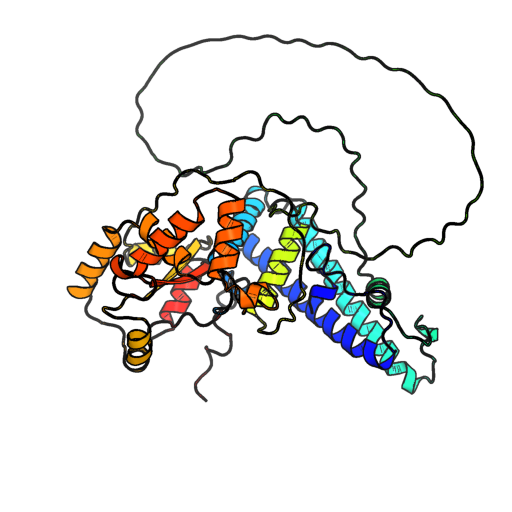45 1.00 82.00 324 HIS A N 1
ATOM 2559 C CA . HIS A 1 324 ? 30.122 7.506 -9.831 1.00 82.00 324 HIS A CA 1
ATOM 2560 C C . HIS A 1 324 ? 29.982 9.004 -10.131 1.00 82.00 324 HIS A C 1
ATOM 2562 O O . HIS A 1 324 ? 28.867 9.507 -10.170 1.00 82.00 324 HIS A O 1
ATOM 2568 N N . MET A 1 325 ? 31.102 9.714 -10.295 1.00 82.56 325 MET A N 1
ATOM 2569 C CA . MET A 1 325 ? 31.134 11.184 -10.439 1.00 82.56 325 MET A CA 1
ATOM 2570 C C . MET A 1 325 ? 31.495 11.639 -11.861 1.00 82.56 325 MET A C 1
ATOM 2572 O O . MET A 1 325 ? 31.802 12.809 -12.067 1.00 82.56 325 MET A O 1
ATOM 2576 N N . ASP A 1 326 ? 31.564 10.711 -12.815 1.00 87.69 326 ASP A N 1
ATOM 2577 C CA . ASP A 1 326 ? 31.832 11.029 -14.216 1.00 87.69 326 ASP A CA 1
ATOM 2578 C C . ASP A 1 326 ? 30.522 11.032 -15.004 1.00 87.69 326 ASP A C 1
ATOM 2580 O O . ASP A 1 326 ? 29.948 9.983 -15.309 1.00 87.69 326 ASP A O 1
ATOM 2584 N N . ASP A 1 327 ? 30.076 12.239 -15.343 1.00 82.69 327 ASP A N 1
ATOM 2585 C CA . ASP A 1 327 ? 28.862 12.485 -16.122 1.00 82.69 327 ASP A CA 1
ATOM 2586 C C . ASP A 1 327 ? 28.956 11.929 -17.558 1.00 82.69 327 ASP A C 1
ATOM 2588 O O . ASP A 1 327 ? 27.937 11.788 -18.232 1.00 82.69 327 ASP A O 1
ATOM 2592 N N . ASN A 1 328 ? 30.162 11.588 -18.037 1.00 89.69 328 ASN A N 1
ATOM 2593 C CA . ASN A 1 328 ? 30.418 11.049 -19.378 1.00 89.69 328 ASN A CA 1
ATOM 2594 C C . ASN A 1 328 ? 30.823 9.569 -19.361 1.00 89.69 328 ASN A C 1
ATOM 2596 O O . ASN A 1 328 ? 31.470 9.087 -20.292 1.00 89.69 328 ASN A O 1
ATOM 2600 N N . CYS A 1 329 ? 30.445 8.843 -18.310 1.00 90.38 329 CYS A N 1
ATOM 2601 C CA . CYS A 1 329 ? 30.689 7.413 -18.193 1.00 90.38 329 CYS A CA 1
ATOM 2602 C C . CYS A 1 329 ? 30.127 6.640 -19.402 1.00 90.38 329 CYS A C 1
ATOM 2604 O O . CYS A 1 329 ? 28.909 6.488 -19.542 1.00 90.38 329 CYS A O 1
ATOM 2606 N N . GLU A 1 330 ? 31.011 6.113 -20.257 1.00 94.31 330 GLU A N 1
ATOM 2607 C CA . GLU A 1 330 ? 30.623 5.363 -21.461 1.00 94.31 330 GLU A CA 1
ATOM 2608 C C . GLU A 1 330 ? 29.766 4.134 -21.122 1.00 94.31 330 GLU A C 1
ATOM 2610 O O . GLU A 1 330 ? 28.807 3.832 -21.834 1.00 94.31 330 GLU A O 1
ATOM 2615 N N . GLU A 1 331 ? 30.065 3.458 -20.007 1.00 90.44 331 GLU A N 1
ATOM 2616 C CA . GLU A 1 331 ? 29.297 2.305 -19.526 1.00 90.44 331 GLU A CA 1
ATOM 2617 C C . GLU A 1 331 ? 27.858 2.699 -19.169 1.00 90.44 331 GLU A C 1
ATOM 2619 O O . GLU A 1 331 ? 26.917 2.033 -19.599 1.00 90.44 331 GLU A O 1
ATOM 2624 N N . ASN A 1 332 ? 27.668 3.813 -18.451 1.00 88.75 332 ASN A N 1
ATOM 2625 C CA . ASN A 1 332 ? 26.338 4.312 -18.099 1.00 88.75 332 ASN A CA 1
ATOM 2626 C C . ASN A 1 332 ? 25.559 4.780 -19.337 1.00 88.75 332 ASN A C 1
ATOM 2628 O O . ASN A 1 332 ? 24.381 4.468 -19.488 1.00 88.75 332 ASN A O 1
ATOM 2632 N N . MET A 1 333 ? 26.215 5.484 -20.265 1.00 91.81 333 MET A N 1
ATOM 2633 C CA . MET A 1 333 ? 25.579 5.915 -21.514 1.00 91.81 333 MET A CA 1
ATOM 2634 C C . MET A 1 333 ? 25.112 4.725 -22.357 1.00 91.81 333 MET A C 1
ATOM 2636 O O . MET A 1 333 ? 23.995 4.733 -22.882 1.00 91.81 333 MET A O 1
ATOM 2640 N N . GLN A 1 334 ? 25.952 3.694 -22.481 1.00 93.69 334 GLN A N 1
ATOM 2641 C CA . GLN A 1 334 ? 25.595 2.472 -23.192 1.00 93.69 334 GLN A CA 1
ATOM 2642 C C . GLN A 1 334 ? 24.461 1.729 -22.474 1.00 93.69 334 GLN A C 1
ATOM 2644 O O . GLN A 1 334 ? 23.512 1.303 -23.126 1.00 93.69 334 GLN A O 1
ATOM 2649 N N . HIS A 1 335 ? 24.500 1.664 -21.142 1.00 91.69 335 HIS A N 1
ATOM 2650 C CA . HIS A 1 335 ? 23.434 1.085 -20.332 1.00 91.69 335 HIS A CA 1
ATOM 2651 C C . HIS A 1 335 ? 22.079 1.775 -20.545 1.00 91.69 335 HIS A C 1
ATOM 2653 O O . HIS A 1 335 ? 21.085 1.107 -20.823 1.00 91.69 335 HIS A O 1
ATOM 2659 N N . CYS A 1 336 ? 22.030 3.111 -20.482 1.00 91.50 336 CYS A N 1
ATOM 2660 C CA . CYS A 1 336 ? 20.809 3.872 -20.752 1.00 91.50 336 CYS A CA 1
ATOM 2661 C C . CYS A 1 336 ? 20.282 3.607 -22.167 1.00 91.50 336 CYS A C 1
ATOM 2663 O O . CYS A 1 336 ? 19.079 3.443 -22.357 1.00 91.50 336 CYS A O 1
ATOM 2665 N N . LYS A 1 337 ? 21.173 3.524 -23.162 1.00 93.75 337 LYS A N 1
ATOM 2666 C CA . LYS A 1 337 ? 20.799 3.204 -24.543 1.00 93.75 337 LYS A CA 1
ATOM 2667 C C . LYS A 1 337 ? 20.196 1.804 -24.666 1.00 93.75 337 LYS A C 1
ATOM 2669 O O . LYS A 1 337 ? 19.193 1.647 -25.358 1.00 93.75 337 LYS A O 1
ATOM 2674 N N . ASP A 1 338 ? 20.785 0.813 -24.003 1.00 93.19 338 ASP A N 1
ATOM 2675 C CA . ASP A 1 338 ? 20.284 -0.563 -24.005 1.00 93.19 338 ASP A CA 1
ATOM 2676 C C . ASP A 1 338 ? 18.924 -0.658 -23.303 1.00 93.19 338 ASP A C 1
ATOM 2678 O O . ASP A 1 338 ? 18.009 -1.297 -23.822 1.00 93.19 338 ASP A O 1
ATOM 2682 N N . LEU A 1 339 ? 18.750 0.047 -22.180 1.00 91.94 339 LEU A N 1
ATOM 2683 C CA . LEU A 1 339 ? 17.475 0.124 -21.470 1.00 91.94 339 LEU A CA 1
ATOM 2684 C C . LEU A 1 339 ? 16.381 0.753 -22.342 1.00 91.94 339 LEU A C 1
ATOM 2686 O O . LEU A 1 339 ? 15.322 0.152 -22.508 1.00 91.94 339 LEU A O 1
ATOM 2690 N N . LEU A 1 340 ? 16.651 1.905 -22.962 1.00 92.50 340 LEU A N 1
ATOM 2691 C CA . LEU A 1 340 ? 15.706 2.590 -23.856 1.00 92.50 340 LEU A CA 1
ATOM 2692 C C . LEU A 1 340 ? 15.344 1.762 -25.098 1.00 92.50 340 LEU A C 1
ATOM 2694 O O . LEU A 1 340 ? 14.226 1.856 -25.591 1.00 92.50 340 LEU A O 1
ATOM 2698 N N . ALA A 1 341 ? 16.280 0.966 -25.620 1.00 92.69 341 ALA A N 1
ATOM 2699 C CA . ALA A 1 341 ? 16.053 0.125 -26.794 1.00 92.69 341 ALA A CA 1
ATOM 2700 C C . ALA A 1 341 ? 15.348 -1.205 -26.474 1.00 92.69 341 ALA A C 1
ATOM 2702 O O . ALA A 1 341 ? 14.953 -1.922 -27.396 1.00 92.69 341 ALA A O 1
ATOM 2703 N N . SER A 1 342 ? 15.235 -1.565 -25.194 1.00 92.00 342 SER A N 1
ATOM 2704 C CA . SER A 1 342 ? 14.666 -2.844 -24.775 1.00 92.00 342 SER A CA 1
ATOM 2705 C C . SER A 1 342 ? 13.137 -2.816 -24.701 1.00 92.00 342 SER A C 1
ATOM 2707 O O . SER A 1 342 ? 12.526 -1.795 -24.381 1.00 92.00 342 SER A O 1
ATOM 2709 N N . ASP A 1 343 ? 12.523 -3.967 -24.980 1.00 90.38 343 ASP A N 1
ATOM 2710 C CA . ASP A 1 343 ? 11.074 -4.168 -24.912 1.00 90.38 343 ASP A CA 1
ATOM 2711 C C . ASP A 1 343 ? 10.618 -4.200 -23.446 1.00 90.38 343 ASP A C 1
ATOM 2713 O O . ASP A 1 343 ? 10.712 -5.224 -22.762 1.00 90.38 343 ASP A O 1
ATOM 2717 N N . GLN A 1 344 ? 10.153 -3.052 -22.950 1.00 87.94 344 GLN A N 1
ATOM 2718 C CA . GLN A 1 344 ? 9.719 -2.920 -21.562 1.00 87.94 344 GLN A CA 1
ATOM 2719 C C . GLN A 1 344 ? 8.516 -3.791 -21.232 1.00 87.94 344 GLN A C 1
ATOM 2721 O O . GLN A 1 344 ? 8.451 -4.315 -20.122 1.00 87.94 344 GLN A O 1
ATOM 2726 N N . ASP A 1 345 ? 7.599 -3.995 -22.173 1.00 87.56 345 ASP A N 1
ATOM 2727 C CA . ASP A 1 345 ? 6.431 -4.840 -21.942 1.00 87.56 345 ASP A CA 1
ATOM 2728 C C . ASP A 1 345 ? 6.894 -6.268 -21.663 1.00 87.56 345 ASP A C 1
ATOM 2730 O O . ASP A 1 345 ? 6.478 -6.896 -20.683 1.00 87.56 345 ASP A O 1
ATOM 2734 N N . ARG A 1 346 ? 7.826 -6.764 -22.487 1.00 89.62 346 ARG A N 1
ATOM 2735 C CA . ARG A 1 346 ? 8.406 -8.090 -22.295 1.00 89.62 346 ARG A CA 1
ATOM 2736 C C . ARG A 1 346 ? 9.208 -8.181 -21.002 1.00 89.62 346 ARG A C 1
ATOM 2738 O O . ARG A 1 346 ? 9.003 -9.130 -20.246 1.00 89.62 346 ARG A O 1
ATOM 2745 N N . ASN A 1 347 ? 10.042 -7.185 -20.706 1.00 89.50 347 ASN A N 1
ATOM 2746 C CA . ASN A 1 347 ? 10.820 -7.138 -19.467 1.00 89.50 347 ASN A CA 1
ATOM 2747 C C . ASN A 1 347 ? 9.914 -7.210 -18.232 1.00 89.50 347 ASN A C 1
ATOM 2749 O O . ASN A 1 347 ? 10.163 -8.006 -17.329 1.00 89.50 347 ASN A O 1
ATOM 2753 N N . VAL A 1 348 ? 8.842 -6.416 -18.200 1.00 87.44 348 VAL A N 1
ATOM 2754 C CA . VAL A 1 348 ? 7.886 -6.363 -17.086 1.00 87.44 348 VAL A CA 1
ATOM 2755 C C . VAL A 1 348 ? 7.143 -7.686 -16.920 1.00 87.44 348 VAL A C 1
ATOM 2757 O O . VAL A 1 348 ? 6.987 -8.171 -15.797 1.00 87.44 348 VAL A O 1
ATOM 2760 N N . LEU A 1 349 ? 6.723 -8.314 -18.021 1.00 87.88 349 LEU A N 1
ATOM 2761 C CA . LEU A 1 349 ? 6.103 -9.640 -17.977 1.00 87.88 349 LEU A CA 1
ATOM 2762 C C . LEU A 1 349 ? 7.065 -10.700 -17.432 1.00 87.88 349 LEU A C 1
ATOM 2764 O O . LEU A 1 349 ? 6.659 -11.513 -16.603 1.00 87.88 349 LEU A O 1
ATOM 2768 N N . ALA A 1 350 ? 8.329 -10.679 -17.855 1.00 90.75 350 ALA A N 1
ATOM 2769 C CA . ALA A 1 350 ? 9.350 -11.596 -17.361 1.00 90.75 350 ALA A CA 1
ATOM 2770 C C . ALA A 1 350 ? 9.657 -11.374 -15.869 1.00 90.75 350 ALA A C 1
ATOM 2772 O O . ALA A 1 350 ? 9.728 -12.339 -15.108 1.00 90.75 350 ALA A O 1
ATOM 2773 N N . ILE A 1 351 ? 9.745 -10.111 -15.428 1.00 88.06 351 ILE A N 1
ATOM 2774 C CA . ILE A 1 351 ? 9.901 -9.727 -14.013 1.00 88.06 351 ILE A CA 1
ATOM 2775 C C . ILE A 1 351 ? 8.780 -10.324 -13.168 1.00 88.06 351 ILE A C 1
ATOM 2777 O O . ILE A 1 351 ? 9.037 -11.015 -12.184 1.00 88.06 351 ILE A O 1
ATOM 2781 N N . PHE A 1 352 ? 7.524 -10.067 -13.542 1.00 86.00 352 PHE A N 1
ATOM 2782 C CA . PHE A 1 352 ? 6.390 -10.542 -12.753 1.00 86.00 352 PHE A CA 1
ATOM 2783 C C . PHE A 1 352 ? 6.215 -12.057 -12.829 1.00 86.00 352 PHE A C 1
ATOM 2785 O O . PHE A 1 352 ? 5.715 -12.645 -11.873 1.00 86.00 352 PHE A O 1
ATOM 2792 N N . ALA A 1 353 ? 6.664 -12.696 -13.911 1.00 88.25 353 ALA A N 1
ATOM 2793 C CA . ALA A 1 353 ? 6.656 -14.147 -14.029 1.00 88.25 353 ALA A CA 1
ATOM 2794 C C . ALA A 1 353 ? 7.639 -14.846 -13.081 1.00 88.25 353 ALA A C 1
ATOM 2796 O O . ALA A 1 353 ? 7.367 -15.962 -12.633 1.00 88.25 353 ALA A O 1
ATOM 2797 N N . ASP A 1 354 ? 8.767 -14.202 -12.776 1.00 86.06 354 ASP A N 1
ATOM 2798 C CA . ASP A 1 354 ? 9.777 -14.727 -11.852 1.00 86.06 354 ASP A CA 1
ATOM 2799 C C . ASP A 1 354 ? 9.532 -14.311 -10.389 1.00 86.06 354 ASP A C 1
ATOM 2801 O O . ASP A 1 354 ? 10.059 -14.919 -9.455 1.00 86.06 354 ASP A O 1
ATOM 2805 N N . HIS A 1 355 ? 8.681 -13.307 -10.159 1.00 82.94 355 HIS A N 1
ATOM 2806 C CA . HIS A 1 355 ? 8.353 -12.834 -8.820 1.00 82.94 355 HIS A CA 1
ATOM 2807 C C . HIS A 1 355 ? 7.510 -13.855 -8.033 1.00 82.94 355 HIS A C 1
ATOM 2809 O O . HIS A 1 355 ? 6.635 -14.541 -8.564 1.00 82.94 355 HIS A O 1
ATOM 2815 N N . ARG A 1 356 ? 7.719 -13.920 -6.710 1.00 82.31 356 ARG A N 1
ATOM 2816 C CA . ARG A 1 356 ? 6.848 -14.716 -5.830 1.00 82.31 356 ARG A CA 1
ATOM 2817 C C . ARG A 1 356 ? 5.429 -14.157 -5.838 1.00 82.31 356 ARG A C 1
ATOM 2819 O O . ARG A 1 356 ? 5.225 -12.944 -5.784 1.00 82.31 356 ARG A O 1
ATOM 2826 N N . HIS A 1 357 ? 4.446 -15.038 -5.837 1.00 82.50 357 HIS A N 1
ATOM 2827 C CA . HIS A 1 357 ? 3.036 -14.675 -5.833 1.00 82.50 357 HIS A CA 1
ATOM 2828 C C . HIS A 1 357 ? 2.526 -14.512 -4.395 1.00 82.50 357 HIS A C 1
ATOM 2830 O O . HIS A 1 357 ? 1.689 -13.646 -4.130 1.00 82.50 357 HIS A O 1
ATOM 2836 N N . TYR A 1 358 ? 3.102 -15.249 -3.436 1.00 78.69 358 TYR A N 1
ATOM 2837 C CA . TYR A 1 358 ? 2.752 -15.161 -2.015 1.00 78.69 358 TYR A CA 1
ATOM 2838 C C . TYR A 1 358 ? 3.897 -14.642 -1.135 1.00 78.69 358 TYR A C 1
ATOM 2840 O O . TYR A 1 358 ? 5.032 -15.112 -1.194 1.00 78.69 358 TYR A O 1
ATOM 2848 N N . ALA A 1 359 ? 3.565 -13.704 -0.245 1.00 68.69 359 ALA A N 1
ATOM 2849 C CA . ALA A 1 359 ? 4.465 -13.132 0.765 1.00 68.69 359 ALA A CA 1
ATOM 2850 C C . ALA A 1 359 ? 4.878 -14.130 1.865 1.00 68.69 359 ALA A C 1
ATOM 2852 O O . ALA A 1 359 ? 5.741 -13.851 2.696 1.00 68.69 359 ALA A O 1
ATOM 2853 N N . PHE A 1 360 ? 4.234 -15.294 1.907 1.00 74.38 360 PHE A N 1
ATOM 2854 C CA . PHE A 1 360 ? 4.426 -16.321 2.919 1.00 74.38 360 PHE A CA 1
ATOM 2855 C C . PHE A 1 360 ? 4.450 -17.709 2.276 1.00 74.38 360 PHE A C 1
ATOM 2857 O O . PHE A 1 360 ? 3.847 -17.912 1.221 1.00 74.38 360 PHE A O 1
ATOM 2864 N N . PRO A 1 361 ? 5.119 -18.690 2.906 1.00 76.81 361 PRO A N 1
ATOM 2865 C CA . PRO A 1 361 ? 5.022 -20.075 2.476 1.00 76.81 361 PRO A CA 1
ATOM 2866 C C . PRO A 1 361 ? 3.570 -20.555 2.530 1.00 76.81 361 PRO A C 1
ATOM 2868 O O . PRO A 1 361 ? 2.887 -20.355 3.538 1.00 76.81 361 PRO A O 1
ATOM 2871 N N . LEU A 1 362 ? 3.123 -21.220 1.468 1.00 80.00 362 LEU A N 1
ATOM 2872 C CA . LEU A 1 362 ? 1.845 -21.925 1.470 1.00 80.00 362 LEU A CA 1
ATOM 2873 C C . LEU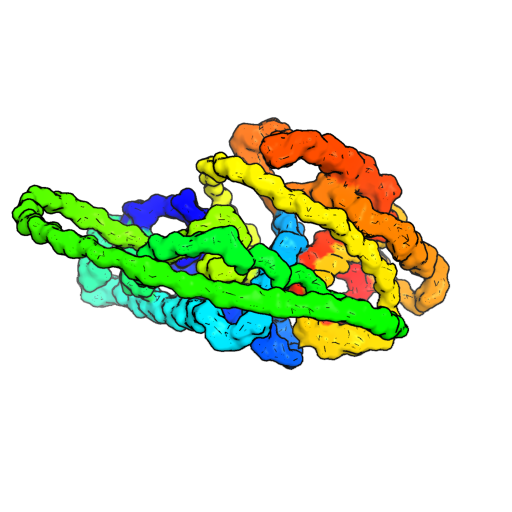 A 1 362 ? 1.894 -23.061 2.504 1.00 80.00 362 LEU A C 1
ATOM 2875 O O . LEU A 1 362 ? 2.914 -23.738 2.658 1.00 80.00 362 LEU A O 1
ATOM 2879 N N . LEU A 1 363 ? 0.801 -23.248 3.244 1.00 80.44 363 LEU A N 1
ATOM 2880 C CA . LEU A 1 363 ? 0.673 -24.277 4.280 1.00 80.44 363 LEU A CA 1
ATOM 2881 C C . LEU A 1 363 ? -0.237 -25.413 3.790 1.00 80.44 363 LEU A C 1
ATOM 2883 O O . LEU A 1 363 ? -0.946 -25.279 2.799 1.00 80.44 363 LEU A O 1
ATOM 2887 N N . GLY A 1 364 ? -0.220 -26.554 4.482 1.00 87.25 364 GLY A N 1
ATOM 2888 C CA . GLY A 1 364 ? -1.111 -27.674 4.157 1.00 87.25 364 GLY A CA 1
ATOM 2889 C C . GLY A 1 364 ? -0.771 -28.364 2.832 1.00 87.25 364 GLY A C 1
ATOM 2890 O O . GLY A 1 364 ? 0.399 -28.604 2.537 1.00 87.25 364 GLY A O 1
ATOM 2891 N N . GLU A 1 365 ? -1.797 -28.743 2.066 1.00 80.75 365 GLU A N 1
ATOM 2892 C CA . GLU A 1 365 ? -1.629 -29.447 0.785 1.00 80.75 365 GLU A CA 1
ATOM 2893 C C . GLU A 1 365 ? -1.047 -28.542 -0.308 1.00 80.75 365 GLU A C 1
ATOM 2895 O O . GLU A 1 365 ? -0.185 -28.984 -1.063 1.00 80.75 365 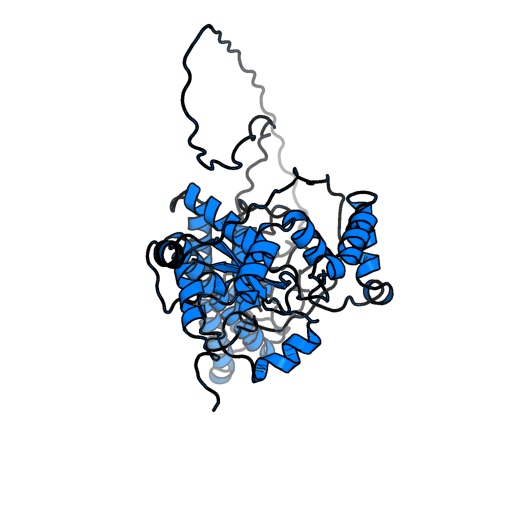GLU A O 1
ATOM 2900 N N . GLU A 1 366 ? -1.426 -27.264 -0.337 1.00 82.56 366 GLU A N 1
ATOM 2901 C CA . GLU A 1 366 ? -0.883 -26.263 -1.267 1.00 82.56 366 GLU A CA 1
ATOM 2902 C C . GLU A 1 366 ? 0.639 -26.124 -1.109 1.00 82.56 366 GLU A C 1
ATOM 2904 O O . GLU A 1 366 ? 1.391 -26.151 -2.082 1.00 82.56 366 GLU A O 1
ATOM 2909 N N . GLY A 1 367 ? 1.115 -26.079 0.140 1.00 85.00 367 GLY A N 1
ATOM 2910 C CA . GLY A 1 367 ? 2.546 -26.053 0.447 1.00 85.00 367 GLY A CA 1
ATOM 2911 C C . GLY A 1 367 ? 3.306 -27.291 -0.036 1.00 85.00 367 GLY A C 1
ATOM 2912 O O . GLY A 1 367 ? 4.463 -27.177 -0.437 1.00 85.00 367 GLY A O 1
ATOM 2913 N N . LYS A 1 368 ? 2.668 -28.471 -0.033 1.00 87.56 368 LYS A N 1
ATOM 2914 C CA . LYS A 1 368 ? 3.273 -29.716 -0.543 1.00 87.56 368 LYS A CA 1
ATOM 2915 C C . LYS A 1 368 ? 3.335 -29.752 -2.069 1.00 87.56 368 LYS A C 1
ATOM 2917 O O . LYS A 1 368 ? 4.265 -30.343 -2.609 1.00 87.56 368 LYS A O 1
ATOM 2922 N N . GLN A 1 369 ? 2.351 -29.159 -2.745 1.00 89.00 369 GLN A N 1
ATOM 2923 C CA . GLN A 1 369 ? 2.309 -29.064 -4.209 1.00 89.00 369 GLN A CA 1
ATOM 2924 C C . GLN A 1 369 ? 3.350 -28.076 -4.747 1.00 89.00 369 GLN A C 1
ATOM 2926 O O . GLN A 1 369 ? 3.884 -28.276 -5.836 1.00 89.00 369 GLN A O 1
ATOM 2931 N N . GLY A 1 370 ? 3.668 -27.049 -3.957 1.00 89.06 370 GLY A N 1
ATOM 2932 C CA . GLY A 1 370 ? 4.563 -25.969 -4.345 1.00 89.06 370 GLY A CA 1
ATOM 2933 C C . GLY A 1 370 ? 3.806 -24.808 -4.990 1.00 89.06 370 GLY A C 1
ATOM 2934 O O . GLY A 1 370 ? 2.795 -24.990 -5.664 1.00 89.06 370 GLY A O 1
ATOM 2935 N N . GLU A 1 371 ? 4.323 -23.600 -4.772 1.00 87.69 371 GLU A N 1
ATOM 2936 C CA . GLU A 1 371 ? 3.709 -22.337 -5.204 1.00 87.69 371 GLU A CA 1
ATOM 2937 C C . GLU A 1 371 ? 3.417 -22.302 -6.710 1.00 87.69 371 GLU A C 1
ATOM 2939 O O . GLU A 1 371 ? 2.290 -22.012 -7.102 1.00 87.69 371 GLU A O 1
ATOM 2944 N N . ASP A 1 372 ? 4.396 -22.678 -7.538 1.00 89.69 372 ASP A N 1
ATOM 2945 C CA . ASP A 1 372 ? 4.256 -22.680 -8.998 1.00 89.69 372 ASP A CA 1
ATOM 2946 C C . ASP A 1 372 ? 3.083 -23.571 -9.454 1.00 89.69 372 ASP A C 1
ATOM 2948 O O . ASP A 1 372 ? 2.277 -23.149 -10.278 1.00 89.69 372 ASP A O 1
ATOM 2952 N N . ALA A 1 373 ? 2.913 -24.768 -8.876 1.00 90.62 373 ALA A N 1
ATOM 2953 C CA . ALA A 1 373 ? 1.829 -25.680 -9.254 1.00 90.62 373 ALA A CA 1
ATOM 2954 C C . ALA A 1 373 ? 0.439 -25.116 -8.915 1.00 90.62 373 ALA A C 1
ATOM 2956 O O . ALA A 1 373 ? -0.482 -25.217 -9.728 1.00 90.62 373 ALA A O 1
ATOM 2957 N N . VAL A 1 374 ? 0.304 -24.491 -7.741 1.00 89.81 374 VAL A N 1
ATOM 2958 C CA . VAL A 1 374 ? -0.942 -23.841 -7.305 1.00 89.81 374 VAL A CA 1
ATOM 2959 C C . VAL A 1 374 ? -1.286 -22.676 -8.232 1.00 89.81 374 VAL A C 1
ATOM 2961 O O . VAL A 1 374 ? -2.412 -22.587 -8.722 1.00 89.81 374 VAL A O 1
ATOM 2964 N N . ILE A 1 375 ? -0.312 -21.810 -8.525 1.00 89.19 375 ILE A N 1
ATOM 2965 C CA . ILE A 1 375 ? -0.507 -20.660 -9.413 1.00 89.19 375 ILE A CA 1
ATOM 2966 C C . ILE A 1 375 ? -0.858 -21.106 -10.831 1.00 89.19 375 ILE A C 1
ATOM 2968 O O . ILE A 1 375 ? -1.790 -20.562 -11.416 1.00 89.19 375 ILE A O 1
ATOM 2972 N N . TYR A 1 376 ? -0.177 -22.116 -11.374 1.00 92.81 376 TYR A N 1
ATOM 2973 C CA . TYR A 1 376 ? -0.469 -22.624 -12.715 1.00 92.81 376 TYR A CA 1
ATOM 2974 C C . TYR A 1 376 ? -1.890 -23.173 -12.827 1.00 92.81 376 TYR A C 1
ATOM 2976 O O . TYR A 1 376 ? -2.565 -22.868 -13.808 1.00 92.81 376 TYR A O 1
ATOM 2984 N N . GLY A 1 377 ? -2.358 -23.912 -11.814 1.00 89.38 377 GLY A N 1
ATOM 2985 C CA . GLY A 1 377 ? -3.745 -24.374 -11.748 1.00 89.38 377 GLY A CA 1
ATOM 2986 C C . GLY A 1 377 ? -4.732 -23.207 -11.774 1.00 89.38 377 GLY A C 1
ATOM 2987 O O . GLY A 1 377 ? -5.585 -23.148 -12.651 1.00 89.38 377 GLY A O 1
ATOM 2988 N N . ILE A 1 378 ? -4.544 -22.219 -10.889 1.00 87.88 378 ILE A N 1
ATOM 2989 C CA . ILE A 1 378 ? -5.399 -21.021 -10.829 1.00 87.88 378 ILE A CA 1
ATOM 2990 C C . ILE A 1 378 ? -5.399 -20.261 -12.164 1.00 87.88 378 ILE A C 1
ATOM 2992 O O . ILE A 1 378 ? -6.444 -19.791 -12.608 1.00 87.88 378 ILE A O 1
ATOM 2996 N N . MET A 1 379 ? -4.237 -20.108 -12.800 1.00 86.50 379 MET A N 1
ATOM 2997 C CA . MET A 1 379 ? -4.115 -19.398 -14.072 1.00 86.50 379 MET A CA 1
ATOM 2998 C C . MET A 1 379 ? -4.847 -20.109 -15.205 1.00 86.50 379 MET A C 1
ATOM 3000 O O . MET A 1 379 ? -5.569 -19.451 -15.949 1.00 86.50 379 MET A O 1
ATOM 3004 N N . ASP A 1 380 ? -4.673 -21.424 -15.339 1.00 89.06 380 ASP A N 1
ATOM 3005 C CA . ASP A 1 380 ? -5.311 -22.192 -16.410 1.00 89.06 380 ASP A CA 1
ATOM 3006 C C . ASP A 1 380 ? -6.817 -22.382 -16.181 1.00 89.06 380 ASP A C 1
ATOM 3008 O O . ASP A 1 380 ? -7.563 -22.467 -17.158 1.00 89.06 380 ASP A O 1
ATOM 3012 N N . ASP A 1 381 ? -7.270 -22.368 -14.922 1.00 85.19 381 ASP A N 1
ATOM 3013 C CA . ASP A 1 381 ? -8.693 -22.309 -14.570 1.00 85.19 381 ASP A CA 1
ATOM 3014 C C . ASP A 1 381 ? -9.337 -20.990 -15.039 1.00 85.19 381 ASP A C 1
ATOM 3016 O O . ASP A 1 381 ? -10.493 -20.978 -15.462 1.00 85.19 381 ASP A O 1
ATOM 3020 N N . VAL A 1 382 ? -8.595 -19.874 -14.989 1.00 80.81 382 VAL A N 1
ATOM 3021 C CA . VAL A 1 382 ? -9.059 -18.554 -15.459 1.00 80.81 382 VAL A CA 1
ATOM 3022 C C . VAL A 1 382 ? -8.938 -18.419 -16.979 1.00 80.81 382 VAL A C 1
ATOM 3024 O O . VAL A 1 382 ? -9.846 -17.905 -17.634 1.00 80.81 382 VAL A O 1
ATOM 3027 N N . ALA A 1 383 ? -7.809 -18.838 -17.548 1.00 82.75 383 ALA A N 1
ATOM 3028 C CA . ALA A 1 383 ? -7.512 -18.738 -18.970 1.00 82.75 383 ALA A CA 1
ATOM 3029 C C . ALA A 1 383 ? -6.597 -19.899 -19.409 1.00 82.75 383 ALA A C 1
ATOM 3031 O O . ALA A 1 383 ? -5.392 -19.866 -19.143 1.00 82.75 383 ALA A O 1
ATOM 3032 N N . PRO A 1 384 ? -7.125 -20.911 -20.125 1.00 88.12 384 PRO A N 1
ATOM 3033 C CA . PRO A 1 384 ? -6.339 -22.073 -20.525 1.00 88.12 384 PRO A CA 1
ATOM 3034 C C . PRO A 1 384 ? -5.071 -21.710 -21.311 1.00 88.12 384 PRO A C 1
ATOM 3036 O O . PRO A 1 384 ? -5.135 -21.062 -22.356 1.00 88.12 384 PRO A O 1
ATOM 3039 N N . GLY A 1 385 ? -3.915 -22.182 -20.838 1.00 88.56 385 GLY A N 1
ATOM 3040 C CA . GLY A 1 385 ? -2.611 -21.948 -21.461 1.00 88.56 385 GLY A CA 1
ATOM 3041 C C . GLY A 1 385 ? -1.861 -20.737 -20.906 1.00 88.56 385 GLY A C 1
ATOM 3042 O O . GLY A 1 385 ? -0.714 -20.514 -21.304 1.00 88.56 385 GLY A O 1
ATOM 3043 N N . LEU A 1 386 ? -2.457 -19.987 -19.977 1.00 87.94 386 LEU A N 1
ATOM 3044 C CA . LEU A 1 386 ? -1.813 -18.860 -19.312 1.00 87.94 386 LEU A CA 1
ATOM 3045 C C . LEU A 1 386 ? -0.613 -19.312 -18.467 1.00 87.94 386 LEU A C 1
ATOM 3047 O O . LEU A 1 386 ? 0.418 -18.640 -18.469 1.00 87.94 386 LEU A O 1
ATOM 3051 N N . SER A 1 387 ? -0.682 -20.493 -17.841 1.00 92.69 387 SER A N 1
ATOM 3052 C CA . SER A 1 387 ? 0.452 -21.050 -17.088 1.00 92.69 387 SER A CA 1
ATOM 3053 C C . SER A 1 387 ? 1.690 -21.268 -17.968 1.00 92.69 387 SER A C 1
ATOM 3055 O O . SER A 1 387 ? 2.817 -20.993 -17.555 1.00 92.69 387 SER A O 1
ATOM 3057 N N . LYS A 1 388 ? 1.495 -21.698 -19.222 1.00 93.12 388 LYS A N 1
ATOM 3058 C CA . LYS A 1 388 ? 2.582 -21.890 -20.194 1.00 93.12 388 LYS A CA 1
ATOM 3059 C C . LYS A 1 388 ? 3.202 -20.564 -20.618 1.00 93.12 388 LYS A C 1
ATOM 3061 O O . LYS A 1 388 ? 4.416 -20.495 -20.785 1.00 93.12 388 LYS A O 1
ATOM 3066 N N . GLN A 1 389 ? 2.390 -19.521 -20.784 1.00 90.94 389 GLN A N 1
ATOM 3067 C CA . GLN A 1 389 ? 2.885 -18.176 -21.098 1.00 90.94 389 GLN A CA 1
ATOM 3068 C C . GLN A 1 389 ? 3.688 -17.590 -19.930 1.00 90.94 389 GLN A C 1
ATOM 3070 O O . GLN A 1 389 ? 4.744 -16.990 -20.148 1.00 90.94 389 GLN A O 1
ATOM 3075 N N . LEU A 1 390 ? 3.234 -17.822 -18.693 1.00 91.44 390 LEU A N 1
ATOM 3076 C CA . LEU A 1 390 ? 3.970 -17.459 -17.485 1.00 91.44 390 LEU A CA 1
ATOM 3077 C C . LEU A 1 390 ? 5.324 -18.180 -17.434 1.00 91.44 390 LEU A C 1
ATOM 3079 O O . LEU A 1 390 ? 6.355 -17.533 -17.288 1.00 91.44 390 LEU A O 1
ATOM 3083 N N . GLN A 1 391 ? 5.342 -19.503 -17.631 1.00 93.38 391 GLN A N 1
ATOM 3084 C CA . GLN A 1 391 ? 6.579 -20.295 -17.656 1.00 93.38 391 GLN A CA 1
ATOM 3085 C C . GLN A 1 391 ? 7.552 -19.835 -18.745 1.00 93.38 391 GLN A C 1
ATOM 3087 O O . GLN A 1 391 ? 8.748 -19.730 -18.485 1.00 93.38 391 GLN A O 1
ATOM 3092 N N . ALA A 1 392 ? 7.053 -19.534 -19.948 1.00 93.25 392 ALA A N 1
ATOM 3093 C CA . ALA A 1 392 ? 7.878 -19.004 -21.029 1.00 93.25 392 ALA A CA 1
ATOM 3094 C C . ALA A 1 392 ? 8.515 -17.660 -20.643 1.00 93.25 392 ALA A C 1
ATOM 3096 O O . ALA A 1 392 ? 9.713 -17.482 -20.828 1.00 93.25 392 ALA A O 1
ATOM 3097 N N . SER A 1 393 ? 7.734 -16.754 -20.043 1.00 92.94 393 SER A N 1
ATOM 3098 C CA . SER A 1 393 ? 8.210 -15.441 -19.575 1.00 92.94 393 SER A CA 1
ATOM 3099 C C . SER A 1 393 ? 9.200 -15.557 -18.408 1.00 92.94 393 SER A C 1
ATOM 3101 O O . SER A 1 393 ? 10.179 -14.824 -18.347 1.00 92.94 393 SER A O 1
ATOM 3103 N N . LYS A 1 394 ? 9.008 -16.533 -17.515 1.00 92.19 394 LYS A N 1
ATOM 3104 C CA . LYS A 1 394 ? 9.968 -16.854 -16.449 1.00 92.19 394 LYS A CA 1
ATOM 3105 C C . LYS A 1 394 ? 11.291 -17.384 -17.021 1.00 92.19 394 LYS A C 1
ATOM 3107 O O . LYS A 1 394 ? 12.361 -17.027 -16.541 1.00 92.19 394 LYS A O 1
ATOM 3112 N N . GLY A 1 395 ? 11.229 -18.217 -18.064 1.00 92.12 395 GLY A N 1
ATOM 3113 C CA . GLY A 1 395 ? 12.403 -18.843 -18.685 1.00 92.12 395 GLY A CA 1
ATOM 3114 C C . GLY A 1 395 ? 13.347 -17.870 -19.399 1.00 92.12 395 GLY A C 1
ATOM 3115 O O . GLY A 1 395 ? 14.553 -18.098 -19.416 1.00 92.12 395 GLY A O 1
ATOM 3116 N N . GLU A 1 396 ? 12.824 -16.776 -19.946 1.00 93.81 396 GLU A N 1
ATOM 3117 C CA . GLU A 1 396 ? 13.616 -15.749 -20.643 1.00 93.81 396 GLU A CA 1
ATOM 3118 C C . GLU A 1 396 ? 14.143 -14.638 -19.721 1.00 93.81 396 GLU A C 1
ATOM 3120 O O . GLU A 1 396 ? 14.995 -13.861 -20.149 1.00 93.81 396 GLU A O 1
ATOM 3125 N N . ALA A 1 397 ? 13.666 -14.543 -18.471 1.00 91.00 397 ALA A N 1
ATOM 3126 C CA . ALA A 1 397 ? 13.977 -13.427 -17.573 1.00 91.00 397 ALA A CA 1
ATOM 3127 C C . ALA A 1 397 ? 15.490 -13.173 -17.475 1.00 91.00 397 ALA A C 1
ATOM 3129 O O . ALA A 1 397 ? 15.955 -12.044 -17.620 1.00 91.00 397 ALA A O 1
ATOM 3130 N N . ARG A 1 398 ? 16.277 -14.249 -17.348 1.00 90.31 398 ARG A N 1
ATOM 3131 C CA . ARG A 1 398 ? 17.742 -14.185 -17.296 1.00 90.31 398 ARG A CA 1
ATOM 3132 C C . ARG A 1 398 ? 18.365 -13.608 -18.572 1.00 90.31 398 ARG A C 1
ATOM 3134 O O . ARG A 1 398 ? 19.329 -12.854 -18.476 1.00 90.31 398 ARG A O 1
ATOM 3141 N N . GLU A 1 399 ? 17.854 -13.975 -19.745 1.00 92.31 399 GLU A N 1
ATOM 3142 C CA . GLU A 1 399 ? 18.373 -13.526 -21.047 1.00 92.31 399 GLU A CA 1
ATOM 3143 C C . GLU A 1 399 ? 18.048 -12.054 -21.305 1.00 92.31 399 GLU A C 1
ATOM 3145 O O . GLU A 1 399 ? 18.886 -11.320 -21.826 1.00 92.31 399 GLU A O 1
ATOM 3150 N N . LEU A 1 400 ? 16.873 -11.610 -20.854 1.00 92.38 400 LEU A N 1
ATOM 3151 C CA . LEU A 1 400 ? 16.456 -10.208 -20.872 1.00 92.38 400 LEU A CA 1
ATOM 3152 C C . LEU A 1 400 ? 17.215 -9.337 -19.857 1.00 92.38 400 LEU A C 1
ATOM 3154 O O . LEU A 1 400 ? 17.041 -8.124 -19.834 1.00 92.38 400 LEU A O 1
ATOM 3158 N N . GLY A 1 401 ? 18.070 -9.924 -19.014 1.00 90.31 401 GLY A N 1
ATOM 3159 C CA . GLY A 1 401 ? 18.809 -9.182 -17.993 1.00 90.31 401 GLY A CA 1
ATOM 3160 C C . GLY A 1 401 ? 17.955 -8.801 -16.783 1.00 90.31 401 GLY A C 1
ATOM 3161 O O . GLY A 1 401 ? 18.230 -7.785 -16.143 1.00 90.31 401 GLY A O 1
ATOM 3162 N N . THR A 1 402 ? 16.932 -9.609 -16.496 1.00 88.44 402 THR A N 1
ATOM 3163 C CA . THR A 1 402 ? 16.032 -9.501 -15.347 1.00 88.44 402 THR A CA 1
ATOM 3164 C C . THR A 1 402 ? 15.889 -10.852 -14.604 1.00 88.44 402 THR A C 1
ATOM 3166 O O . THR A 1 402 ? 16.664 -11.788 -14.826 1.00 88.44 402 THR A O 1
ATOM 3169 N N . GLY A 1 403 ? 14.952 -10.963 -13.659 1.00 82.62 403 GLY A N 1
ATOM 3170 C CA . GLY A 1 403 ? 14.800 -12.079 -12.711 1.00 82.62 403 GLY A CA 1
ATOM 3171 C C . GLY A 1 403 ? 16.073 -12.357 -11.879 1.00 82.62 403 GLY A C 1
ATOM 3172 O O . GLY A 1 403 ? 16.464 -11.563 -11.024 1.00 82.62 403 GLY A O 1
ATOM 3173 N N . PRO A 1 404 ? 16.782 -13.471 -12.110 1.00 81.56 404 PRO A N 1
ATOM 3174 C CA . PRO A 1 404 ? 18.059 -13.736 -11.444 1.00 81.56 404 PRO A CA 1
ATOM 3175 C C . PRO A 1 404 ? 19.218 -12.877 -11.983 1.00 81.56 404 PRO A C 1
ATOM 3177 O O . PRO A 1 404 ? 20.252 -12.757 -11.323 1.00 81.56 404 PRO A O 1
ATOM 3180 N N . SER A 1 405 ? 19.073 -12.297 -13.180 1.00 88.44 405 SER A N 1
ATOM 3181 C CA . SER A 1 405 ? 20.050 -11.377 -13.764 1.00 88.44 405 SER A CA 1
ATOM 3182 C C . SER A 1 405 ? 19.696 -9.933 -13.425 1.00 88.44 405 SER A C 1
ATOM 3184 O O . SER A 1 405 ? 18.529 -9.554 -13.418 1.00 88.44 405 SER A O 1
ATOM 3186 N N . MET A 1 406 ? 20.714 -9.110 -13.179 1.00 88.56 406 MET A N 1
ATOM 3187 C CA . MET A 1 406 ? 20.553 -7.666 -12.998 1.00 88.56 406 MET A CA 1
ATOM 3188 C C . MET A 1 406 ? 21.114 -6.871 -14.184 1.00 88.56 406 MET A C 1
ATOM 3190 O O . MET A 1 406 ? 21.279 -5.661 -14.083 1.00 88.56 406 MET A O 1
ATOM 3194 N N . LYS A 1 407 ? 21.426 -7.526 -15.308 1.00 91.12 407 LYS A N 1
ATOM 3195 C CA . LYS A 1 407 ? 22.193 -6.913 -16.400 1.00 91.12 407 LYS A CA 1
ATOM 3196 C C . LYS A 1 407 ? 21.494 -5.720 -17.054 1.00 91.12 407 LYS A C 1
ATOM 3198 O O . LYS A 1 407 ? 22.162 -4.745 -17.391 1.00 91.12 407 LYS A O 1
ATOM 3203 N N . LEU A 1 408 ? 20.178 -5.804 -17.246 1.00 91.12 408 LEU A N 1
ATOM 3204 C CA . LEU A 1 408 ? 19.399 -4.745 -17.879 1.00 91.12 408 LEU A CA 1
ATOM 3205 C C . LEU A 1 408 ? 18.807 -3.811 -16.830 1.00 91.12 408 LEU A C 1
ATOM 3207 O O . LEU A 1 408 ? 19.246 -2.683 -16.707 1.00 91.12 408 LEU A O 1
ATOM 3211 N N . PHE A 1 409 ? 17.818 -4.259 -16.065 1.00 87.88 409 PHE A N 1
ATOM 3212 C CA . PHE A 1 409 ? 17.257 -3.475 -14.968 1.00 87.88 409 PHE A CA 1
ATOM 3213 C C . PHE A 1 409 ? 16.338 -4.365 -14.138 1.00 87.88 409 PHE A C 1
ATOM 3215 O O . PHE A 1 409 ? 15.286 -4.807 -14.603 1.00 87.88 409 PHE A O 1
ATOM 3222 N N . MET A 1 410 ? 16.728 -4.635 -12.896 1.00 86.31 410 MET A N 1
ATOM 3223 C CA . MET A 1 410 ? 15.929 -5.438 -11.981 1.00 86.31 410 MET A CA 1
ATOM 3224 C C . MET A 1 410 ? 14.977 -4.543 -11.195 1.00 86.31 410 MET A C 1
ATOM 3226 O O . MET A 1 410 ? 15.432 -3.786 -10.335 1.00 86.31 410 MET A O 1
ATOM 3230 N N . TRP A 1 411 ? 13.670 -4.665 -11.437 1.00 86.00 411 TRP A N 1
ATOM 3231 C CA . TRP A 1 411 ? 12.653 -4.020 -10.607 1.00 86.00 411 TRP A CA 1
ATOM 3232 C C . TRP A 1 411 ? 12.677 -4.633 -9.213 1.00 86.00 411 TRP A C 1
ATOM 3234 O O . TRP A 1 411 ? 12.415 -5.818 -9.028 1.00 86.00 411 TRP A O 1
ATOM 3244 N N . GLN A 1 412 ? 12.974 -3.811 -8.219 1.00 80.44 412 GLN A N 1
ATOM 3245 C CA . GLN A 1 412 ? 13.012 -4.241 -6.827 1.00 80.44 412 GLN A CA 1
ATOM 3246 C C . GLN A 1 412 ? 11.748 -3.850 -6.081 1.00 80.44 412 GLN A C 1
ATOM 3248 O O . GLN A 1 412 ? 11.355 -4.538 -5.143 1.00 80.44 412 GLN A O 1
ATOM 3253 N N . HIS A 1 413 ? 11.126 -2.735 -6.468 1.00 85.75 413 HIS A N 1
ATOM 3254 C CA . HIS A 1 413 ? 9.949 -2.235 -5.778 1.00 85.75 413 HIS A CA 1
ATOM 3255 C C . HIS A 1 413 ? 9.131 -1.289 -6.645 1.00 85.75 413 HIS A C 1
ATOM 3257 O O . HIS A 1 413 ? 9.679 -0.549 -7.461 1.00 85.75 413 HIS A O 1
ATOM 3263 N N . VAL A 1 414 ? 7.821 -1.287 -6.418 1.00 88.06 414 VAL A N 1
ATOM 3264 C CA . VAL A 1 414 ? 6.874 -0.375 -7.056 1.00 88.06 414 VAL A CA 1
ATOM 3265 C C . VAL A 1 414 ? 6.058 0.289 -5.960 1.00 88.06 414 VAL A C 1
ATOM 3267 O O . VAL A 1 414 ? 5.371 -0.392 -5.200 1.00 88.06 414 VAL A O 1
ATOM 3270 N N . ALA A 1 415 ? 6.125 1.613 -5.899 1.00 91.00 415 ALA A N 1
ATOM 3271 C CA . ALA A 1 415 ? 5.435 2.419 -4.905 1.00 91.00 415 ALA A CA 1
ATOM 3272 C C . ALA A 1 415 ? 4.623 3.531 -5.573 1.00 91.00 415 ALA A C 1
ATOM 3274 O O . ALA A 1 415 ? 4.785 3.834 -6.756 1.00 91.00 415 ALA A O 1
ATOM 3275 N N . LEU A 1 416 ? 3.747 4.160 -4.797 1.00 93.19 416 LEU A N 1
ATOM 3276 C CA . LEU A 1 416 ? 3.127 5.422 -5.172 1.00 93.19 416 LEU A CA 1
ATOM 3277 C C . LEU A 1 416 ? 3.778 6.534 -4.356 1.00 93.19 416 LEU A C 1
ATOM 3279 O O . LEU A 1 416 ? 3.789 6.439 -3.133 1.00 93.19 416 LEU A O 1
ATOM 3283 N N . GLU A 1 417 ? 4.286 7.581 -5.004 1.00 92.00 417 GLU A N 1
ATOM 3284 C CA . GLU A 1 417 ? 4.790 8.781 -4.322 1.00 92.00 417 GLU A CA 1
ATOM 3285 C C . GLU A 1 417 ? 4.808 9.989 -5.274 1.00 92.00 417 GLU A C 1
ATOM 3287 O O . GLU A 1 417 ? 4.751 9.844 -6.496 1.00 92.00 417 GLU A O 1
ATOM 3292 N N . ALA A 1 418 ? 4.842 11.205 -4.729 1.00 90.06 418 ALA A N 1
ATOM 3293 C CA . ALA A 1 418 ? 5.119 12.403 -5.512 1.00 90.06 418 ALA A CA 1
ATOM 3294 C C . ALA A 1 418 ? 6.614 12.442 -5.896 1.00 90.06 418 ALA A C 1
ATOM 3296 O O . ALA A 1 418 ? 7.458 12.259 -5.011 1.00 90.06 418 ALA A O 1
ATOM 3297 N N . PRO A 1 419 ? 6.976 12.731 -7.162 1.00 88.62 419 PRO A N 1
ATOM 3298 C CA . PRO A 1 419 ? 8.367 12.717 -7.609 1.00 88.62 419 PRO A CA 1
ATOM 3299 C C . PRO A 1 419 ? 9.292 13.575 -6.745 1.00 88.62 419 PRO A C 1
ATOM 3301 O O . PRO A 1 419 ? 10.341 13.098 -6.334 1.00 88.62 419 PRO A O 1
ATOM 3304 N N . GLY A 1 420 ? 8.885 14.792 -6.367 1.00 85.56 420 GLY A N 1
ATOM 3305 C CA . GLY A 1 420 ? 9.706 15.645 -5.501 1.00 85.56 420 GLY A CA 1
ATOM 3306 C C . GLY A 1 420 ? 9.981 15.071 -4.115 1.00 85.56 420 GLY A C 1
ATOM 3307 O O . GLY A 1 420 ? 11.090 15.214 -3.604 1.00 85.56 420 GLY A O 1
ATOM 3308 N N . ARG A 1 421 ? 9.015 14.361 -3.524 1.00 84.19 421 ARG A N 1
ATOM 3309 C CA . ARG A 1 421 ? 9.209 13.678 -2.237 1.00 84.19 421 ARG A CA 1
ATOM 3310 C C . ARG A 1 421 ? 10.141 12.484 -2.389 1.00 84.19 421 ARG A C 1
ATOM 3312 O O . ARG A 1 421 ? 11.024 12.291 -1.562 1.00 84.19 421 ARG A O 1
ATOM 3319 N N . PHE A 1 422 ? 9.953 11.705 -3.451 1.00 85.31 422 PHE A N 1
ATOM 3320 C CA . PHE A 1 422 ? 10.791 10.548 -3.728 1.00 85.31 422 PHE A CA 1
ATOM 3321 C C . PHE A 1 422 ? 12.244 10.950 -4.021 1.00 85.31 422 PHE A C 1
ATOM 3323 O O . PHE A 1 422 ? 13.159 10.406 -3.415 1.00 85.31 422 PHE A O 1
ATOM 3330 N N . LEU A 1 423 ? 12.461 11.953 -4.875 1.00 84.00 423 LEU A N 1
ATOM 3331 C CA . LEU A 1 423 ? 13.792 12.467 -5.205 1.00 84.00 423 LEU A CA 1
ATOM 3332 C C . LEU A 1 423 ? 14.502 13.056 -3.983 1.00 84.00 423 LEU A C 1
ATOM 3334 O O . LEU A 1 423 ? 15.692 12.823 -3.810 1.00 84.00 423 LEU A O 1
ATOM 3338 N N . GLN A 1 424 ? 13.781 13.739 -3.088 1.00 80.75 424 GLN A N 1
ATOM 3339 C CA . GLN A 1 424 ? 14.367 14.211 -1.832 1.00 80.75 424 GLN A CA 1
ATOM 3340 C C . GLN A 1 424 ? 14.892 13.049 -0.970 1.00 80.75 424 GLN A C 1
ATOM 3342 O O . GLN A 1 424 ? 15.947 13.176 -0.358 1.00 80.75 424 GLN A O 1
ATOM 3347 N N . LEU A 1 425 ? 14.186 11.912 -0.937 1.00 78.50 425 LEU A N 1
ATOM 3348 C CA . LEU A 1 425 ? 14.671 10.718 -0.239 1.00 78.50 425 LEU A CA 1
ATOM 3349 C C . LEU A 1 425 ? 15.924 10.137 -0.903 1.00 78.50 425 LEU A C 1
ATOM 3351 O O . LEU A 1 425 ? 16.766 9.593 -0.199 1.00 78.50 425 LEU A O 1
ATOM 3355 N N . LEU A 1 426 ? 16.058 10.249 -2.230 1.00 78.25 426 LEU A N 1
ATOM 3356 C CA . LEU A 1 426 ? 17.264 9.817 -2.942 1.00 78.25 426 LEU A CA 1
ATOM 3357 C C . LEU A 1 426 ? 18.464 10.722 -2.647 1.00 78.25 426 LEU A C 1
ATOM 3359 O O . LEU A 1 426 ? 19.559 10.212 -2.428 1.00 78.25 426 LEU A O 1
ATOM 3363 N N . ASP A 1 427 ? 18.253 12.041 -2.596 1.00 79.06 427 ASP A N 1
ATOM 3364 C CA . ASP A 1 427 ? 19.308 13.032 -2.333 1.00 79.06 427 ASP A CA 1
ATOM 3365 C C . ASP A 1 427 ? 19.986 12.826 -0.961 1.00 79.06 427 ASP A C 1
ATOM 3367 O O . ASP A 1 427 ? 21.135 13.219 -0.757 1.00 79.06 427 ASP A O 1
ATOM 3371 N N . GLU A 1 428 ? 19.283 12.216 -0.004 1.00 74.00 428 GLU A N 1
ATOM 3372 C CA . GLU A 1 428 ? 19.784 11.957 1.350 1.00 74.00 428 GLU A CA 1
ATOM 3373 C C . GLU A 1 428 ? 20.683 10.706 1.444 1.00 74.00 428 GLU A C 1
ATOM 3375 O O . GLU A 1 428 ? 21.277 10.464 2.499 1.00 74.00 428 GLU A O 1
ATOM 3380 N N . VAL A 1 429 ? 20.824 9.918 0.367 1.00 71.62 429 VAL A N 1
ATOM 3381 C CA . VAL A 1 429 ? 21.566 8.647 0.384 1.00 71.62 429 VAL A CA 1
ATOM 3382 C C . VAL A 1 429 ? 22.817 8.709 -0.498 1.00 71.62 429 VAL A C 1
ATOM 3384 O O . VAL A 1 429 ? 22.757 8.918 -1.703 1.00 71.62 429 VAL A O 1
ATOM 3387 N N . ASP A 1 430 ? 23.984 8.444 0.097 1.00 69.50 430 ASP A N 1
ATOM 3388 C CA . ASP A 1 430 ? 25.294 8.428 -0.580 1.00 69.50 430 ASP A CA 1
ATOM 3389 C C . ASP A 1 430 ? 25.648 7.074 -1.233 1.00 69.50 430 ASP A C 1
ATOM 3391 O O . ASP A 1 430 ? 26.767 6.856 -1.711 1.00 69.50 430 ASP A O 1
ATOM 3395 N N . ARG A 1 431 ? 24.701 6.133 -1.214 1.00 67.31 431 ARG A N 1
ATOM 3396 C CA . ARG A 1 431 ? 24.851 4.724 -1.593 1.00 67.31 431 ARG A CA 1
ATOM 3397 C C . ARG A 1 431 ? 23.626 4.248 -2.367 1.00 67.31 431 ARG A C 1
ATOM 3399 O O . ARG A 1 431 ? 22.547 4.809 -2.185 1.00 67.31 431 ARG A O 1
ATOM 3406 N N . PRO A 1 432 ? 23.750 3.169 -3.161 1.00 64.50 432 PRO A N 1
ATOM 3407 C CA . PRO A 1 432 ? 22.587 2.524 -3.754 1.00 64.50 432 PRO A CA 1
ATOM 3408 C C . PRO A 1 432 ? 21.555 2.210 -2.672 1.00 64.50 432 PRO A C 1
ATOM 3410 O O . PRO A 1 432 ? 21.863 1.540 -1.678 1.00 64.50 432 PRO A O 1
ATOM 3413 N N . ILE A 1 433 ? 20.332 2.710 -2.851 1.00 61.62 433 ILE A N 1
ATOM 3414 C CA . ILE A 1 433 ? 19.240 2.390 -1.943 1.00 61.62 433 ILE A CA 1
ATOM 3415 C C . ILE A 1 433 ? 18.918 0.918 -2.149 1.00 61.62 433 ILE A C 1
ATOM 3417 O O . ILE A 1 433 ? 18.327 0.505 -3.145 1.00 61.62 433 ILE A O 1
ATOM 3421 N N . LEU A 1 434 ? 19.298 0.110 -1.166 1.00 58.69 434 LEU A N 1
ATOM 3422 C CA . LEU A 1 434 ? 18.602 -1.137 -0.921 1.00 58.69 434 LEU A CA 1
ATOM 3423 C C . LEU A 1 434 ? 17.171 -0.746 -0.598 1.00 58.69 434 LEU A C 1
ATOM 3425 O O . LEU A 1 434 ? 16.925 -0.221 0.489 1.00 58.69 434 LEU A O 1
ATOM 3429 N N . VAL A 1 435 ? 16.245 -0.980 -1.527 1.00 51.22 435 VAL A N 1
ATOM 3430 C CA . VAL A 1 435 ? 14.831 -0.820 -1.213 1.00 51.22 435 VAL A CA 1
ATOM 3431 C C . VAL A 1 435 ? 14.522 -1.853 -0.130 1.00 51.22 435 VAL A C 1
ATOM 3433 O O . VAL A 1 435 ? 14.400 -3.047 -0.386 1.00 51.22 435 VAL A O 1
ATOM 3436 N N . LYS A 1 436 ? 14.549 -1.403 1.125 1.00 48.47 436 LYS A N 1
ATOM 3437 C CA . LYS A 1 436 ? 14.281 -2.164 2.342 1.00 48.47 436 LYS A CA 1
ATOM 3438 C C . LYS A 1 436 ? 13.204 -1.408 3.094 1.00 48.47 436 LYS A C 1
ATOM 3440 O O . LYS A 1 436 ? 13.519 -0.425 3.745 1.00 48.47 436 LYS A O 1
ATOM 3445 N N . ALA A 1 437 ? 11.984 -1.944 3.058 1.00 40.59 437 ALA A N 1
ATOM 3446 C CA . ALA A 1 437 ? 10.781 -1.430 3.714 1.00 40.59 437 ALA A CA 1
ATOM 3447 C C . ALA A 1 437 ? 10.464 0.044 3.360 1.00 40.59 437 ALA A C 1
ATOM 3449 O O . ALA A 1 437 ? 11.302 0.741 2.792 1.00 40.59 437 ALA A O 1
ATOM 3450 N N . PRO A 1 438 ? 9.263 0.561 3.675 1.00 39.53 438 PRO A N 1
ATOM 3451 C CA . PRO A 1 438 ? 9.098 2.007 3.775 1.00 39.53 438 PRO A CA 1
ATOM 3452 C C . PRO A 1 438 ? 10.197 2.545 4.693 1.00 39.53 438 PRO A C 1
ATOM 3454 O O . PRO A 1 438 ? 10.388 1.990 5.780 1.00 39.53 438 PRO A O 1
ATOM 3457 N N . VAL A 1 439 ? 10.912 3.577 4.226 1.00 37.25 439 VAL A N 1
ATOM 3458 C CA . VAL A 1 439 ? 11.972 4.291 4.955 1.00 37.25 439 VAL A CA 1
ATOM 3459 C C . VAL A 1 439 ? 11.526 4.428 6.403 1.00 37.25 439 VAL A C 1
ATOM 3461 O O . VAL A 1 439 ? 10.602 5.188 6.714 1.00 37.25 439 VAL A O 1
ATOM 3464 N N . SER A 1 440 ? 12.087 3.611 7.296 1.00 36.47 440 SER A N 1
ATOM 3465 C CA . SER A 1 440 ? 11.644 3.674 8.675 1.00 36.47 440 SER A CA 1
ATOM 3466 C C . SER A 1 440 ? 12.118 5.020 9.211 1.00 36.47 440 SER A C 1
ATOM 3468 O O . SER A 1 440 ? 13.238 5.450 8.935 1.00 36.47 440 SER A O 1
ATOM 3470 N N . LYS A 1 441 ? 11.302 5.694 10.028 1.00 36.41 441 LYS A N 1
ATOM 3471 C CA . LYS A 1 441 ? 11.743 6.905 10.751 1.00 36.41 441 LYS A CA 1
ATOM 3472 C C . LYS A 1 441 ? 13.050 6.688 11.537 1.00 36.41 441 LYS A C 1
ATOM 3474 O O . LYS A 1 441 ? 13.673 7.662 11.945 1.00 36.41 441 LYS A O 1
ATOM 3479 N N . HIS A 1 442 ? 13.437 5.433 11.775 1.00 38.53 442 HIS A N 1
ATOM 3480 C CA . HIS A 1 442 ? 14.656 5.046 12.471 1.00 38.53 442 HIS A CA 1
ATOM 3481 C C . HIS A 1 442 ? 15.888 4.921 11.564 1.00 38.53 442 HIS A C 1
ATOM 3483 O O . HIS A 1 442 ? 16.991 5.058 12.077 1.00 38.53 442 HIS A O 1
ATOM 3489 N N . ASP A 1 443 ? 15.743 4.766 10.245 1.00 37.31 443 ASP A N 1
ATOM 3490 C CA . ASP A 1 443 ? 16.893 4.682 9.328 1.00 37.31 443 ASP A CA 1
ATOM 3491 C C . ASP A 1 443 ? 17.506 6.063 9.003 1.00 37.31 443 ASP A C 1
ATOM 3493 O O . ASP A 1 443 ? 18.603 6.142 8.459 1.00 37.31 443 ASP A O 1
ATOM 3497 N N . LEU A 1 444 ? 16.855 7.154 9.434 1.00 36.84 444 LEU A N 1
ATOM 3498 C CA . LEU A 1 444 ? 17.381 8.531 9.415 1.00 36.84 444 LEU A CA 1
ATOM 3499 C C . LEU A 1 444 ? 18.152 8.916 10.692 1.00 36.84 444 LEU A C 1
ATOM 3501 O O . LEU A 1 444 ? 18.711 10.008 10.781 1.00 36.84 444 LEU A O 1
ATOM 3505 N N . PHE A 1 445 ? 18.223 8.022 11.683 1.00 29.23 445 PHE A N 1
ATOM 3506 C CA . PHE A 1 445 ? 19.041 8.204 12.881 1.00 29.23 445 PHE A CA 1
ATOM 3507 C C . PH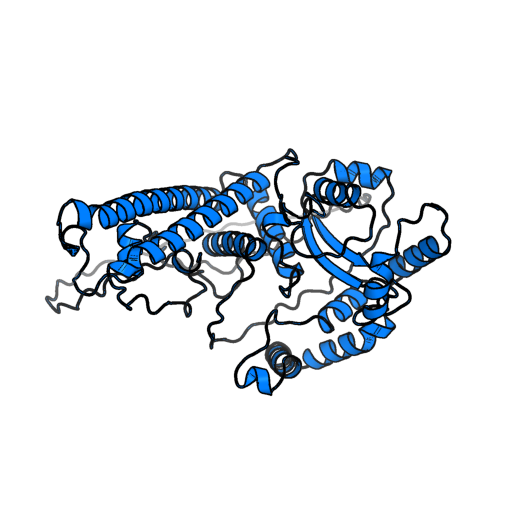E A 1 445 ? 19.943 6.992 13.106 1.00 29.23 445 PHE A C 1
ATOM 3509 O O . PHE A 1 445 ? 19.668 6.143 13.942 1.00 29.23 445 PHE A O 1
ATOM 3516 N N . GLY A 1 446 ? 21.068 6.986 12.392 1.00 25.55 446 GLY A N 1
ATOM 3517 C CA . GLY A 1 446 ? 22.356 6.583 12.948 1.00 25.55 446 GLY A CA 1
ATOM 3518 C C . GLY A 1 446 ? 22.588 5.096 13.227 1.00 25.55 446 GLY A C 1
ATOM 3519 O O . GLY A 1 446 ? 21.994 4.467 14.096 1.00 25.55 446 GLY A O 1
ATOM 3520 N N . PHE A 1 447 ? 23.678 4.601 12.646 1.00 26.62 447 PHE A N 1
ATOM 3521 C CA . PHE A 1 447 ? 24.609 3.784 13.417 1.00 26.62 447 PHE A CA 1
ATOM 3522 C C . PHE A 1 447 ? 25.017 4.533 14.703 1.00 26.62 447 PHE A C 1
ATOM 3524 O O . PHE A 1 447 ? 25.947 5.340 14.668 1.00 26.62 447 PHE A O 1
ATOM 3531 N N . LYS A 1 448 ? 24.313 4.267 15.809 1.00 26.88 448 LYS A N 1
ATOM 3532 C CA . LYS A 1 448 ? 24.792 4.023 17.187 1.00 26.88 448 LYS A CA 1
ATOM 3533 C C . LYS A 1 448 ? 23.688 4.235 18.214 1.00 26.88 448 LYS A C 1
ATOM 3535 O O . LYS A 1 448 ? 23.123 5.347 18.247 1.00 26.88 448 LYS A O 1
#

pLDDT: mean 73.76, std 22.89, range [24.5, 97.94]

Organism: NCBI:txid1168545

Sequence (448 aa):
MSTYLFSAGKLAKFSSSARHKPISIPRHLFNIVRGASDSVDALQLFLKLLHEEEVDKTSPGYLAFDAHVGDTSCQLRACMLLEILNRYRQHGSSAMEVCSIEQTIERLKKVIENARTFCQNICNLAVTKATPETLGMSKHGMSIDEILQRLEWTEIRTPRRSQELSNPTLFYSVASSVVSRSTSRDRSSEGGVGNTNTIASSATSISDAAPTEQNEKQLEAPSIVFAEASSDYWEPWDWHQVVHFLVYSYILSKYKHFIIRDINSRQNMESVIRENICWDLSQVTDAELDELRQSCRPHIVVCGNSLDGETAEYLERLPTTKLHMDDNCEENMQHCKDLLASDQDRNVLAIFADHRHYAFPLLGEEGKQGEDAVIYGIMDDVAPGLSKQLQASKGEARELGTGPSMKLFMWQHVALEAPGRFLQLLDEVDRPILVKAPVSKHDLFGFK

Foldseek 3Di:
DLCLLAPPFPPSPDCLVQFDALVCVLVVLVVLLVLLVLLLVLLVLLLCLLPDPDDPLPDLFQLLLAAFLLFPPRVVLQVLSLVLSVVDNVVPCPDPLNVVSVVSSVLSVLLNVLSVVLSVVSVCCVVVVPDVVVVVADNSHHGSQRSCVSSVSAAPPPPPPPPPPDDPDDDDDDDDDPPDDDDDDDDDDDDDDDDDDDDDDDDDDDDDDDDDDDDPDDPPDPRGHHDGQPDPDDDSPRSSSVSVSSSCSSVNLVDDDDDDDDDDDDDADDDPPDDQDADADDDDDPVRLVVLLSDSRKDWDWDWFAD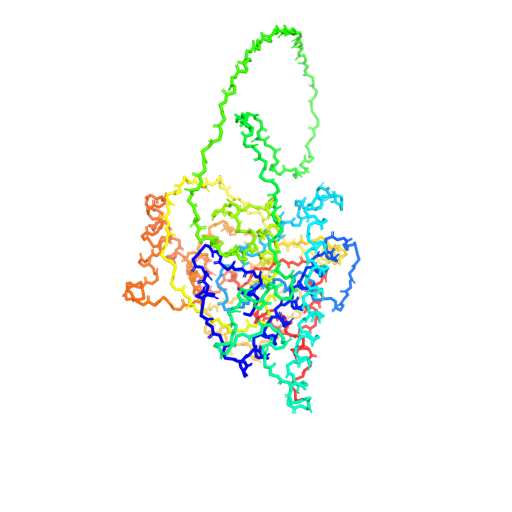QAFPVVVVVCQVPDFDDDDPVPPVVVVLVVLLNPDRVSLLVLLLSLLTQPGSDQDDDPDNVCDRLNVVLVVQCSRPNCVSVVSVVSPVCNVVSQERRGRHRIYGSRIHIRRSSSVVVVVVVDRGRDPSGGSPPPCVVDDDD

Solvent-accessible surface area (backbone atoms only — not comparable to full-atom values): 27558 Å² total; per-residue (Å²): 90,44,55,81,73,50,60,78,53,94,79,51,62,62,74,42,81,54,57,38,46,68,90,50,44,58,60,52,43,51,36,47,37,51,24,32,50,54,35,37,53,32,54,52,49,49,54,46,64,69,70,48,80,68,85,62,84,87,54,67,64,52,44,44,45,24,52,30,72,64,51,44,62,28,52,56,53,26,50,53,52,49,52,39,50,56,51,51,58,73,60,37,87,81,30,70,54,54,53,50,51,52,53,48,39,55,50,33,54,47,29,38,51,42,38,49,55,50,45,52,54,61,64,43,26,74,78,69,70,53,58,63,56,83,76,75,32,49,99,65,19,44,24,57,48,58,48,33,52,75,28,65,59,57,45,78,78,69,76,78,73,72,85,70,87,76,75,96,75,89,87,81,87,91,74,83,89,75,88,77,89,71,87,90,82,83,88,82,91,80,88,78,88,84,85,87,87,86,87,82,87,89,87,87,85,90,84,90,85,85,88,83,83,85,78,90,67,78,78,72,73,80,78,65,52,59,67,69,61,95,52,102,60,96,47,84,82,41,52,59,46,47,53,50,50,46,33,48,31,27,46,50,39,74,49,96,81,85,82,90,75,92,79,92,83,88,80,92,71,82,80,85,80,72,79,91,75,81,68,82,78,77,91,77,51,74,69,56,47,55,56,39,44,73,36,66,60,70,37,83,44,78,41,64,51,64,39,97,47,36,63,68,55,50,66,70,42,56,88,76,54,64,77,81,87,60,95,78,40,63,67,58,55,50,48,53,51,52,52,62,73,45,63,50,48,59,51,53,48,10,39,60,43,56,45,66,83,60,60,58,84,61,65,75,68,56,35,72,64,30,68,66,55,55,50,33,51,57,37,32,74,63,40,78,62,45,36,58,54,38,51,53,29,34,69,43,10,50,80,69,12,17,57,67,20,17,52,56,54,24,79,75,46,36,35,32,33,24,49,24,63,51,49,54,60,52,75,75,48,80,46,87,78,73,87,62,44,51,82,49,87,60,78,80,57,65,102,122